Protein AF-0000000085184097 (afdb_homodimer)

Sequence (606 aa):
MTDQVREGVVLFGCPRSGTTLLRRLLDAHPSFAAPGETYALTSAARFLEGERMVDGLEVGVVNGLGFLGFSSDEVVGRLRDLVFSFRREHAASEGKPRWVEKTAVDAFHLATIHRLCADRVQYVCIVRHGLDVVCSMQDWIGKSQAYPSELHRYIRENPRPLHAFARAWVDATNAILDFAESNPEDACLLQYENLVADPNSNLAALFEFLGEDYVAASLSTALTGKDSKGFSDWKSFARSAIEDASVGRWKTVLSRETVMELSEIVNPTLRRIGYEPVVGGGTQDEAQKRRRYEIGLALQKLKMTDQVREGVVLFGCPRSGTTLLRRLLDAHPSFAAPGETYALTSAARFLEGERMVDGLEVGVVNGLGFLGFSSDEVVGRLRDLVFSFRREHAASEGKPRWVEKTAVDAFHLATIHRLCADRVQYVCIVRHGLDVVCSMQDWIGKSQAYPSELHRYIRENPRPLHAFARAWVDATNAILDFAESNPEDACLLQYENLVADPNSNLAALFEFLGEDYVAASLSTALTGKDSKGFSDWKSFARSAIEDASVGRWKTVLSRETVMELSEIVNPTLRRIGYEPVVGGGTQDEAQKRRRYEIGLALQKLK

Nearest PDB structures (foldseek):
  3rnl-assembly1_A  TM=6.235E-01  e=3.970E-06  Alicyclobacillus acidocaldarius subsp. acidocaldarius DSM 446
  8k9y-assembly2_B  TM=5.304E-01  e=8.759E-06  Arabidopsis thaliana
  8uy2-assembly1_A  TM=2.719E-01  e=1.049E-01  Thermochaetoides thermophila DSM 1495
  7th5-assembly1_B  TM=2.170E-01  e=1.365E-01  Thermus thermophilus HB8
  8uy2-assembly1_D  TM=2.339E-01  e=4.842E-01  Thermochaetoides thermophila DSM 1495

Radius of gyration: 28.32 Å; Cα contacts (8 Å, |Δi|>4): 895; chains: 2; bounding box: 82×76×56 Å

InterPro domains:
  IPR026634 Protein-tyrosine sulfotransferase-like [PTHR12788] (3-277)
  IPR027417 P-loop containing nucleoside triphosphate hydrolase [G3DSA:3.40.50.300] (3-278)
  IPR027417 P-loop containing nucleoside triphosphate hydrolase [SSF52540] (9-276)

pLDDT: mean 84.84, std 18.24, range [31.77, 98.75]

Foldseek 3Di:
DPPPQQQEEEEADAPQQCLLVVLLLQCLDQAENRAFADCLLVVLLVQAAFDADPVRDTDHDQVVVVVVPDHSCRVLAVSLCVSVVVQCVVCVVVVHRHYYHDDNCVLLSVVSSCVSRPQNYAYEYEYEQLLLSLVSVVVVCVVVVDDDPSLVVLCVVDVDSSLSSSQSNLVSLVSRVVVCVVCVLRYDYYYLLCCLVDVQVVVCVVCVSSVHHDDVVSSQVSLPDPGDDDPPCVVSNPGSGSDCVSHPVSVVPPALVRLQVSLVRNQVSCVVVPHDRDHSPDDVVVVVVVVVVVVVVVVVVVD/DPPPQQQEEEEADAPQQCLLVVLLLQCLDQAENRAFADCLLVVLLVQAAFDADPVRDTDHDQVVVVVVPDHSCRVLAVSLCVSVVVQCVVCVVVVHRHYYHDDNCVLLSVVSSCVSRPQNYAYEYEYEQLLLSLVSVVVVCVVVVDDDPSLVVLCVVDVDSSLSSSQSNLVSLVSRVVVCVVCVLRYDYYYLLVCLVDVQVVVCVVCVSSVHHDDVVSSQCSLPPCDDDDPPCVVSNPGSGSDCVSHPVSVVPPALVRLQVSLVRNQVSCVVVPHDRDHSPDDVVVVVVVVVVVVVVVVVVVD

Secondary structure (DSSP, 8-state):
-------EEEEEE-TTSSHHHHHHHHHTSTTEE--S---HHHHHHHHH--EEPTTS-EESHHHHHHTTT--HHHHHHHHHHHHHHHHHHHHHHTT-SEEEE--GGGGGGHHHHHHHHGGGEEEEEEE--HHHHHHHHHHHHHHH----HHHHHHHHH-SSHHHHHHHHHHHHHHHHHHHHHH-TTTEEEEEHHHHHH-HHHHHHHHHHHHT----HHHHHHHHHS-----GGGGTGGG-SS---TTTTTHHHHS-HHHHHHHHHHHHHHHHHHTPPPP-----HHHHHHHHHHHHHHHHHHT-/-------EEEEEE-TTSSHHHHHHHHHTSTTEE--S---HHHHHHHHH--EEPTTS-EESHHHHHHTTT--HHHHHHHHHHHHHHHHHHHHHHTT-SEEEE--GGGGGGHHHHHHHHGGGEEEEEEE--HHHHHHHHHHHHHHH----HHHHHHHHH-SSHHHHHHHHHHHHHHHHHHHHHH-TTTEEEEEHHHHHH-HHHHHHHHHHHHT----HHHHHHHHHS-----TTTHHHHT-SS---TTTTTHHHHS-HHHHHHHHHHHHHHHHHHTPPPP-----HHHHHHHHHHHHHHHHHHT-

Organism: NCBI:txid2984134

Solvent-accessible surface area (backbone atoms only — not comparable to full-atom values): 32209 Å² total; per-residue (Å²): 126,81,86,68,78,53,52,30,36,39,48,36,25,39,64,67,28,55,58,66,62,53,37,36,51,46,34,39,36,77,54,28,32,34,61,50,47,28,34,51,61,48,19,50,28,46,26,55,54,55,46,75,34,66,86,66,47,64,48,28,27,51,52,22,39,35,76,69,71,42,50,61,66,56,56,43,47,55,51,36,52,53,52,47,46,58,42,51,51,43,10,51,74,70,70,13,84,20,27,38,47,45,33,53,71,35,32,81,38,44,70,52,40,44,67,52,47,53,84,47,36,37,36,40,34,36,43,50,62,58,58,34,24,31,50,45,44,51,55,50,32,68,73,46,65,46,75,61,76,88,47,47,64,37,45,72,77,23,96,47,63,65,57,13,42,39,51,48,42,43,54,28,44,50,52,49,50,53,47,37,68,75,31,63,91,46,30,46,81,45,46,39,69,54,36,53,75,38,46,66,65,46,45,40,53,50,25,52,76,72,74,42,80,67,54,72,71,31,52,60,46,29,37,61,53,83,70,76,83,21,87,83,41,67,71,63,68,72,44,72,54,90,64,61,75,65,64,67,43,33,76,76,72,49,51,51,68,56,43,40,64,47,27,76,69,39,27,68,56,35,45,72,76,68,46,78,66,67,72,31,70,64,52,76,61,50,53,51,46,47,52,48,46,51,50,46,53,50,53,55,66,77,99,126,81,87,68,78,52,52,31,36,40,46,37,24,40,64,66,28,55,58,65,62,52,38,36,51,46,33,39,37,76,53,28,33,35,61,46,46,27,32,52,61,47,20,51,28,48,26,57,54,56,46,74,35,65,88,66,48,64,50,28,26,51,53,23,38,34,77,67,69,42,49,58,66,55,56,43,48,55,51,37,52,55,52,47,46,58,42,51,53,44,10,52,74,70,71,14,84,21,27,37,48,45,34,51,69,34,32,79,38,43,70,53,39,45,68,50,48,53,84,45,36,38,37,41,34,37,42,50,63,57,58,34,25,32,51,44,45,51,55,47,33,69,71,48,66,45,76,60,77,89,47,47,63,36,44,72,76,24,96,47,65,66,58,14,42,39,50,49,42,41,54,27,45,50,52,49,51,53,48,37,70,76,31,64,91,46,30,46,83,44,47,40,68,55,37,54,74,39,46,66,67,47,44,41,53,49,24,51,75,71,73,43,81,66,56,73,72,33,51,61,46,32,38,60,53,85,69,78,81,20,87,82,42,67,71,64,68,72,44,72,52,89,64,62,75,65,63,67,43,34,76,76,70,49,50,53,66,55,42,39,63,46,25,75,68,39,26,68,56,34,46,73,76,67,45,79,64,66,71,32,69,61,52,77,62,51,53,51,47,46,53,49,46,50,50,48,52,52,54,54,64,75,95

Structure (mmCIF, N/CA/C/O backbone):
data_AF-0000000085184097-model_v1
#
loop_
_entity.id
_entity.type
_entity.pdbx_description
1 polymer Sulfotransferase
#
loop_
_atom_site.group_PDB
_atom_site.id
_atom_site.type_symbol
_atom_site.label_atom_id
_atom_site.label_alt_id
_atom_site.label_comp_id
_atom_site.label_asym_id
_atom_site.label_entity_id
_atom_site.label_seq_id
_atom_site.pdbx_PDB_ins_code
_atom_site.Cartn_x
_atom_site.Cartn_y
_atom_site.Cartn_z
_atom_site.occupancy
_atom_site.B_iso_or_equiv
_atom_site.auth_seq_id
_atom_site.auth_comp_id
_atom_site.auth_asym_id
_atom_site.auth_atom_id
_atom_site.pdbx_PDB_model_num
ATOM 1 N N . MET A 1 1 ? -13.406 -31.016 14.312 1 31.81 1 MET A N 1
ATOM 2 C CA . MET A 1 1 ? -13.008 -2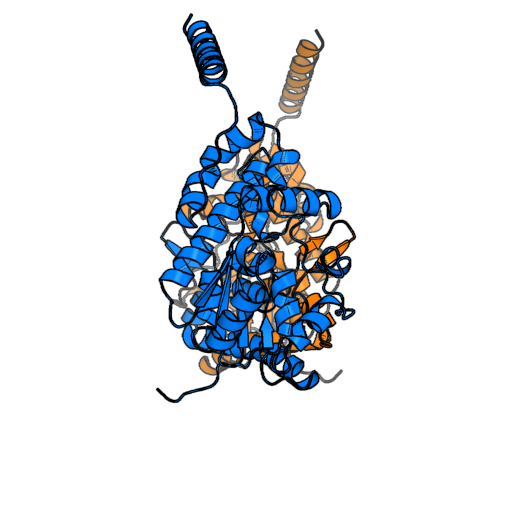9.875 13.484 1 31.81 1 MET A CA 1
ATOM 3 C C . MET A 1 1 ? -14.023 -29.641 12.367 1 31.81 1 MET A C 1
ATOM 5 O O . MET A 1 1 ? -14.273 -30.531 11.555 1 31.81 1 MET A O 1
ATOM 9 N N . THR A 1 2 ? -15.117 -29.094 12.508 1 38.66 2 THR A N 1
ATOM 10 C CA . THR A 1 2 ? -16.234 -29.031 11.57 1 38.66 2 THR A CA 1
ATOM 11 C C . THR A 1 2 ? -15.734 -28.828 10.148 1 38.66 2 THR A C 1
ATOM 13 O O . THR A 1 2 ? -14.773 -28.078 9.922 1 38.66 2 THR A O 1
ATOM 16 N N . ASP A 1 3 ? -15.734 -29.719 9.203 1 46.34 3 ASP A N 1
ATOM 17 C CA . ASP A 1 3 ? -15.305 -29.844 7.816 1 46.34 3 ASP A CA 1
ATOM 18 C C . ASP A 1 3 ? -15.562 -28.562 7.035 1 46.34 3 ASP A C 1
ATOM 20 O O . ASP A 1 3 ? -16.562 -28.438 6.332 1 46.34 3 ASP A O 1
ATOM 24 N N . GLN A 1 4 ? -15.508 -27.391 7.605 1 56.47 4 GLN A N 1
ATOM 25 C CA . GLN A 1 4 ? -15.938 -26.141 7.004 1 56.47 4 GLN A CA 1
ATOM 26 C C . GLN A 1 4 ? -15.195 -25.875 5.699 1 56.47 4 GLN A C 1
ATOM 28 O O . GLN A 1 4 ? -13.969 -25.906 5.656 1 56.47 4 GLN A O 1
ATOM 33 N N . VAL A 1 5 ? -15.859 -26.094 4.59 1 67.12 5 VAL A N 1
ATOM 34 C CA . VAL A 1 5 ? -15.391 -25.859 3.229 1 67.12 5 VAL A CA 1
ATOM 35 C C . VAL A 1 5 ? -14.75 -24.484 3.121 1 67.12 5 VAL A C 1
ATOM 37 O O . VAL A 1 5 ? -15.367 -23.484 3.471 1 67.12 5 VAL A O 1
ATOM 40 N N . ARG A 1 6 ? -13.453 -24.484 2.879 1 89.38 6 ARG A N 1
ATOM 41 C CA . ARG A 1 6 ? -12.711 -23.25 2.637 1 89.38 6 ARG A CA 1
ATOM 42 C C . ARG A 1 6 ? -13.281 -22.5 1.438 1 89.38 6 ARG A C 1
ATOM 44 O O . ARG A 1 6 ? -13.68 -23.109 0.444 1 89.38 6 ARG A O 1
ATOM 51 N N . GLU A 1 7 ? -13.406 -21.25 1.561 1 92.62 7 GLU A N 1
ATOM 52 C CA . GLU A 1 7 ? -14.188 -20.516 0.574 1 92.62 7 GLU A CA 1
ATOM 53 C C . GLU A 1 7 ? -13.352 -20.188 -0.661 1 92.62 7 GLU A C 1
ATOM 55 O O . GLU A 1 7 ? -13.898 -19.891 -1.725 1 92.62 7 GLU A O 1
ATOM 60 N N . GLY A 1 8 ? -12.039 -20.328 -0.493 1 96.5 8 GLY A N 1
ATOM 61 C CA . GLY A 1 8 ? -11.273 -19.938 -1.664 1 96.5 8 GLY A CA 1
ATOM 62 C C . GLY A 1 8 ? -9.898 -20.578 -1.713 1 96.5 8 GLY A C 1
ATOM 63 O O . GLY A 1 8 ? -9.547 -21.375 -0.841 1 96.5 8 GLY A O 1
ATOM 64 N N . VAL A 1 9 ? -9.195 -20.359 -2.83 1 97.94 9 VAL A N 1
ATOM 65 C CA . VAL A 1 9 ? -7.828 -20.812 -3.064 1 97.94 9 VAL A CA 1
ATOM 66 C C . VAL A 1 9 ? -6.941 -19.625 -3.428 1 97.94 9 VAL A C 1
ATOM 68 O O . VAL A 1 9 ? -7.34 -18.766 -4.223 1 97.94 9 VAL A O 1
ATOM 71 N N . VAL A 1 10 ? -5.832 -19.547 -2.807 1 98.5 10 VAL A N 1
ATOM 72 C CA . VAL A 1 10 ? -4.852 -18.516 -3.137 1 98.5 10 VAL A CA 1
ATOM 73 C C . VAL A 1 10 ? -3.623 -19.156 -3.777 1 98.5 10 VAL A C 1
ATOM 75 O O . VAL A 1 10 ? -3.074 -20.125 -3.248 1 98.5 10 VAL A O 1
ATOM 78 N N . LEU A 1 11 ? -3.232 -18.656 -4.883 1 98.12 11 LEU A N 1
ATOM 79 C CA . LEU A 1 11 ? -2.07 -19.156 -5.602 1 98.12 11 LEU A CA 1
ATOM 80 C C . LEU A 1 11 ? -0.839 -18.312 -5.324 1 98.12 11 LEU A C 1
ATOM 82 O O . LEU A 1 11 ? -0.885 -17.078 -5.469 1 98.12 11 LEU A O 1
ATOM 86 N N . PHE A 1 12 ? 0.214 -18.938 -4.859 1 98.12 12 PHE A N 1
ATOM 87 C CA . PHE A 1 12 ? 1.498 -18.266 -4.676 1 98.12 12 PHE A CA 1
ATOM 88 C C . PHE A 1 12 ? 2.533 -18.812 -5.656 1 98.12 12 PHE A C 1
ATOM 90 O O . PHE A 1 12 ? 2.666 -20.016 -5.82 1 98.12 12 PHE A O 1
ATOM 97 N N . GLY A 1 13 ? 3.227 -17.969 -6.242 1 97.81 13 GLY A N 1
ATOM 98 C CA . GLY A 1 13 ? 4.379 -18.203 -7.098 1 97.81 13 GLY A CA 1
ATOM 99 C C . GLY A 1 13 ? 5.125 -16.922 -7.445 1 97.81 13 GLY A C 1
ATOM 100 O O . GLY A 1 13 ? 4.52 -15.859 -7.566 1 97.81 13 GLY A O 1
ATOM 101 N N . CYS A 1 14 ? 6.438 -17.094 -7.594 1 96.56 14 CYS A N 1
ATOM 102 C CA . CYS A 1 14 ? 7.16 -15.945 -8.125 1 96.56 14 CYS A CA 1
ATOM 103 C C . CYS A 1 14 ? 6.594 -15.523 -9.469 1 96.56 14 CYS A C 1
ATOM 105 O O . CYS A 1 14 ? 6.184 -16.359 -10.273 1 96.56 14 CYS A O 1
ATOM 107 N N . PRO A 1 15 ? 6.523 -14.148 -9.727 1 92.56 15 PRO A N 1
ATOM 108 C CA . PRO A 1 15 ? 6.141 -13.742 -11.086 1 92.56 15 PRO A CA 1
ATOM 109 C C . PRO A 1 15 ? 6.914 -14.5 -12.164 1 92.56 15 PRO A C 1
ATOM 111 O O . PRO A 1 15 ? 8.133 -14.656 -12.055 1 92.56 15 PRO A O 1
ATOM 114 N N . ARG A 1 16 ? 6.125 -14.992 -13.172 1 91.5 16 ARG A N 1
ATOM 115 C CA . ARG A 1 16 ? 6.707 -15.672 -14.328 1 91.5 16 ARG A CA 1
ATOM 116 C C . ARG A 1 16 ? 7.074 -17.109 -13.992 1 91.5 16 ARG A C 1
ATOM 118 O O . ARG A 1 16 ? 7.91 -17.719 -14.664 1 91.5 16 ARG A O 1
ATOM 125 N N . SER A 1 17 ? 6.426 -17.688 -13.031 1 94.38 17 SER A N 1
ATOM 126 C CA . SER A 1 17 ? 6.738 -19.047 -12.609 1 94.38 17 SER A CA 1
ATOM 127 C C . SER A 1 17 ? 5.625 -20.016 -13.008 1 94.38 17 SER A C 1
ATOM 129 O O . SER A 1 17 ? 5.543 -21.125 -12.469 1 94.38 17 SER A O 1
ATOM 131 N N . GLY A 1 18 ? 4.676 -19.625 -13.875 1 90.12 18 GLY A N 1
ATOM 132 C CA . GLY A 1 18 ? 3.648 -20.516 -14.375 1 90.12 18 GLY A CA 1
ATOM 133 C C . GLY A 1 18 ? 2.316 -20.359 -13.664 1 90.12 18 GLY A C 1
ATOM 134 O O . GLY A 1 18 ? 1.449 -21.234 -13.758 1 90.12 18 GLY A O 1
ATOM 135 N N . THR A 1 19 ? 2.127 -19.297 -12.945 1 89 19 THR A N 1
ATOM 136 C CA . THR A 1 19 ? 0.921 -19.078 -12.156 1 89 19 THR A CA 1
ATOM 137 C C . THR A 1 19 ? -0.281 -18.828 -13.062 1 89 19 THR A C 1
ATOM 139 O O . THR A 1 19 ? -1.402 -19.219 -12.734 1 89 19 THR A O 1
ATOM 142 N N . THR A 1 20 ? -0.042 -18.281 -14.227 1 86.94 20 THR A N 1
ATOM 143 C CA . THR A 1 20 ? -1.132 -18.016 -15.156 1 86.94 20 THR A CA 1
ATOM 144 C C . THR A 1 20 ? -1.717 -19.312 -15.688 1 86.94 20 THR A C 1
ATOM 146 O O . THR A 1 20 ? -2.938 -19.469 -15.766 1 86.94 20 THR A O 1
ATOM 149 N N . LEU A 1 21 ? -0.869 -20.25 -16.094 1 86.44 21 LEU A N 1
ATOM 150 C CA . LEU A 1 21 ? -1.325 -21.562 -16.531 1 86.44 21 LEU A CA 1
ATOM 151 C C . LEU A 1 21 ? -2.148 -22.25 -15.445 1 86.44 21 LEU A C 1
ATOM 153 O O . LEU A 1 21 ? -3.229 -22.781 -15.719 1 86.44 21 LEU A O 1
ATOM 157 N N . LEU A 1 22 ? -1.628 -22.234 -14.219 1 90 22 LEU A N 1
ATOM 158 C CA . LEU A 1 22 ? -2.301 -22.875 -13.094 1 90 22 LEU A CA 1
ATOM 159 C C . LEU A 1 22 ? -3.67 -22.25 -12.852 1 90 22 LEU A C 1
ATOM 161 O O . LEU A 1 22 ? -4.648 -22.969 -12.609 1 90 22 LEU A O 1
ATOM 165 N N . ARG A 1 23 ? -3.742 -20.984 -12.898 1 92.62 23 ARG A N 1
ATOM 166 C CA . ARG A 1 23 ? -5.004 -20.266 -12.742 1 92.62 23 ARG A CA 1
ATOM 167 C C . ARG A 1 23 ? -6.02 -20.703 -13.797 1 92.62 23 ARG A C 1
ATOM 169 O O . ARG A 1 23 ? -7.188 -20.938 -13.484 1 92.62 23 ARG A O 1
ATOM 176 N N . ARG A 1 24 ? -5.613 -20.828 -14.992 1 89.88 24 ARG A N 1
ATOM 177 C CA . ARG A 1 24 ? -6.492 -21.234 -16.078 1 89.88 24 ARG A CA 1
ATOM 178 C C . ARG A 1 24 ? -7.004 -22.656 -15.867 1 89.88 24 ARG A C 1
ATOM 180 O O . ARG A 1 24 ? -8.164 -22.953 -16.156 1 89.88 24 ARG A O 1
ATOM 187 N N . LEU A 1 25 ? -6.137 -23.484 -15.461 1 88.81 25 LEU A N 1
ATOM 188 C CA . LEU A 1 25 ? -6.516 -24.859 -15.195 1 88.81 25 LEU A CA 1
ATOM 189 C C . LEU A 1 25 ? -7.559 -24.953 -14.086 1 88.81 25 LEU A C 1
ATOM 191 O O . LEU A 1 25 ? -8.508 -25.734 -14.18 1 88.81 25 LEU A O 1
ATOM 195 N N . LEU A 1 26 ? -7.441 -24.141 -13.062 1 92.19 26 LEU A N 1
ATOM 196 C CA . LEU A 1 26 ? -8.422 -24.094 -11.984 1 92.19 26 LEU A CA 1
ATOM 197 C C . LEU A 1 26 ? -9.734 -23.484 -12.461 1 92.19 26 LEU A C 1
ATOM 199 O O . LEU A 1 26 ? -10.812 -23.953 -12.094 1 92.19 26 LEU A O 1
ATOM 203 N N . ASP A 1 27 ? -9.641 -22.516 -13.32 1 91.69 27 ASP A N 1
ATOM 204 C CA . ASP A 1 27 ? -10.828 -21.828 -13.828 1 91.69 27 ASP A CA 1
ATOM 205 C C . ASP A 1 27 ? -11.695 -22.75 -14.664 1 91.69 27 ASP A C 1
ATOM 207 O O . ASP A 1 27 ? -12.906 -22.562 -14.773 1 91.69 27 ASP A O 1
ATOM 211 N N . ALA A 1 28 ? -11.039 -23.719 -15.297 1 88.25 28 ALA A N 1
ATOM 212 C CA . ALA A 1 28 ? -11.75 -24.656 -16.141 1 88.25 28 ALA A CA 1
ATOM 213 C C . ALA A 1 28 ? -12.578 -25.641 -15.312 1 88.25 28 ALA A C 1
ATOM 215 O O . ALA A 1 28 ? -13.477 -26.297 -15.828 1 88.25 28 ALA A O 1
ATOM 216 N N . HIS A 1 29 ? -12.266 -25.781 -14.062 1 90.25 29 HIS A N 1
ATOM 217 C CA . HIS A 1 29 ? -13.008 -26.656 -13.164 1 90.25 29 HIS A CA 1
ATOM 218 C C . HIS A 1 29 ? -14.336 -26.031 -12.758 1 90.25 29 HIS A C 1
ATOM 220 O O . HIS A 1 29 ? -14.406 -24.812 -12.523 1 90.25 29 HIS A O 1
ATOM 226 N N . PRO A 1 30 ? -15.398 -26.797 -12.602 1 90.62 30 PRO A N 1
ATOM 227 C CA . PRO A 1 30 ? -16.719 -26.25 -12.297 1 90.62 30 PRO A CA 1
ATOM 228 C C . PRO A 1 30 ? -16.797 -25.641 -10.898 1 90.62 30 PRO A C 1
ATOM 230 O O . PRO A 1 30 ? -17.688 -24.828 -10.609 1 90.62 30 PRO A O 1
ATOM 233 N N . SER A 1 31 ? -15.844 -25.922 -10.086 1 93 31 SER A N 1
ATOM 234 C CA . SER A 1 31 ? -15.938 -25.5 -8.695 1 93 31 SER A CA 1
ATOM 235 C C . SER A 1 31 ? -15.258 -24.156 -8.469 1 93 31 SER A C 1
ATOM 237 O O . SER A 1 31 ? -15.445 -23.531 -7.43 1 93 31 SER A O 1
ATOM 239 N N . PHE A 1 32 ? -14.461 -23.703 -9.492 1 94.75 32 PHE A N 1
ATOM 240 C CA . PHE A 1 32 ? -13.586 -22.578 -9.172 1 94.75 32 PHE A CA 1
ATOM 241 C C . PHE A 1 32 ? -13.766 -21.453 -10.188 1 94.75 32 PHE A C 1
ATOM 243 O O . PHE A 1 32 ? -13.688 -21.688 -11.398 1 94.75 32 PHE A O 1
ATOM 250 N N . ALA A 1 33 ? -14.047 -20.266 -9.688 1 96.25 33 ALA A N 1
ATOM 251 C CA . ALA A 1 33 ? -13.922 -19.047 -10.477 1 96.25 33 ALA A CA 1
ATOM 252 C C . ALA A 1 33 ? -12.531 -18.422 -10.312 1 96.25 33 ALA A C 1
ATOM 254 O O . ALA A 1 33 ? -12.195 -17.922 -9.234 1 96.25 33 ALA A O 1
ATOM 255 N N . ALA A 1 34 ? -11.727 -18.469 -11.32 1 95.5 34 ALA A N 1
ATOM 256 C CA . ALA A 1 34 ? -10.352 -17.984 -11.266 1 95.5 34 ALA A CA 1
ATOM 257 C C . ALA A 1 34 ? -10.109 -16.906 -12.312 1 95.5 34 ALA A C 1
ATOM 259 O O . ALA A 1 34 ? -9.484 -17.156 -13.344 1 95.5 34 ALA A O 1
ATOM 260 N N . PRO A 1 35 ? -10.531 -15.688 -11.969 1 94.5 35 PRO A N 1
ATOM 261 C CA . PRO A 1 35 ? -10.344 -14.602 -12.93 1 94.5 35 PRO A CA 1
ATOM 262 C C . PRO A 1 35 ? -8.883 -14.172 -13.062 1 94.5 35 PRO A C 1
ATOM 264 O O . PRO A 1 35 ? -8.016 -14.719 -12.375 1 94.5 35 PRO A O 1
ATOM 267 N N . GLY A 1 36 ? -8.664 -13.227 -13.992 1 92.5 36 GLY A N 1
ATOM 268 C CA . GLY A 1 36 ? -7.348 -12.609 -14.07 1 92.5 36 GLY A CA 1
ATOM 269 C C . GLY A 1 36 ? -6.957 -11.875 -12.797 1 92.5 36 GLY A C 1
ATOM 270 O O . GLY A 1 36 ? -7.711 -11.875 -11.82 1 92.5 36 GLY A O 1
ATOM 271 N N . GLU A 1 37 ? -5.801 -11.258 -12.875 1 93.31 37 GLU A N 1
ATOM 272 C CA . GLU A 1 37 ? -5.238 -10.633 -11.688 1 93.31 37 GLU A CA 1
ATOM 273 C C . GLU A 1 37 ? -6.141 -9.508 -11.18 1 93.31 37 GLU A C 1
ATOM 275 O O . GLU A 1 37 ? -6.477 -8.586 -11.922 1 93.31 37 GLU A O 1
ATOM 280 N N . THR A 1 38 ? -6.488 -9.586 -9.945 1 95.81 38 THR A N 1
ATOM 281 C CA . THR A 1 38 ? -7.406 -8.602 -9.383 1 95.81 38 THR A CA 1
ATOM 282 C C . THR A 1 38 ? -6.664 -7.629 -8.469 1 95.81 38 THR A C 1
ATOM 284 O O . THR A 1 38 ? -7.148 -6.531 -8.195 1 95.81 38 THR A O 1
ATOM 287 N N . TYR A 1 39 ? -5.594 -8.078 -7.871 1 96.25 39 TYR A N 1
ATOM 288 C CA . TYR A 1 39 ? -4.777 -7.32 -6.93 1 96.25 39 TYR A CA 1
ATOM 289 C C . TYR A 1 39 ? -5.5 -7.145 -5.602 1 96.25 39 TYR A C 1
ATOM 291 O O . TYR A 1 39 ? -5.066 -6.363 -4.75 1 96.25 39 TYR A O 1
ATOM 299 N N . ALA A 1 40 ? -6.551 -7.879 -5.391 1 97.88 40 ALA A N 1
ATOM 300 C CA . ALA A 1 40 ? -7.359 -7.691 -4.188 1 97.88 40 ALA A CA 1
ATOM 301 C C . ALA A 1 40 ? -6.555 -8.023 -2.93 1 97.88 40 ALA A C 1
ATOM 303 O O . ALA A 1 40 ? -6.523 -7.23 -1.984 1 97.88 40 ALA A O 1
ATOM 304 N N . LEU A 1 41 ? -5.906 -9.117 -2.943 1 98.25 41 LEU A N 1
ATOM 305 C CA . LEU A 1 41 ? -5.168 -9.523 -1.752 1 98.25 41 LEU A CA 1
ATOM 306 C C . LEU A 1 41 ? -3.881 -8.719 -1.609 1 98.25 41 LEU A C 1
ATOM 308 O O . LEU A 1 41 ? -3.469 -8.391 -0.494 1 98.25 41 LEU A O 1
ATOM 312 N N . THR A 1 42 ? -3.244 -8.43 -2.744 1 97.31 42 THR A N 1
ATOM 313 C CA . THR A 1 42 ? -2.074 -7.559 -2.717 1 97.31 42 THR A CA 1
ATOM 314 C C . THR A 1 42 ? -2.42 -6.203 -2.107 1 97.31 42 THR A C 1
ATOM 316 O O . THR A 1 42 ? -1.697 -5.699 -1.243 1 97.31 42 THR A O 1
ATOM 319 N N . SER A 1 43 ? -3.465 -5.645 -2.555 1 98.06 43 SER A N 1
ATOM 320 C CA . SER A 1 43 ? -3.898 -4.348 -2.053 1 98.06 43 SER A CA 1
ATOM 321 C C . SER A 1 43 ? -4.246 -4.414 -0.569 1 98.06 43 SER A C 1
ATOM 323 O O . SER A 1 43 ? -3.934 -3.494 0.19 1 98.06 43 SER A O 1
ATOM 325 N N . ALA A 1 44 ? -4.902 -5.461 -0.167 1 98.62 44 ALA A N 1
ATOM 326 C CA . ALA A 1 44 ? -5.203 -5.652 1.25 1 98.62 44 ALA A CA 1
ATOM 327 C C . ALA A 1 44 ? -3.924 -5.754 2.074 1 98.62 44 ALA A C 1
ATOM 329 O O . ALA A 1 44 ? -3.85 -5.223 3.184 1 98.62 44 ALA A O 1
ATOM 330 N N . ALA A 1 45 ? -3.002 -6.457 1.536 1 97.94 45 ALA A N 1
ATOM 331 C CA . ALA A 1 45 ? -1.719 -6.562 2.225 1 97.94 45 ALA A CA 1
ATOM 332 C C . ALA A 1 45 ? -1.06 -5.191 2.367 1 97.94 45 ALA A C 1
ATOM 334 O O . ALA A 1 45 ? -0.548 -4.848 3.436 1 97.94 45 ALA A O 1
ATOM 335 N N . ARG A 1 46 ? -1.096 -4.453 1.284 1 96.19 46 ARG A N 1
ATOM 336 C CA . ARG A 1 46 ? -0.54 -3.104 1.313 1 96.19 46 ARG A CA 1
ATOM 337 C C . ARG A 1 46 ? -1.247 -2.242 2.355 1 96.19 46 ARG A C 1
ATOM 339 O O . ARG A 1 46 ? -0.622 -1.393 2.992 1 96.19 46 ARG A O 1
ATOM 346 N N . PHE A 1 47 ? -2.506 -2.4 2.473 1 98.12 47 PHE A N 1
ATOM 347 C CA . PHE A 1 47 ? -3.297 -1.703 3.479 1 98.12 47 PHE A CA 1
ATOM 348 C C . PHE A 1 47 ? -2.789 -2.02 4.879 1 98.12 47 PHE A C 1
ATOM 350 O O . PHE A 1 47 ? -2.684 -1.128 5.727 1 98.12 47 PHE A O 1
ATOM 357 N N . LEU A 1 48 ? -2.42 -3.248 5.141 1 97.75 48 LEU A N 1
ATOM 358 C CA . LEU A 1 48 ? -2.092 -3.73 6.48 1 97.75 48 LEU A CA 1
ATOM 359 C C . LEU A 1 48 ? -0.622 -3.48 6.801 1 97.75 48 LEU A C 1
ATOM 361 O O . LEU A 1 48 ? -0.25 -3.363 7.969 1 97.75 48 LEU A O 1
ATOM 365 N N . GLU A 1 49 ? 0.191 -3.488 5.785 1 92.81 49 GLU A N 1
ATOM 366 C CA . GLU A 1 49 ? 1.633 -3.434 6.008 1 92.81 49 GLU A CA 1
ATOM 367 C C . GLU A 1 49 ? 2.07 -2.039 6.445 1 92.81 49 GLU A C 1
ATOM 369 O O . GLU A 1 49 ? 1.554 -1.036 5.949 1 92.81 49 GLU A O 1
ATOM 374 N N . GLY A 1 50 ? 2.898 -2.006 7.438 1 86.31 50 GLY A N 1
ATOM 375 C CA . GLY A 1 50 ? 3.436 -0.776 7.996 1 86.31 50 GLY A CA 1
ATOM 376 C C . GLY A 1 50 ? 4.93 -0.624 7.781 1 86.31 50 GLY A C 1
ATOM 377 O O . GLY A 1 50 ? 5.523 -1.352 6.98 1 86.31 50 GLY A O 1
ATOM 378 N N . GLU A 1 51 ? 5.41 0.417 8.32 1 78.88 51 GLU A N 1
ATOM 379 C CA . GLU A 1 51 ? 6.844 0.697 8.266 1 78.88 51 GLU A CA 1
ATOM 380 C C . GLU A 1 51 ? 7.523 0.342 9.586 1 78.88 51 GLU A C 1
ATOM 382 O O . GLU A 1 51 ? 6.965 0.564 10.664 1 78.88 51 GLU A O 1
ATOM 387 N N . ARG A 1 52 ? 8.617 -0.317 9.398 1 71.94 52 ARG A N 1
ATOM 388 C CA . ARG A 1 52 ? 9.406 -0.644 10.578 1 71.94 52 ARG A CA 1
ATOM 389 C C . ARG A 1 52 ? 10.375 0.481 10.922 1 71.94 52 ARG A C 1
ATOM 391 O O . ARG A 1 52 ? 11.125 0.944 10.055 1 71.94 52 ARG A O 1
ATOM 398 N N . MET A 1 53 ? 10.273 0.893 12.125 1 66.75 53 MET A N 1
ATOM 399 C CA . MET A 1 53 ? 11.172 1.925 12.633 1 66.75 53 MET A CA 1
ATOM 400 C C . MET A 1 53 ? 12.383 1.301 13.32 1 66.75 53 MET A C 1
ATOM 402 O O . MET A 1 53 ? 12.414 0.092 13.555 1 66.75 53 MET A O 1
ATOM 406 N N . VAL A 1 54 ? 13.453 2.035 13.406 1 59.06 54 VAL A N 1
ATOM 407 C CA . VAL A 1 54 ? 14.75 1.564 13.898 1 59.06 54 VAL A CA 1
ATOM 408 C C . VAL A 1 54 ? 14.57 0.934 15.273 1 59.06 54 VAL A C 1
ATOM 410 O O . VAL A 1 54 ? 15.25 -0.04 15.609 1 59.06 54 VAL A O 1
ATOM 413 N N . ASP A 1 55 ? 13.734 1.467 16.016 1 59.09 55 ASP A N 1
ATOM 414 C CA . ASP A 1 55 ? 13.602 0.928 17.359 1 59.09 55 ASP A CA 1
ATOM 415 C C . ASP A 1 55 ? 12.703 -0.305 17.375 1 59.09 55 ASP A C 1
ATOM 417 O O . ASP A 1 55 ? 12.336 -0.8 18.438 1 59.09 55 ASP A O 1
ATOM 421 N N . GLY A 1 56 ? 12.438 -0.722 16.156 1 63.09 56 GLY A N 1
ATOM 422 C CA . GLY A 1 56 ? 11.633 -1.932 16.062 1 63.09 56 GLY A CA 1
ATOM 423 C C . GLY A 1 56 ? 10.141 -1.662 16.078 1 63.09 56 GLY A C 1
ATOM 424 O O . GLY A 1 56 ? 9.336 -2.582 15.914 1 63.09 56 GLY A O 1
ATOM 425 N N . LEU A 1 57 ? 9.844 -0.446 16.266 1 69.56 57 LEU A N 1
ATOM 426 C CA . LEU A 1 57 ? 8.43 -0.078 16.297 1 69.56 57 LEU A CA 1
ATOM 427 C C . LEU A 1 57 ? 7.848 -0.061 14.891 1 69.56 57 LEU A C 1
ATOM 429 O O . LEU A 1 57 ? 8.492 0.412 13.945 1 69.56 57 LEU A O 1
ATOM 433 N N . GLU A 1 58 ? 6.766 -0.835 14.75 1 76.62 58 GLU A N 1
ATOM 434 C CA . GLU A 1 58 ? 6.027 -0.795 13.484 1 76.62 58 GLU A CA 1
ATOM 435 C C . GLU A 1 58 ? 4.965 0.297 13.508 1 76.62 58 GLU A C 1
ATOM 437 O O . GLU A 1 58 ? 4.262 0.473 14.508 1 76.62 58 GLU A O 1
ATOM 442 N N . VAL A 1 59 ? 5 1.113 12.445 1 85.81 59 VAL A N 1
ATOM 443 C CA . VAL A 1 59 ? 3.998 2.168 12.312 1 85.81 59 VAL A CA 1
ATOM 444 C C . VAL A 1 59 ? 3.111 1.892 11.102 1 85.81 59 VAL A C 1
ATOM 446 O O . VAL A 1 59 ? 3.609 1.65 10 1 85.81 59 VAL A O 1
ATOM 449 N N . GLY A 1 60 ? 1.854 1.795 11.336 1 92.38 60 GLY A N 1
ATOM 450 C CA . GLY A 1 60 ? 0.867 1.515 10.305 1 92.38 60 GLY A CA 1
ATOM 451 C C . GLY A 1 60 ? -0.553 1.466 10.836 1 92.38 60 GLY A C 1
ATOM 452 O O . GLY A 1 60 ? -0.814 1.892 11.961 1 92.38 60 GLY A O 1
ATOM 453 N N . VAL A 1 61 ? -1.396 1.031 10.031 1 97.06 61 VAL A N 1
ATOM 454 C CA . VAL A 1 61 ? -2.82 1.145 10.32 1 97.06 61 VAL A CA 1
ATOM 455 C C . VAL A 1 61 ? -3.184 0.222 11.484 1 97.06 61 VAL A C 1
ATOM 457 O O . VAL A 1 61 ? -4.039 0.557 12.305 1 97.06 61 VAL A O 1
ATOM 460 N N . VAL A 1 62 ? -2.57 -0.91 11.594 1 96.19 62 VAL A N 1
ATOM 461 C CA . VAL A 1 62 ? -2.887 -1.854 12.656 1 96.19 62 VAL A CA 1
ATOM 462 C C . VAL A 1 62 ? -2.518 -1.247 14.008 1 96.19 62 VAL A C 1
ATOM 464 O O . VAL A 1 62 ? -3.32 -1.272 14.945 1 96.19 62 VAL A O 1
ATOM 467 N N . ASN A 1 63 ? -1.366 -0.657 14.086 1 93.19 63 ASN A N 1
ATOM 468 C CA . ASN A 1 63 ? -0.946 0.012 15.312 1 93.19 63 ASN A CA 1
ATOM 469 C C . ASN A 1 63 ? -1.776 1.264 15.578 1 93.19 63 ASN A C 1
ATOM 471 O O . ASN A 1 63 ? -2.191 1.508 16.719 1 93.19 63 ASN A O 1
ATOM 475 N N . GLY A 1 64 ? -1.952 2.027 14.516 1 94.44 64 GLY A N 1
ATOM 476 C CA . GLY A 1 64 ? -2.703 3.264 14.664 1 94.44 64 GLY A CA 1
ATOM 477 C C . GLY A 1 64 ? -4.121 3.047 15.164 1 94.44 64 GLY A C 1
ATOM 478 O O . GLY A 1 64 ? -4.566 3.725 16.094 1 94.44 64 GLY A O 1
ATOM 479 N N . LEU A 1 65 ? -4.801 2.119 14.617 1 96.94 65 LEU A N 1
ATOM 480 C CA . LEU A 1 65 ? -6.16 1.813 15.047 1 96.94 65 LEU A CA 1
ATOM 481 C C . LEU A 1 65 ? -6.152 1.1 16.391 1 96.94 65 LEU A C 1
ATOM 483 O O . LEU A 1 65 ? -7.121 1.185 17.156 1 96.94 65 LEU A O 1
ATOM 487 N N . GLY A 1 66 ? -5.07 0.388 16.625 1 95.19 66 GLY A N 1
ATOM 488 C CA . GLY A 1 66 ? -4.902 -0.202 17.938 1 95.19 66 GLY A CA 1
ATOM 489 C C . GLY A 1 66 ? -4.953 0.819 19.062 1 95.19 66 GLY A C 1
ATOM 490 O O . GLY A 1 66 ? -5.543 0.567 20.109 1 95.19 66 GLY A O 1
ATOM 491 N N . PHE A 1 67 ? -4.371 1.924 18.859 1 92.12 67 PHE A N 1
ATOM 492 C CA . PHE A 1 67 ? -4.371 3.004 19.844 1 92.12 67 PHE A CA 1
ATOM 493 C C . PHE A 1 67 ? -5.785 3.529 20.062 1 92.12 67 PHE A C 1
ATOM 495 O O . PHE A 1 67 ? -6.059 4.18 21.078 1 92.12 67 PHE A O 1
ATOM 502 N N . LEU A 1 68 ? -6.719 3.26 19.094 1 95.56 68 LEU A N 1
ATOM 503 C CA . LEU A 1 68 ? -8.109 3.688 19.219 1 95.56 68 LEU A CA 1
ATOM 504 C C . LEU A 1 68 ? -8.953 2.602 19.859 1 95.56 68 LEU A C 1
ATOM 506 O O . LEU A 1 68 ? -10.164 2.775 20.047 1 95.56 68 LEU A O 1
ATOM 510 N N . GLY A 1 69 ? -8.344 1.461 20.109 1 95.62 69 GLY A N 1
ATOM 511 C CA . GLY A 1 69 ? -9.055 0.407 20.812 1 95.62 69 GLY A CA 1
ATOM 512 C C . GLY A 1 69 ? -9.469 -0.74 19.906 1 95.62 69 GLY A C 1
ATOM 513 O O . GLY A 1 69 ? -10.133 -1.681 20.359 1 95.62 69 GLY A O 1
ATOM 514 N N . PHE A 1 70 ? -9.062 -0.708 18.703 1 97.69 70 PHE A N 1
ATOM 515 C CA . PHE A 1 70 ? -9.398 -1.804 17.797 1 97.69 70 PHE A CA 1
ATOM 516 C C . PHE A 1 70 ? -8.305 -2.865 17.812 1 97.69 70 PHE A C 1
ATOM 518 O O . PHE A 1 70 ? -7.129 -2.555 17.609 1 97.69 70 PHE A O 1
ATOM 525 N N . SER A 1 71 ? -8.688 -4.086 18.016 1 97.75 71 SER A N 1
ATOM 526 C CA . SER A 1 71 ? -7.711 -5.168 18 1 97.75 71 SER A CA 1
ATOM 527 C C . SER A 1 71 ? -7.234 -5.445 16.578 1 97.75 71 SER A C 1
ATOM 529 O O . SER A 1 71 ? -7.938 -5.148 15.602 1 97.75 71 SER A O 1
ATOM 531 N N . SER A 1 72 ? -6.047 -5.969 16.484 1 96.69 72 SER A N 1
ATOM 532 C CA . SER A 1 72 ? -5.52 -6.383 15.18 1 96.69 72 SER A CA 1
ATOM 533 C C . SER A 1 72 ? -6.477 -7.336 14.477 1 96.69 72 SER A C 1
ATOM 535 O O . SER A 1 72 ? -6.703 -7.215 13.266 1 96.69 72 SER A O 1
ATOM 537 N N . ASP A 1 73 ? -7.062 -8.234 15.203 1 97.12 73 ASP A N 1
ATOM 538 C CA . ASP A 1 73 ? -7.992 -9.211 14.641 1 97.12 73 ASP A CA 1
ATOM 539 C C . ASP A 1 73 ? -9.227 -8.523 14.062 1 97.12 73 ASP A C 1
ATOM 541 O O . ASP A 1 73 ? -9.75 -8.945 13.031 1 97.12 73 ASP A O 1
ATOM 545 N N . GLU A 1 74 ? -9.648 -7.543 14.711 1 97.81 74 GLU A N 1
ATOM 546 C CA . GLU A 1 74 ? -10.812 -6.805 14.234 1 97.81 74 GLU A CA 1
ATOM 547 C C . GLU A 1 74 ? -10.5 -6.078 12.93 1 97.81 74 GLU A C 1
ATOM 549 O O . GLU A 1 74 ? -11.297 -6.121 11.984 1 97.81 74 GLU A O 1
ATOM 554 N N . VAL A 1 75 ? -9.367 -5.414 12.914 1 98.38 75 VAL A N 1
ATOM 555 C CA . VAL A 1 75 ? -8.969 -4.668 11.727 1 98.38 75 VAL A CA 1
ATOM 556 C C . VAL A 1 75 ? -8.797 -5.621 10.547 1 98.38 75 VAL A C 1
ATOM 558 O O . VAL A 1 75 ? -9.352 -5.395 9.469 1 98.38 75 VAL A O 1
ATOM 561 N N . VAL A 1 76 ? -8.07 -6.738 10.75 1 98.31 76 VAL A N 1
ATOM 562 C CA . VAL A 1 76 ? -7.801 -7.734 9.719 1 98.31 76 VAL A CA 1
ATOM 563 C C . VAL A 1 76 ? -9.109 -8.391 9.281 1 98.31 76 VAL A C 1
ATOM 565 O O . VAL A 1 76 ? -9.32 -8.617 8.086 1 98.31 76 VAL A O 1
ATOM 568 N N . GLY A 1 77 ? -9.961 -8.656 10.227 1 98.06 77 GLY A N 1
ATOM 569 C CA . GLY A 1 77 ? -11.234 -9.281 9.922 1 98.06 77 GLY A CA 1
ATOM 570 C C . GLY A 1 77 ? -12.125 -8.43 9.047 1 98.06 77 GLY A C 1
ATOM 571 O O . GLY A 1 77 ? -12.703 -8.922 8.07 1 98.06 77 GLY A O 1
ATOM 572 N N . ARG A 1 78 ? -12.258 -7.148 9.344 1 98.5 78 ARG A N 1
ATOM 573 C CA . ARG A 1 78 ? -13.086 -6.25 8.547 1 98.5 78 ARG A CA 1
ATOM 574 C C . ARG A 1 78 ? -12.531 -6.09 7.137 1 98.5 78 ARG A C 1
ATOM 576 O O . ARG A 1 78 ? -13.289 -6.043 6.164 1 98.5 78 ARG A O 1
ATOM 583 N N . LEU A 1 79 ? -11.219 -6 7.098 1 98.75 79 LEU A N 1
ATOM 584 C CA . LEU A 1 79 ? -10.578 -5.891 5.789 1 98.75 79 LEU A CA 1
ATOM 585 C C . LEU A 1 79 ? -10.789 -7.168 4.977 1 98.75 79 LEU A C 1
ATOM 587 O O . LEU A 1 79 ? -11.07 -7.105 3.779 1 98.75 79 LEU A O 1
ATOM 591 N N . ARG A 1 80 ? -10.594 -8.336 5.613 1 98.12 80 ARG A N 1
ATOM 592 C CA . ARG A 1 80 ? -10.836 -9.625 4.969 1 98.12 80 ARG A CA 1
ATOM 593 C C . ARG A 1 80 ? -12.242 -9.695 4.395 1 98.12 80 ARG A C 1
ATOM 595 O O . ARG A 1 80 ? -12.43 -10.102 3.244 1 98.12 80 ARG A O 1
ATOM 602 N N . ASP A 1 81 ? -13.195 -9.305 5.207 1 98.06 81 ASP A N 1
ATOM 603 C CA . ASP A 1 81 ? -14.586 -9.352 4.762 1 98.06 81 ASP A CA 1
ATOM 604 C C . ASP A 1 81 ? -14.797 -8.492 3.518 1 98.06 81 ASP A C 1
ATOM 606 O O . ASP A 1 81 ? -15.531 -8.875 2.607 1 98.06 81 ASP A O 1
ATOM 610 N N . LEU A 1 82 ? -14.18 -7.383 3.506 1 98.44 82 LEU A N 1
ATOM 611 C CA . LEU A 1 82 ? -14.281 -6.508 2.342 1 98.44 82 LEU A CA 1
ATOM 612 C C . LEU A 1 82 ? -13.734 -7.199 1.096 1 98.44 82 LEU A C 1
ATOM 614 O O . LEU A 1 82 ? -14.438 -7.301 0.085 1 98.44 82 LEU A O 1
ATOM 618 N N . VAL A 1 83 ? -12.539 -7.711 1.137 1 98.38 83 VAL A N 1
ATOM 619 C CA . VAL A 1 83 ? -11.875 -8.242 -0.049 1 98.38 83 VAL A CA 1
ATOM 620 C C . VAL A 1 83 ? -12.555 -9.547 -0.478 1 98.38 83 VAL A C 1
ATOM 622 O O . VAL A 1 83 ? -12.727 -9.797 -1.673 1 98.38 83 VAL A O 1
ATOM 625 N N . PHE A 1 84 ? -12.938 -10.383 0.518 1 98 84 PHE A N 1
ATOM 626 C CA . PHE A 1 84 ? -13.602 -11.648 0.216 1 98 84 PHE A CA 1
ATOM 627 C C . PHE A 1 84 ? -14.969 -11.406 -0.417 1 98 84 PHE A C 1
ATOM 629 O O . PHE A 1 84 ? -15.422 -12.203 -1.238 1 98 84 PHE A O 1
ATOM 636 N N . SER A 1 85 ? -15.609 -10.312 -0.028 1 98.31 85 SER A N 1
ATOM 637 C CA . SER A 1 85 ? -16.938 -10.039 -0.579 1 98.31 85 SER A CA 1
ATOM 638 C C . SER A 1 85 ? -16.875 -9.867 -2.094 1 98.31 85 SER A C 1
ATOM 640 O O . SER A 1 85 ? -17.766 -10.344 -2.809 1 98.31 85 SER A O 1
ATOM 642 N N . PHE A 1 86 ? -15.859 -9.188 -2.623 1 98.31 86 PHE A N 1
ATOM 643 C CA . PHE A 1 86 ? -15.703 -9.055 -4.066 1 98.31 86 PHE A CA 1
ATOM 644 C C . PHE A 1 86 ? -15.539 -10.422 -4.719 1 98.31 86 PHE A C 1
ATOM 646 O O . PHE A 1 86 ? -16.109 -10.688 -5.777 1 98.31 86 PHE A O 1
ATOM 653 N N . ARG A 1 87 ? -14.766 -11.289 -4.051 1 97.56 87 ARG A N 1
ATOM 654 C CA . ARG A 1 87 ? -14.453 -12.602 -4.609 1 97.56 87 ARG A CA 1
ATOM 655 C C . ARG A 1 87 ? -15.672 -13.516 -4.574 1 97.56 87 ARG A C 1
ATOM 657 O O . ARG A 1 87 ? -15.961 -14.211 -5.547 1 97.56 87 ARG A O 1
ATOM 664 N N . ARG A 1 88 ? -16.406 -13.461 -3.479 1 97.62 88 ARG A N 1
ATOM 665 C CA . ARG A 1 88 ? -17.625 -14.242 -3.332 1 97.62 88 ARG A CA 1
ATOM 666 C C . ARG A 1 88 ? -18.672 -13.844 -4.375 1 97.62 88 ARG A C 1
ATOM 668 O O . ARG A 1 88 ? -19.297 -14.703 -4.992 1 97.62 88 ARG A O 1
ATOM 675 N N . GLU A 1 89 ? -18.797 -12.602 -4.52 1 98.19 89 GLU A N 1
ATOM 676 C CA . GLU A 1 89 ? -19.781 -12.094 -5.469 1 98.19 89 GLU A CA 1
ATOM 677 C C . GLU A 1 89 ? -19.422 -12.484 -6.898 1 98.19 89 GLU A C 1
ATOM 679 O O . GLU A 1 89 ? -20.297 -12.844 -7.688 1 98.19 89 GLU A O 1
ATOM 684 N N . HIS A 1 90 ? -18.172 -12.414 -7.227 1 97.75 90 HIS A N 1
ATOM 685 C CA . HIS A 1 90 ? -17.734 -12.812 -8.562 1 97.75 90 HIS A CA 1
ATOM 686 C C . HIS A 1 90 ? -17.953 -14.305 -8.789 1 97.75 90 HIS A C 1
ATOM 688 O O . HIS A 1 90 ? -18.469 -14.719 -9.828 1 97.75 90 HIS A O 1
ATOM 694 N N . ALA A 1 91 ? -17.484 -15.094 -7.816 1 97.62 91 ALA A N 1
ATOM 695 C CA . ALA A 1 91 ? -17.672 -16.531 -7.941 1 97.62 91 ALA A CA 1
ATOM 696 C C . ALA A 1 91 ? -19.141 -16.875 -8.141 1 97.62 91 ALA A C 1
ATOM 698 O O . ALA A 1 91 ? -19.484 -17.703 -9 1 97.62 91 ALA A O 1
ATOM 699 N N . ALA A 1 92 ? -20.016 -16.234 -7.406 1 97.56 92 ALA A N 1
ATOM 700 C CA . ALA A 1 92 ? -21.469 -16.438 -7.516 1 97.56 92 ALA A CA 1
ATOM 701 C C . ALA A 1 92 ? -21.969 -16.062 -8.906 1 97.56 92 ALA A C 1
ATOM 703 O O . ALA A 1 92 ? -22.797 -16.766 -9.484 1 97.56 92 ALA A O 1
ATOM 704 N N . SER A 1 93 ? -21.484 -14.984 -9.414 1 97.19 93 SER A N 1
ATOM 705 C CA . SER A 1 93 ? -21.906 -14.523 -10.727 1 97.19 93 SER A CA 1
ATOM 706 C C . SER A 1 93 ? -21.484 -15.5 -11.82 1 97.19 93 SER A C 1
ATOM 708 O O . SER A 1 93 ? -22.125 -15.57 -12.875 1 97.19 93 SER A O 1
ATOM 710 N N . GLU A 1 94 ? -20.438 -16.266 -11.578 1 95.88 94 GLU A N 1
ATOM 711 C CA . GLU A 1 94 ? -19.953 -17.266 -12.531 1 95.88 94 GLU A CA 1
ATOM 712 C C . GLU A 1 94 ? -20.578 -18.625 -12.289 1 95.88 94 GLU A C 1
ATOM 714 O O . GLU A 1 94 ? -20.25 -19.609 -12.961 1 95.88 94 GLU A O 1
ATOM 719 N N . GLY A 1 95 ? -21.438 -18.703 -11.266 1 96.62 95 GLY A N 1
ATOM 720 C CA . GLY A 1 95 ? -22.094 -19.953 -10.93 1 96.62 95 GLY A CA 1
ATOM 721 C C . GLY A 1 95 ? -21.141 -20.969 -10.305 1 96.62 95 GLY A C 1
ATOM 722 O O . GLY A 1 95 ? -21.344 -22.172 -10.445 1 96.62 95 GLY A O 1
ATOM 723 N N . LYS A 1 96 ? -20.094 -20.5 -9.711 1 95.75 96 LYS A N 1
ATOM 724 C CA . LYS A 1 96 ? -19.094 -21.375 -9.102 1 95.75 96 LYS A CA 1
ATOM 725 C C . LYS A 1 96 ? -19.047 -21.188 -7.586 1 95.75 96 LYS A C 1
ATOM 727 O O . LYS A 1 96 ? -19.188 -20.078 -7.09 1 95.75 96 LYS A O 1
ATOM 732 N N . PRO A 1 97 ? -18.844 -22.234 -6.852 1 95.81 97 PRO A N 1
ATOM 733 C CA . PRO A 1 97 ? -18.969 -22.141 -5.395 1 95.81 97 PRO A CA 1
ATOM 734 C C . PRO A 1 97 ? -17.719 -21.547 -4.734 1 95.81 97 PRO A C 1
ATOM 736 O O . PRO A 1 97 ? -17.797 -21.016 -3.629 1 95.81 97 PRO A O 1
ATOM 739 N N . ARG A 1 98 ? -16.516 -21.672 -5.379 1 97 98 ARG A N 1
ATOM 740 C CA . ARG A 1 98 ? -15.281 -21.219 -4.758 1 97 98 ARG A CA 1
ATOM 741 C C . ARG A 1 98 ? -14.531 -20.25 -5.664 1 97 98 ARG A C 1
ATOM 743 O O . ARG A 1 98 ? -14.672 -20.297 -6.887 1 97 98 ARG A O 1
ATOM 750 N N . TRP A 1 99 ? -13.82 -19.328 -5.031 1 97.94 99 TRP A N 1
ATOM 751 C CA . TRP A 1 99 ? -13.016 -18.391 -5.805 1 97.94 99 TRP A CA 1
ATOM 752 C C . TRP A 1 99 ? -11.539 -18.734 -5.707 1 97.94 99 TRP A C 1
ATOM 754 O O . TRP A 1 99 ? -11.109 -19.391 -4.754 1 97.94 99 TRP A O 1
ATOM 764 N N . VAL A 1 100 ? -10.75 -18.344 -6.754 1 97.75 100 VAL A N 1
ATOM 765 C CA . VAL A 1 100 ? -9.297 -18.438 -6.797 1 97.75 100 VAL A CA 1
ATOM 766 C C . VAL A 1 100 ? -8.688 -17.047 -6.984 1 97.75 100 VAL A C 1
ATOM 768 O O . VAL A 1 100 ? -9.133 -16.281 -7.848 1 97.75 100 VAL A O 1
ATOM 771 N N . GLU A 1 101 ? -7.789 -16.734 -6.125 1 97.5 101 GLU A N 1
ATOM 772 C CA . GLU A 1 101 ? -7.043 -15.484 -6.301 1 97.5 101 GLU A CA 1
ATOM 773 C C . GLU A 1 101 ? -5.613 -15.758 -6.754 1 97.5 101 GLU A C 1
ATOM 775 O O . GLU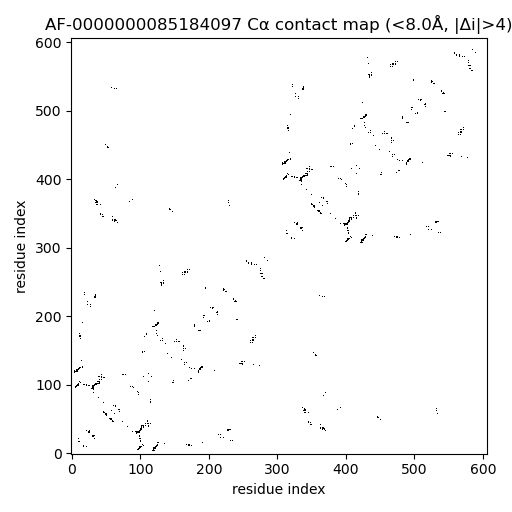 A 1 101 ? -4.875 -16.5 -6.098 1 97.5 101 GLU A O 1
ATOM 780 N N . LYS A 1 102 ? -5.328 -15.172 -7.848 1 95.81 102 LYS A N 1
ATOM 781 C CA . LYS A 1 102 ? -3.965 -15.211 -8.367 1 95.81 102 LYS A CA 1
ATOM 782 C C . LYS A 1 102 ? -3.508 -13.828 -8.82 1 95.81 102 LYS A C 1
ATOM 784 O O . LYS A 1 102 ? -4.02 -13.289 -9.805 1 95.81 102 LYS A O 1
ATOM 789 N N . THR A 1 103 ? -2.674 -13.281 -8.117 1 95 103 THR A N 1
ATOM 790 C CA . THR A 1 103 ? -1.919 -12.094 -8.508 1 95 103 THR A CA 1
ATOM 791 C C . THR A 1 103 ? -0.419 -12.336 -8.367 1 95 103 THR A C 1
ATOM 793 O O . THR A 1 103 ? 0.053 -12.75 -7.309 1 95 103 THR A O 1
ATOM 796 N N . ALA A 1 104 ? 0.308 -12.078 -9.391 1 89.25 104 ALA A N 1
ATOM 797 C CA . ALA A 1 104 ? 1.699 -12.508 -9.469 1 89.25 104 ALA A CA 1
ATOM 798 C C . ALA A 1 104 ? 2.514 -11.969 -8.297 1 89.25 104 ALA A C 1
ATOM 800 O O . ALA A 1 104 ? 3.316 -12.695 -7.707 1 89.25 104 ALA A O 1
ATOM 801 N N . VAL A 1 105 ? 2.279 -10.75 -7.891 1 93.19 105 VAL A N 1
ATOM 802 C CA . VAL A 1 105 ? 3.143 -10.102 -6.906 1 93.19 105 VAL A CA 1
ATOM 803 C C . VAL A 1 105 ? 2.676 -10.461 -5.496 1 93.19 105 VAL A C 1
ATOM 805 O O . VAL A 1 105 ? 3.279 -10.039 -4.508 1 93.19 105 VAL A O 1
ATOM 808 N N . ASP A 1 106 ? 1.618 -11.297 -5.348 1 97.12 106 ASP A N 1
ATOM 809 C CA . ASP A 1 106 ? 1.155 -11.742 -4.039 1 97.12 106 ASP A CA 1
ATOM 810 C C . ASP A 1 106 ? 2.275 -12.445 -3.27 1 97.12 106 ASP A C 1
ATOM 812 O O . ASP A 1 106 ? 2.33 -12.375 -2.041 1 97.12 106 ASP A O 1
ATOM 816 N N . ALA A 1 107 ? 3.15 -13.055 -3.998 1 97.06 107 ALA A N 1
ATOM 817 C CA . ALA A 1 107 ? 4.234 -13.812 -3.381 1 97.06 107 ALA A CA 1
ATOM 818 C C . ALA A 1 107 ? 5.09 -12.914 -2.488 1 97.06 107 ALA A C 1
ATOM 820 O O . ALA A 1 107 ? 5.625 -13.367 -1.474 1 97.06 107 ALA A O 1
ATOM 821 N N . PHE A 1 108 ? 5.18 -11.664 -2.807 1 96 108 PHE A N 1
ATOM 822 C CA . PHE A 1 108 ? 6.008 -10.734 -2.051 1 96 108 PHE A CA 1
ATOM 823 C C . PHE A 1 108 ? 5.273 -10.242 -0.808 1 96 108 PHE A C 1
ATOM 825 O O . PHE A 1 108 ? 5.859 -9.562 0.037 1 96 108 PHE A O 1
ATOM 832 N N . HIS A 1 109 ? 4.039 -10.594 -0.703 1 97.44 109 HIS A N 1
ATOM 833 C CA . HIS A 1 109 ? 3.213 -10.227 0.444 1 97.44 109 HIS A CA 1
ATOM 834 C C . HIS A 1 109 ? 2.691 -11.469 1.162 1 97.44 109 HIS A C 1
ATOM 836 O O . HIS A 1 109 ? 1.667 -11.406 1.846 1 97.44 109 HIS A O 1
ATOM 842 N N . LEU A 1 110 ? 3.359 -12.555 0.988 1 98.06 110 LEU A N 1
ATOM 843 C CA . LEU A 1 110 ? 2.885 -13.875 1.387 1 98.06 110 LEU A CA 1
ATOM 844 C C . LEU A 1 110 ? 2.52 -13.898 2.867 1 98.06 110 LEU A C 1
ATOM 846 O O . LEU A 1 110 ? 1.424 -14.328 3.234 1 98.06 110 LEU A O 1
ATOM 850 N N . ALA A 1 111 ? 3.332 -13.414 3.777 1 96.75 111 ALA A N 1
ATOM 851 C CA . ALA A 1 111 ? 3.096 -13.469 5.219 1 96.75 111 ALA A CA 1
ATOM 852 C C . ALA A 1 111 ? 1.85 -12.68 5.598 1 96.75 111 ALA A C 1
ATOM 854 O O . ALA A 1 111 ? 1.031 -13.141 6.398 1 96.75 111 ALA A O 1
ATOM 855 N N . THR A 1 112 ? 1.721 -11.516 5.023 1 97.56 112 THR A N 1
ATOM 856 C CA . THR A 1 112 ? 0.583 -10.656 5.336 1 97.56 112 THR A CA 1
ATOM 857 C C . THR A 1 112 ? -0.708 -11.242 4.773 1 97.56 112 THR A C 1
ATOM 859 O O . THR A 1 112 ? -1.755 -11.188 5.422 1 97.56 112 THR A O 1
ATOM 862 N N . ILE A 1 113 ? -0.606 -11.805 3.553 1 98.44 113 ILE A N 1
ATOM 863 C CA . ILE A 1 113 ? -1.773 -12.43 2.941 1 98.44 113 ILE A CA 1
ATOM 864 C C . ILE A 1 113 ? -2.189 -13.648 3.758 1 98.44 113 ILE A C 1
ATOM 866 O O . ILE A 1 113 ? -3.383 -13.898 3.955 1 98.44 113 ILE A O 1
ATOM 870 N N . HIS A 1 114 ? -1.231 -14.375 4.234 1 97.94 114 HIS A N 1
ATOM 871 C CA . HIS A 1 114 ? -1.544 -15.516 5.09 1 97.94 114 HIS A CA 1
ATOM 872 C C . HIS A 1 114 ? -2.236 -15.07 6.371 1 97.94 114 HIS A C 1
ATOM 874 O O . HIS A 1 114 ? -3.178 -15.719 6.832 1 97.94 114 HIS A O 1
ATOM 880 N N . ARG A 1 115 ? -1.785 -14.016 6.969 1 96.69 115 ARG A N 1
ATOM 881 C CA . ARG A 1 115 ? -2.422 -13.461 8.156 1 96.69 115 ARG A CA 1
ATOM 882 C C . ARG A 1 115 ? -3.861 -13.055 7.867 1 96.69 115 ARG A C 1
ATOM 884 O O . ARG A 1 115 ? -4.75 -13.266 8.688 1 96.69 115 ARG A O 1
ATOM 891 N N . LEU A 1 116 ? -4.078 -12.523 6.688 1 97.88 116 LEU A N 1
ATOM 892 C CA . LEU A 1 116 ? -5.391 -12.039 6.27 1 97.88 116 LEU A CA 1
ATOM 893 C C . LEU A 1 116 ? -6.348 -13.203 6.027 1 97.88 116 LEU A C 1
ATOM 895 O O . LEU A 1 116 ? -7.5 -13.164 6.473 1 97.88 116 LEU A O 1
ATOM 899 N N . CYS A 1 117 ? -5.867 -14.203 5.324 1 97.06 117 CYS A N 1
ATOM 900 C CA . CYS A 1 117 ? -6.73 -15.281 4.855 1 97.06 117 CYS A CA 1
ATOM 901 C C . CYS A 1 117 ? -6.809 -16.406 5.883 1 97.06 117 CYS A C 1
ATOM 903 O O . CYS A 1 117 ? -7.852 -17.047 6.035 1 97.06 117 CYS A O 1
ATOM 905 N N . ALA A 1 118 ? -5.77 -16.578 6.582 1 90.62 118 ALA A N 1
ATOM 906 C CA . ALA A 1 118 ? -5.645 -17.609 7.609 1 90.62 118 ALA A CA 1
ATOM 907 C C . ALA A 1 118 ? -6.203 -18.938 7.117 1 90.62 118 ALA A C 1
ATOM 909 O O . ALA A 1 118 ? -5.82 -19.422 6.051 1 90.62 118 ALA A O 1
ATOM 910 N N . ASP A 1 119 ? -7.145 -19.562 7.828 1 91.88 119 ASP A N 1
ATOM 911 C CA . ASP A 1 119 ? -7.613 -20.906 7.531 1 91.88 119 ASP A CA 1
ATOM 912 C C . ASP A 1 119 ? -8.906 -20.875 6.715 1 91.88 119 ASP A C 1
ATOM 914 O O . ASP A 1 119 ? -9.594 -21.891 6.59 1 91.88 119 ASP A O 1
ATOM 918 N N . ARG A 1 120 ? -9.156 -19.766 6.117 1 94.88 120 ARG A N 1
ATOM 919 C CA . ARG A 1 120 ? -10.383 -19.609 5.348 1 94.88 120 ARG A CA 1
ATOM 920 C C . ARG A 1 120 ? -10.18 -20.062 3.9 1 94.88 120 ARG A C 1
ATOM 922 O O . ARG A 1 120 ? -11.148 -20.234 3.162 1 94.88 120 ARG A O 1
ATOM 929 N N . VAL A 1 121 ? -8.914 -20.266 3.566 1 97.81 121 VAL A N 1
ATOM 930 C CA . VAL A 1 121 ? -8.602 -20.625 2.191 1 97.81 121 VAL A CA 1
ATOM 931 C C . VAL A 1 121 ? -7.562 -21.75 2.18 1 97.81 121 VAL A C 1
ATOM 933 O O . VAL A 1 121 ? -6.969 -22.062 3.213 1 97.81 121 VAL A O 1
ATOM 936 N N . GLN A 1 122 ? -7.434 -22.406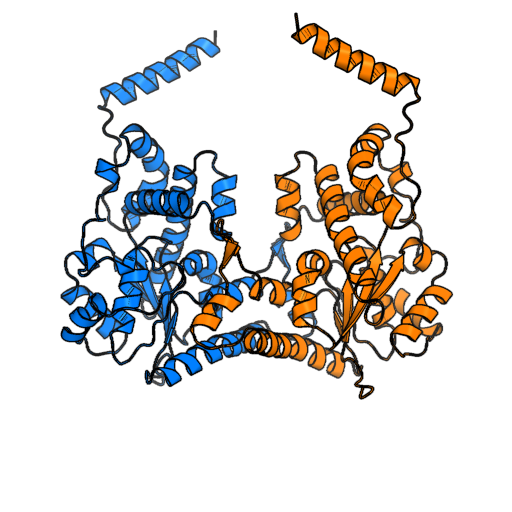 1.064 1 97.81 122 GLN A N 1
ATOM 937 C CA . GLN A 1 122 ? -6.301 -23.281 0.773 1 97.81 122 GLN A CA 1
ATOM 938 C C . GLN A 1 122 ? -5.281 -22.594 -0.118 1 97.81 122 GLN A C 1
ATOM 940 O O . GLN A 1 122 ? -5.633 -21.703 -0.896 1 97.81 122 GLN A O 1
ATOM 945 N N . TYR A 1 123 ? -4.027 -23 0.063 1 98.25 123 TYR A N 1
ATOM 946 C CA . TYR A 1 123 ? -2.949 -22.359 -0.682 1 98.25 123 TYR A CA 1
ATOM 947 C C . TYR A 1 123 ? -2.328 -23.328 -1.682 1 98.25 123 TYR A C 1
ATOM 949 O O . TYR A 1 123 ? -2.074 -24.5 -1.354 1 98.25 123 TYR A O 1
ATOM 957 N N . VAL A 1 124 ? -2.186 -22.922 -2.885 1 98.38 124 VAL A N 1
ATOM 958 C CA . VAL A 1 124 ? -1.457 -23.656 -3.912 1 98.38 124 VAL A CA 1
ATOM 959 C C . VAL A 1 124 ? -0.199 -22.891 -4.309 1 98.38 124 VAL A C 1
ATOM 961 O O . VAL A 1 124 ? -0.28 -21.75 -4.762 1 98.38 124 VAL A O 1
ATOM 964 N N . CYS A 1 125 ? 0.911 -23.484 -4.113 1 98.5 125 CYS A N 1
ATOM 965 C CA . CYS A 1 125 ? 2.211 -22.891 -4.379 1 98.5 125 CYS A CA 1
ATOM 966 C C . CYS A 1 125 ? 2.879 -23.531 -5.586 1 98.5 125 CYS A C 1
ATOM 968 O O . CYS A 1 125 ? 2.805 -24.75 -5.766 1 98.5 125 CYS A O 1
ATOM 970 N N . ILE A 1 126 ? 3.496 -22.703 -6.41 1 97.88 126 ILE A N 1
ATOM 971 C CA . ILE A 1 126 ? 4.215 -23.25 -7.559 1 97.88 126 ILE A CA 1
ATOM 972 C C . ILE A 1 126 ? 5.625 -22.656 -7.605 1 97.88 126 ILE A C 1
ATOM 974 O O . ILE A 1 126 ? 5.816 -21.469 -7.359 1 97.88 126 ILE A O 1
ATOM 978 N N . VAL A 1 127 ? 6.617 -23.5 -7.789 1 98.25 127 VAL A N 1
ATOM 979 C CA . VAL A 1 127 ? 8.008 -23.078 -7.969 1 98.25 127 VAL A CA 1
ATOM 980 C C . VAL A 1 127 ? 8.492 -23.484 -9.352 1 98.25 127 VAL A C 1
ATOM 982 O O . VAL A 1 127 ? 7.953 -24.406 -9.961 1 98.25 127 VAL A O 1
ATOM 985 N N . ARG A 1 128 ? 9.43 -22.797 -9.867 1 97.56 128 ARG A N 1
ATOM 986 C CA . ARG A 1 128 ? 10.016 -22.984 -11.195 1 97.56 128 ARG A CA 1
ATOM 987 C C . ARG A 1 128 ? 11.508 -22.688 -11.18 1 97.56 128 ARG A C 1
ATOM 989 O O . ARG A 1 128 ? 12 -21.938 -10.328 1 97.56 128 ARG A O 1
ATOM 996 N N . HIS A 1 129 ? 12.25 -23.312 -12.086 1 97.94 129 HIS A N 1
ATOM 997 C CA . HIS A 1 129 ? 13.695 -23.109 -12.148 1 97.94 129 HIS A CA 1
ATOM 998 C C . HIS A 1 129 ? 14.039 -21.625 -12.25 1 97.94 129 HIS A C 1
ATOM 1000 O O . HIS A 1 129 ? 13.555 -20.938 -13.148 1 97.94 129 HIS A O 1
ATOM 1006 N N . GLY A 1 130 ? 14.961 -21.219 -11.406 1 98.19 130 GLY A N 1
ATOM 1007 C CA . GLY A 1 130 ? 15.234 -19.797 -11.211 1 98.19 130 GLY A CA 1
ATOM 1008 C C . GLY A 1 130 ? 15.734 -19.125 -12.469 1 98.19 130 GLY A C 1
ATOM 1009 O O . GLY A 1 130 ? 15.328 -18 -12.773 1 98.19 130 GLY A O 1
ATOM 1010 N N . LEU A 1 131 ? 16.594 -19.734 -13.172 1 97.5 131 LEU A N 1
ATOM 1011 C CA . LEU A 1 131 ? 17.172 -19.109 -14.359 1 97.5 131 LEU A CA 1
ATOM 1012 C C . LEU A 1 131 ? 16.125 -18.984 -15.469 1 97.5 131 LEU A C 1
ATOM 1014 O O . LEU A 1 131 ? 16.156 -18.047 -16.266 1 97.5 131 LEU A O 1
ATOM 1018 N N . ASP A 1 132 ? 15.219 -19.938 -15.539 1 96.5 132 ASP A N 1
ATOM 1019 C CA . ASP A 1 132 ? 14.102 -19.781 -16.469 1 96.5 132 ASP A CA 1
ATOM 1020 C C . ASP A 1 132 ? 13.227 -18.594 -16.094 1 96.5 132 ASP A C 1
ATOM 1022 O O . ASP A 1 132 ? 12.773 -17.844 -16.969 1 96.5 132 ASP A O 1
ATOM 1026 N N . VAL A 1 133 ? 13 -18.422 -14.82 1 96.94 133 VAL A N 1
ATOM 1027 C CA . VAL A 1 133 ? 12.195 -17.312 -14.336 1 96.94 133 VAL A CA 1
ATOM 1028 C C . VAL A 1 133 ? 12.883 -15.992 -14.672 1 96.94 133 VAL A C 1
ATOM 1030 O O . VAL A 1 133 ? 12.25 -15.047 -15.156 1 96.94 133 VAL A O 1
ATOM 1033 N N . VAL A 1 134 ? 14.164 -15.938 -14.453 1 96.12 134 VAL A N 1
ATOM 1034 C CA . VAL A 1 134 ? 14.953 -14.742 -14.734 1 96.12 134 VAL A CA 1
ATOM 1035 C C . VAL A 1 134 ? 14.836 -14.375 -16.219 1 96.12 134 VAL A C 1
ATOM 1037 O O . VAL A 1 134 ? 14.609 -13.219 -16.562 1 96.12 134 VAL A O 1
ATOM 1040 N N . CYS A 1 135 ? 14.984 -15.383 -17.109 1 93.81 135 CYS A N 1
ATOM 1041 C CA . CYS A 1 135 ? 14.844 -15.164 -18.547 1 93.81 135 CYS A CA 1
ATOM 1042 C C . CYS A 1 135 ? 13.453 -14.656 -18.891 1 93.81 135 CYS A C 1
ATOM 1044 O O . CYS A 1 135 ? 13.305 -13.734 -19.688 1 93.81 135 CYS A O 1
ATOM 1046 N N . SER A 1 136 ? 12.516 -15.289 -18.297 1 91.56 136 SER A N 1
ATOM 1047 C CA . SER A 1 136 ? 11.133 -14.906 -18.547 1 91.56 136 SER A CA 1
ATOM 1048 C C . SER A 1 136 ? 10.852 -13.477 -18.078 1 91.56 136 SER A C 1
ATOM 1050 O O . SER A 1 136 ? 10.141 -12.727 -18.734 1 91.56 136 SER A O 1
ATOM 1052 N N . MET A 1 137 ? 11.391 -13.109 -16.922 1 91.19 137 MET A N 1
ATOM 1053 C CA . MET A 1 137 ? 11.234 -11.758 -16.391 1 91.19 137 MET A CA 1
ATOM 1054 C C . MET A 1 137 ? 11.883 -10.734 -17.312 1 91.19 137 MET A C 1
ATOM 1056 O O . MET A 1 137 ? 11.328 -9.656 -17.547 1 91.19 137 MET A O 1
ATOM 1060 N N . GLN A 1 138 ? 13.016 -11.055 -17.797 1 88.75 138 GLN A N 1
ATOM 1061 C CA . GLN A 1 138 ? 13.703 -10.18 -18.734 1 88.75 138 GLN A CA 1
ATOM 1062 C C . GLN A 1 138 ? 12.844 -9.906 -19.969 1 88.75 138 GLN A C 1
ATOM 1064 O O . GLN A 1 138 ? 12.742 -8.766 -20.422 1 88.75 138 GLN A O 1
ATOM 1069 N N . ASP A 1 139 ? 12.258 -10.953 -20.484 1 86.06 139 ASP A N 1
ATOM 1070 C CA . ASP A 1 139 ? 11.391 -10.812 -21.641 1 86.06 139 ASP A CA 1
ATOM 1071 C C . ASP A 1 139 ? 10.188 -9.938 -21.328 1 86.06 139 ASP A C 1
ATOM 1073 O O . ASP A 1 139 ? 9.805 -9.086 -22.125 1 86.06 139 ASP A O 1
ATOM 1077 N N . TRP A 1 140 ? 9.641 -10.18 -20.219 1 81.44 140 TRP A N 1
ATOM 1078 C CA . TRP A 1 140 ? 8.445 -9.461 -19.797 1 81.44 140 TRP A CA 1
ATOM 1079 C C . TRP A 1 140 ? 8.734 -7.977 -19.625 1 81.44 140 TRP A C 1
ATOM 1081 O O . TRP A 1 140 ? 7.984 -7.133 -20.125 1 81.44 140 TRP A O 1
ATOM 1091 N N . ILE A 1 141 ? 9.766 -7.609 -18.953 1 78.25 141 ILE A N 1
ATOM 1092 C CA . ILE A 1 141 ? 10.125 -6.223 -18.672 1 78.25 141 ILE A CA 1
ATOM 1093 C C . ILE A 1 141 ? 10.531 -5.523 -19.969 1 78.25 141 ILE A C 1
ATOM 1095 O O . ILE A 1 141 ? 10.234 -4.344 -20.156 1 78.25 141 ILE A O 1
ATOM 1099 N N . GLY A 1 142 ? 11.234 -6.27 -20.812 1 76.38 142 GLY A N 1
ATOM 1100 C CA . GLY A 1 142 ? 11.562 -5.719 -22.125 1 76.38 142 GLY A CA 1
ATOM 1101 C C . GLY A 1 142 ? 10.336 -5.289 -22.906 1 76.38 142 GLY A C 1
ATOM 1102 O O . GLY A 1 142 ? 10.359 -4.258 -23.578 1 76.38 142 GLY A O 1
ATOM 1103 N N . LYS A 1 143 ? 9.312 -6.004 -22.75 1 73.38 143 LYS A N 1
ATOM 1104 C CA . LYS A 1 143 ? 8.086 -5.723 -23.5 1 73.38 143 LYS A CA 1
ATOM 1105 C C . LYS A 1 143 ? 7.25 -4.656 -22.797 1 73.38 143 LYS A C 1
ATOM 1107 O O . LYS A 1 143 ? 6.715 -3.754 -23.438 1 73.38 143 LYS A O 1
ATOM 1112 N N . SER A 1 144 ? 7.129 -4.781 -21.484 1 70.56 144 SER A N 1
ATOM 1113 C CA . SER A 1 144 ? 6.25 -3.895 -20.719 1 70.56 144 SER A CA 1
ATOM 1114 C C . SER A 1 144 ? 6.949 -2.576 -20.391 1 70.56 144 SER A C 1
ATOM 1116 O O . SER A 1 144 ? 6.289 -1.566 -20.141 1 70.56 144 SER A O 1
ATOM 1118 N N . GLN A 1 145 ? 8.273 -2.557 -20.328 1 67.94 145 GLN A N 1
ATOM 1119 C CA . GLN A 1 145 ? 9.133 -1.429 -19.984 1 67.94 145 GLN A CA 1
ATOM 1120 C C . GLN A 1 145 ? 8.766 -0.86 -18.609 1 67.94 145 GLN A C 1
ATOM 1122 O O . GLN A 1 145 ? 8.781 0.357 -18.422 1 67.94 145 GLN A O 1
ATOM 1127 N N . ALA A 1 146 ? 8.195 -1.701 -17.797 1 71.62 146 ALA A N 1
ATOM 1128 C CA . ALA A 1 146 ? 7.816 -1.296 -16.438 1 71.62 146 ALA A CA 1
ATOM 1129 C C . ALA A 1 146 ? 8.102 -2.406 -15.43 1 71.62 146 ALA A C 1
ATOM 1131 O O . ALA A 1 146 ? 8.109 -3.588 -15.789 1 71.62 146 ALA A O 1
ATOM 1132 N N . TYR A 1 147 ? 8.484 -1.93 -14.195 1 74.75 147 TYR A N 1
ATOM 1133 C CA . TYR A 1 147 ? 8.688 -2.854 -13.086 1 74.75 147 TYR A CA 1
ATOM 1134 C C . TYR A 1 147 ? 7.586 -2.707 -12.047 1 74.75 147 TYR A C 1
ATOM 1136 O O . TYR A 1 147 ? 7.227 -1.591 -11.664 1 74.75 147 TYR A O 1
ATOM 1144 N N . PRO A 1 148 ? 7 -3.891 -11.695 1 78.62 148 PRO A N 1
ATOM 1145 C CA . PRO A 1 148 ? 6.129 -3.766 -10.523 1 78.62 148 PRO A CA 1
ATOM 1146 C C . PRO A 1 148 ? 6.848 -3.184 -9.312 1 78.62 148 PRO A C 1
ATOM 1148 O O . PRO A 1 148 ? 8.062 -3.342 -9.172 1 78.62 148 PRO A O 1
ATOM 1151 N N . SER A 1 149 ? 6.105 -2.488 -8.445 1 81.5 149 SER A N 1
ATOM 1152 C CA . SER A 1 149 ? 6.684 -1.817 -7.285 1 81.5 149 SER A CA 1
ATOM 1153 C C . SER A 1 149 ? 7.449 -2.799 -6.406 1 81.5 149 SER A C 1
ATOM 1155 O O . SER A 1 149 ? 8.461 -2.436 -5.797 1 81.5 149 SER A O 1
ATOM 1157 N N . GLU A 1 150 ? 7.047 -4.016 -6.383 1 87.12 150 GLU A N 1
ATOM 1158 C CA . GLU A 1 150 ? 7.645 -5.035 -5.527 1 87.12 150 GLU A CA 1
ATOM 1159 C C . GLU A 1 150 ? 9.047 -5.402 -6.004 1 87.12 150 GLU A C 1
ATOM 1161 O O . GLU A 1 150 ? 9.836 -5.965 -5.242 1 87.12 150 GLU A O 1
ATOM 1166 N N . LEU A 1 151 ? 9.367 -5.02 -7.246 1 87.12 151 LEU A N 1
ATOM 1167 C CA . LEU A 1 151 ? 10.688 -5.336 -7.789 1 87.12 151 LEU A CA 1
ATOM 1168 C C . LEU A 1 151 ? 11.633 -4.148 -7.645 1 87.12 151 LEU A C 1
ATOM 1170 O O . LEU A 1 151 ? 12.844 -4.289 -7.84 1 87.12 151 LEU A O 1
ATOM 1174 N N . HIS A 1 152 ? 11.094 -3.006 -7.254 1 81.94 152 HIS A N 1
ATOM 1175 C CA . HIS A 1 152 ? 11.883 -1.778 -7.242 1 81.94 152 HIS A CA 1
ATOM 1176 C C . HIS A 1 152 ? 13.086 -1.91 -6.316 1 81.94 152 HIS A C 1
ATOM 1178 O O . HIS A 1 152 ? 14.188 -1.475 -6.66 1 81.94 152 HIS A O 1
ATOM 1184 N N . ARG A 1 153 ? 12.852 -2.506 -5.156 1 83.06 153 ARG A N 1
ATOM 1185 C CA . ARG A 1 153 ? 13.953 -2.641 -4.203 1 83.06 153 ARG A CA 1
ATOM 1186 C C . ARG A 1 153 ? 15.094 -3.459 -4.797 1 83.06 153 ARG A C 1
ATOM 1188 O O . ARG A 1 153 ? 16.266 -3.119 -4.621 1 83.06 153 ARG A O 1
ATOM 1195 N N . TYR A 1 154 ? 14.773 -4.473 -5.488 1 89.62 154 TYR A N 1
ATOM 1196 C CA . TYR A 1 154 ? 15.789 -5.344 -6.074 1 89.62 154 TYR A CA 1
ATOM 1197 C C . TYR A 1 154 ? 16.562 -4.629 -7.176 1 89.62 154 TYR A C 1
ATOM 1199 O O . TYR A 1 154 ? 17.781 -4.773 -7.289 1 89.62 154 TYR A O 1
ATOM 1207 N N . ILE A 1 155 ? 15.828 -3.865 -7.945 1 83.38 155 ILE A N 1
ATOM 1208 C CA . ILE A 1 155 ? 16.422 -3.115 -9.047 1 83.38 155 ILE A CA 1
ATOM 1209 C C . ILE A 1 155 ? 17.359 -2.049 -8.484 1 83.38 155 ILE A C 1
ATOM 1211 O O . ILE A 1 155 ? 18.453 -1.825 -9.023 1 83.38 155 ILE A O 1
ATOM 1215 N N . ARG A 1 156 ? 16.984 -1.455 -7.453 1 78.12 156 ARG A N 1
ATOM 1216 C CA . ARG A 1 156 ? 17.797 -0.416 -6.828 1 78.12 156 ARG A CA 1
ATOM 1217 C C . ARG A 1 156 ? 19.078 -1.001 -6.23 1 78.12 156 ARG A C 1
ATOM 1219 O O . ARG A 1 156 ? 20.125 -0.374 -6.281 1 78.12 156 ARG A O 1
ATOM 1226 N N . GLU A 1 157 ? 18.922 -2.135 -5.656 1 84.69 157 GLU A N 1
ATOM 1227 C CA . GLU A 1 157 ? 20.016 -2.742 -4.91 1 84.69 157 GLU A CA 1
ATOM 1228 C C . GLU A 1 157 ? 20.984 -3.48 -5.844 1 84.69 157 GLU A C 1
ATOM 1230 O O . GLU A 1 157 ? 22.062 -3.906 -5.422 1 84.69 157 GLU A O 1
ATOM 1235 N N . ASN A 1 158 ? 20.562 -3.637 -7.102 1 87.25 158 ASN A N 1
ATOM 1236 C CA . ASN A 1 158 ? 21.375 -4.379 -8.062 1 87.25 158 ASN A CA 1
ATOM 1237 C C . ASN A 1 158 ? 21.562 -3.598 -9.359 1 87.25 158 ASN A C 1
ATOM 1239 O O . ASN A 1 158 ? 20.594 -3.271 -10.039 1 87.25 158 ASN A O 1
ATOM 1243 N N . PRO A 1 159 ? 22.844 -3.346 -9.672 1 81.19 159 PRO A N 1
ATOM 1244 C CA . PRO A 1 159 ? 23.094 -2.572 -10.891 1 81.19 159 PRO A CA 1
ATOM 1245 C C . PRO A 1 159 ? 22.672 -3.309 -12.156 1 81.19 159 PRO A C 1
ATOM 1247 O O . PRO A 1 159 ? 22.359 -2.674 -13.172 1 81.19 159 PRO A O 1
ATOM 1250 N N . ARG A 1 160 ? 22.703 -4.598 -12.148 1 88.62 160 ARG A N 1
ATOM 1251 C CA . ARG A 1 160 ? 22.328 -5.387 -13.32 1 88.62 160 ARG A CA 1
ATOM 1252 C C . ARG A 1 160 ? 20.953 -6.008 -13.141 1 88.62 160 ARG A C 1
ATOM 1254 O O . ARG A 1 160 ? 20.719 -6.742 -12.18 1 88.62 160 ARG A O 1
ATOM 1261 N N . PRO A 1 161 ? 20.094 -5.867 -14.102 1 90.12 161 PRO A N 1
ATOM 1262 C CA . PRO A 1 161 ? 18.703 -6.297 -13.953 1 90.12 161 PRO A CA 1
ATOM 1263 C C . PRO A 1 161 ? 18.562 -7.797 -13.711 1 90.12 161 PRO A C 1
ATOM 1265 O O . PRO A 1 161 ? 17.719 -8.227 -12.914 1 90.12 161 PRO A O 1
ATOM 1268 N N . LEU A 1 162 ? 19.391 -8.594 -14.375 1 94.12 162 LEU A N 1
ATOM 1269 C CA . LEU A 1 162 ? 19.281 -10.039 -14.219 1 94.12 162 LEU A CA 1
ATOM 1270 C C . LEU A 1 162 ? 19.562 -10.453 -12.781 1 94.12 162 LEU A C 1
ATOM 1272 O O . LEU A 1 162 ? 18.969 -11.406 -12.273 1 94.12 162 LEU A O 1
ATOM 1276 N N . HIS A 1 163 ? 20.5 -9.75 -12.172 1 95.06 163 HIS A N 1
ATOM 1277 C CA . HIS A 1 163 ? 20.797 -10.008 -10.773 1 95.06 163 HIS A CA 1
ATOM 1278 C C . HIS A 1 163 ? 19.609 -9.648 -9.875 1 95.06 163 HIS A C 1
ATOM 1280 O O . HIS A 1 163 ? 19.328 -10.359 -8.914 1 95.06 163 HIS A O 1
ATOM 1286 N N . ALA A 1 164 ? 18.969 -8.57 -10.203 1 93.69 164 ALA A N 1
ATOM 1287 C CA . ALA A 1 164 ? 17.781 -8.148 -9.461 1 93.69 164 ALA A CA 1
ATOM 1288 C C . ALA A 1 164 ? 16.688 -9.203 -9.547 1 93.69 164 ALA A C 1
ATOM 1290 O O . ALA A 1 164 ? 16.062 -9.555 -8.539 1 93.69 164 ALA A O 1
ATOM 1291 N N . PHE A 1 165 ? 16.5 -9.727 -10.773 1 96.31 165 PHE A N 1
ATOM 1292 C CA . PHE A 1 165 ? 15.469 -10.727 -10.984 1 96.31 165 PHE A CA 1
ATOM 1293 C C . PHE A 1 165 ? 15.805 -12.016 -10.242 1 96.31 165 PHE A C 1
ATOM 1295 O O . PHE A 1 165 ? 14.922 -12.656 -9.664 1 96.31 165 PHE A O 1
ATOM 1302 N N . ALA A 1 166 ? 17.062 -12.352 -10.266 1 97.69 166 ALA A N 1
ATOM 1303 C CA . ALA A 1 166 ? 17.516 -13.547 -9.555 1 97.69 166 ALA A CA 1
ATOM 1304 C C . ALA A 1 166 ? 17.266 -13.422 -8.055 1 97.69 166 ALA A C 1
ATOM 1306 O O . ALA A 1 166 ? 16.781 -14.359 -7.418 1 97.69 166 ALA A O 1
ATOM 1307 N N . ARG A 1 167 ? 17.594 -12.312 -7.531 1 97.56 167 ARG A N 1
ATOM 1308 C CA . ARG A 1 167 ? 17.422 -12.102 -6.102 1 97.56 167 ARG A CA 1
ATOM 1309 C C . ARG A 1 167 ? 15.945 -12.086 -5.73 1 97.56 167 ARG A C 1
ATOM 1311 O O . ARG A 1 167 ? 15.555 -12.625 -4.691 1 97.56 167 ARG A O 1
ATOM 1318 N N . ALA A 1 168 ? 15.148 -11.453 -6.535 1 96.75 168 ALA A N 1
ATOM 1319 C CA . ALA A 1 168 ? 13.703 -11.469 -6.32 1 96.75 168 ALA A CA 1
ATOM 1320 C C . ALA A 1 168 ? 13.164 -12.898 -6.316 1 96.75 168 ALA A C 1
ATOM 1322 O O . ALA A 1 168 ? 12.352 -13.258 -5.465 1 96.75 168 ALA A O 1
ATOM 1323 N N . TRP A 1 169 ? 13.617 -13.672 -7.281 1 98.25 169 TRP A N 1
ATOM 1324 C CA . TRP A 1 169 ? 13.211 -15.07 -7.355 1 98.25 169 TRP A CA 1
ATOM 1325 C C . TRP A 1 169 ? 13.602 -15.82 -6.082 1 98.25 169 TRP A C 1
ATOM 1327 O O . TRP A 1 169 ? 12.797 -16.578 -5.535 1 98.25 169 TRP A O 1
ATOM 1337 N N . VAL A 1 170 ? 14.797 -15.633 -5.633 1 98.56 170 VAL A N 1
ATOM 1338 C CA . VAL A 1 170 ? 15.305 -16.312 -4.441 1 98.56 170 VAL A CA 1
ATOM 1339 C C . VAL A 1 170 ? 14.422 -15.969 -3.24 1 98.56 170 VAL A C 1
ATOM 1341 O O . VAL A 1 170 ? 13.961 -16.859 -2.525 1 98.56 170 VAL A O 1
ATOM 1344 N N . ASP A 1 171 ? 14.156 -14.695 -3.07 1 98 171 ASP A N 1
ATOM 1345 C CA . ASP A 1 171 ? 13.383 -14.25 -1.912 1 98 171 ASP A CA 1
ATOM 1346 C C . ASP A 1 171 ? 11.961 -14.797 -1.964 1 98 171 ASP A C 1
ATOM 1348 O O . ASP A 1 171 ? 11.469 -15.359 -0.982 1 98 171 ASP A O 1
ATOM 1352 N N . ALA A 1 172 ? 11.312 -14.648 -3.082 1 98.12 172 ALA A N 1
ATOM 1353 C CA . ALA A 1 172 ? 9.938 -15.117 -3.232 1 98.12 172 ALA A CA 1
ATOM 1354 C C . ALA A 1 172 ? 9.852 -16.625 -3.076 1 98.12 172 ALA A C 1
ATOM 1356 O O . ALA A 1 172 ? 8.984 -17.141 -2.361 1 98.12 172 ALA A O 1
ATOM 1357 N N . THR A 1 173 ? 10.742 -17.312 -3.738 1 98.62 173 THR A N 1
ATOM 1358 C CA . THR A 1 173 ? 10.711 -18.766 -3.738 1 98.62 173 THR A CA 1
ATOM 1359 C C . THR A 1 173 ? 11.008 -19.312 -2.346 1 98.62 173 THR A C 1
ATOM 1361 O O . THR A 1 173 ? 10.336 -20.234 -1.872 1 98.62 173 THR A O 1
ATOM 1364 N N . ASN A 1 174 ? 12 -18.781 -1.703 1 98.69 174 ASN A N 1
ATOM 1365 C CA . ASN A 1 174 ? 12.305 -19.25 -0.352 1 98.69 174 ASN A CA 1
ATOM 1366 C C . ASN A 1 174 ? 11.133 -19 0.6 1 98.69 174 ASN A C 1
ATOM 1368 O O . ASN A 1 174 ? 10.836 -19.828 1.449 1 98.69 174 ASN A O 1
ATOM 1372 N N . ALA A 1 175 ? 10.5 -17.875 0.46 1 98.44 175 ALA A N 1
ATOM 1373 C CA . ALA A 1 175 ? 9.328 -17.594 1.279 1 98.44 175 ALA A CA 1
ATOM 1374 C C . ALA A 1 175 ? 8.227 -18.625 1.03 1 98.44 175 ALA A C 1
ATOM 1376 O O . ALA A 1 175 ? 7.574 -19.078 1.97 1 98.44 175 ALA A O 1
ATOM 1377 N N . ILE A 1 176 ? 8.047 -18.953 -0.179 1 98.62 176 ILE A N 1
ATOM 1378 C CA . ILE A 1 176 ? 7.023 -19.906 -0.572 1 98.62 176 ILE A CA 1
ATOM 1379 C C . ILE A 1 176 ? 7.367 -21.281 -0.014 1 98.62 176 ILE A C 1
ATOM 1381 O O . ILE A 1 176 ? 6.5 -21.969 0.534 1 98.62 176 ILE A O 1
ATOM 1385 N N . LEU A 1 177 ? 8.617 -21.672 -0.147 1 98.62 177 LEU A N 1
ATOM 1386 C CA . LEU A 1 177 ? 9.062 -22.953 0.369 1 98.62 177 LEU A CA 1
ATOM 1387 C C . LEU A 1 177 ? 8.891 -23.031 1.884 1 98.62 177 LEU A C 1
ATOM 1389 O O . LEU A 1 177 ? 8.367 -24.016 2.41 1 98.62 177 LEU A O 1
ATOM 1393 N N . ASP A 1 178 ? 9.305 -21.984 2.57 1 98.62 178 ASP A N 1
ATOM 1394 C CA . ASP A 1 178 ? 9.141 -21.922 4.02 1 98.62 178 ASP A CA 1
ATOM 1395 C C . ASP A 1 178 ? 7.672 -22.031 4.414 1 98.62 178 ASP A C 1
ATOM 1397 O O . ASP A 1 178 ? 7.328 -22.734 5.359 1 98.62 178 ASP A O 1
ATOM 1401 N N . PHE A 1 179 ? 6.895 -21.375 3.691 1 98.31 179 PHE A N 1
ATOM 1402 C CA . PHE A 1 179 ? 5.465 -21.359 3.973 1 98.31 179 PHE A CA 1
ATOM 1403 C C . PHE A 1 179 ? 4.852 -22.734 3.793 1 98.31 179 PHE A C 1
ATOM 1405 O O . PHE A 1 179 ? 4.141 -23.234 4.672 1 98.31 179 PHE A O 1
ATOM 1412 N N . ALA A 1 180 ? 5.094 -23.344 2.652 1 98 180 ALA A N 1
ATOM 1413 C CA . ALA A 1 180 ? 4.543 -24.656 2.367 1 98 180 ALA A CA 1
ATOM 1414 C C . ALA A 1 180 ? 5.004 -25.688 3.404 1 98 180 ALA A C 1
ATOM 1416 O O . ALA A 1 180 ? 4.223 -26.531 3.834 1 98 180 ALA A O 1
ATOM 1417 N N . GLU A 1 181 ? 6.227 -25.562 3.797 1 97.5 181 GLU A N 1
ATOM 1418 C CA . GLU A 1 181 ? 6.785 -26.469 4.789 1 97.5 181 GLU A CA 1
ATOM 1419 C C . GLU A 1 181 ? 6.117 -26.281 6.148 1 97.5 181 GLU A C 1
ATOM 1421 O O . GLU A 1 181 ? 5.871 -27.266 6.867 1 97.5 181 GLU A O 1
ATOM 1426 N N . SER A 1 182 ? 5.816 -25.094 6.457 1 97.25 182 SER A N 1
ATOM 1427 C CA . SER A 1 182 ? 5.254 -24.766 7.766 1 97.25 182 SER A CA 1
ATOM 1428 C C . SER A 1 182 ? 3.754 -25.031 7.801 1 97.25 182 SER A C 1
ATOM 1430 O O . SER A 1 182 ? 3.154 -25.078 8.875 1 97.25 182 SER A O 1
ATOM 1432 N N . ASN A 1 183 ? 3.154 -25.156 6.617 1 96.94 183 ASN A N 1
ATOM 1433 C CA . ASN A 1 183 ? 1.709 -25.344 6.535 1 96.94 183 ASN A CA 1
ATOM 1434 C C . ASN A 1 183 ? 1.344 -26.5 5.613 1 96.94 183 ASN A C 1
ATOM 1436 O O . ASN A 1 183 ? 0.557 -26.344 4.68 1 96.94 183 ASN A O 1
ATOM 1440 N N . PRO A 1 184 ? 1.753 -27.719 5.949 1 95.19 184 PRO A N 1
ATOM 1441 C CA . PRO A 1 184 ? 1.574 -28.859 5.039 1 95.19 184 PRO A CA 1
ATOM 1442 C C . PRO A 1 184 ? 0.108 -29.25 4.859 1 95.19 184 PRO A C 1
ATOM 1444 O O . PRO A 1 184 ? -0.262 -29.812 3.832 1 95.19 184 PRO A O 1
ATOM 1447 N N . GLU A 1 185 ? -0.77 -28.906 5.801 1 94.75 185 GLU A N 1
ATOM 1448 C CA . GLU A 1 185 ? -2.182 -29.266 5.695 1 94.75 185 GLU A CA 1
ATOM 1449 C C . GLU A 1 185 ? -2.947 -28.25 4.852 1 94.75 185 GLU A C 1
ATOM 1451 O O . GLU A 1 185 ? -3.986 -28.578 4.273 1 94.75 185 GLU A O 1
ATOM 1456 N N . ASP A 1 186 ? -2.375 -27.047 4.742 1 96.12 186 ASP A N 1
ATOM 1457 C CA . ASP A 1 186 ? -3.115 -25.969 4.105 1 96.12 186 ASP A CA 1
ATOM 1458 C C . ASP A 1 186 ? -2.508 -25.609 2.752 1 96.12 186 ASP A C 1
ATOM 1460 O O . ASP A 1 186 ? -3.137 -24.922 1.946 1 96.12 186 ASP A O 1
ATOM 1464 N N . ALA A 1 187 ? -1.279 -26.109 2.492 1 97.88 187 ALA A N 1
ATOM 1465 C CA . ALA A 1 187 ? -0.572 -25.688 1.287 1 97.88 187 ALA A CA 1
ATOM 1466 C C . ALA A 1 187 ? -0.123 -26.891 0.46 1 97.88 187 ALA A C 1
ATOM 1468 O O . ALA A 1 187 ? 0.365 -27.875 1.009 1 97.88 187 ALA A O 1
ATOM 1469 N N . CYS A 1 188 ? -0.345 -26.797 -0.826 1 98.12 188 CYS A N 1
ATOM 1470 C CA . CYS A 1 188 ? 0.154 -27.766 -1.804 1 98.12 188 CYS A CA 1
ATOM 1471 C C . CYS A 1 188 ? 1.245 -27.141 -2.668 1 98.12 188 CYS A C 1
ATOM 1473 O O . CYS A 1 188 ? 1.053 -26.078 -3.248 1 98.12 188 CYS A O 1
ATOM 1475 N N . LEU A 1 189 ? 2.365 -27.781 -2.725 1 98.12 189 LEU A N 1
ATOM 1476 C CA . LEU A 1 189 ? 3.5 -27.281 -3.49 1 98.12 189 LEU A CA 1
ATOM 1477 C C . LEU A 1 189 ? 3.652 -28.047 -4.801 1 98.12 189 LEU A C 1
ATOM 1479 O O . LEU A 1 189 ? 3.738 -29.266 -4.805 1 98.12 189 LEU A O 1
ATOM 1483 N N . LEU A 1 190 ? 3.652 -27.328 -5.914 1 97.56 190 LEU A N 1
ATOM 1484 C CA . LEU A 1 190 ? 3.855 -27.875 -7.25 1 97.56 190 LEU A CA 1
ATOM 1485 C C . LEU A 1 190 ? 5.152 -27.344 -7.859 1 97.56 190 LEU A C 1
ATOM 1487 O O . LEU A 1 190 ? 5.605 -26.25 -7.527 1 97.56 190 LEU A O 1
ATOM 1491 N N . GLN A 1 191 ? 5.742 -28.172 -8.664 1 97 191 GLN A N 1
ATOM 1492 C CA . GLN A 1 191 ? 6.855 -27.766 -9.508 1 97 191 GLN A CA 1
ATOM 1493 C C . GLN A 1 191 ? 6.414 -27.609 -10.961 1 97 191 GLN A C 1
ATOM 1495 O O . GLN A 1 191 ? 5.824 -28.531 -11.531 1 97 191 GLN A O 1
ATOM 1500 N N . TYR A 1 192 ? 6.695 -26.469 -11.484 1 95.94 192 TYR A N 1
ATOM 1501 C CA . TYR A 1 192 ? 6.215 -26.125 -12.82 1 95.94 192 TYR A CA 1
ATOM 1502 C C . TYR A 1 192 ? 6.605 -27.203 -13.828 1 95.94 192 TYR A C 1
ATOM 1504 O O . TYR A 1 192 ? 5.773 -27.641 -14.625 1 95.94 192 TYR A O 1
ATOM 1512 N N . GLU A 1 193 ? 7.852 -27.641 -13.805 1 94.94 193 GLU A N 1
ATOM 1513 C CA . GLU A 1 193 ? 8.383 -28.609 -14.758 1 94.94 193 GLU A CA 1
ATOM 1514 C C . GLU A 1 193 ? 7.641 -29.938 -14.648 1 94.94 193 GLU A C 1
ATOM 1516 O O . GLU A 1 193 ? 7.348 -30.578 -15.656 1 94.94 193 GLU A O 1
ATOM 1521 N N . ASN A 1 194 ? 7.297 -30.344 -13.469 1 94.25 194 ASN A N 1
ATOM 1522 C CA . ASN A 1 194 ? 6.531 -31.578 -13.281 1 94.25 194 ASN A CA 1
ATOM 1523 C C . ASN A 1 194 ? 5.102 -31.422 -13.797 1 94.25 194 ASN A C 1
ATOM 1525 O O . ASN A 1 194 ? 4.555 -32.344 -14.398 1 94.25 194 ASN A O 1
ATOM 1529 N N . LEU A 1 195 ? 4.484 -30.281 -13.547 1 92.88 195 LEU A N 1
ATOM 1530 C CA . LEU A 1 195 ? 3.117 -30.016 -13.984 1 92.88 195 LEU A CA 1
ATOM 1531 C C . LEU A 1 195 ? 3.002 -30.094 -15.5 1 92.88 195 LEU A C 1
ATOM 1533 O O . LEU A 1 195 ? 2.076 -30.719 -16.031 1 92.88 195 LEU A O 1
ATOM 1537 N N . VAL A 1 196 ? 3.957 -29.484 -16.219 1 90.5 196 VAL A N 1
ATOM 1538 C CA . VAL A 1 196 ? 3.869 -29.438 -17.688 1 90.5 196 VAL A CA 1
ATOM 1539 C C . VAL A 1 196 ? 4.254 -30.797 -18.266 1 90.5 196 VAL A C 1
ATOM 1541 O O . VAL A 1 196 ? 3.734 -31.203 -19.312 1 90.5 196 VAL A O 1
ATOM 1544 N N . ALA A 1 197 ? 5.172 -31.547 -17.625 1 91.06 197 ALA A N 1
ATOM 1545 C CA . ALA A 1 197 ? 5.617 -32.875 -18.094 1 91.06 197 ALA A CA 1
ATOM 1546 C C . ALA A 1 197 ? 4.512 -33.906 -17.938 1 91.06 197 ALA A C 1
ATOM 1548 O O . ALA A 1 197 ? 4.367 -34.781 -18.766 1 91.06 197 ALA A O 1
ATOM 1549 N N . ASP A 1 198 ? 3.781 -33.812 -16.875 1 90.31 198 ASP A N 1
ATOM 1550 C CA . ASP A 1 198 ? 2.688 -34.719 -16.578 1 90.31 198 ASP A CA 1
ATOM 1551 C C . ASP A 1 198 ? 1.517 -34 -15.922 1 90.31 198 ASP A C 1
ATOM 1553 O O . ASP A 1 198 ? 1.262 -34.156 -14.727 1 90.31 198 ASP A O 1
ATOM 1557 N N . PRO A 1 199 ? 0.743 -33.312 -16.734 1 89.12 199 PRO A N 1
ATOM 1558 C CA . PRO A 1 199 ? -0.347 -32.5 -16.203 1 89.12 199 PRO A CA 1
ATOM 1559 C C . PRO A 1 199 ? -1.415 -33.312 -15.5 1 89.12 199 PRO A C 1
ATOM 1561 O O . PRO A 1 199 ? -1.907 -32.906 -14.438 1 89.12 199 PRO A O 1
ATOM 1564 N N . ASN A 1 200 ? -1.725 -34.5 -16.031 1 88.25 200 ASN A N 1
ATOM 1565 C CA . ASN A 1 200 ? -2.818 -35.312 -15.484 1 88.25 200 ASN A CA 1
ATOM 1566 C C . ASN A 1 200 ? -2.535 -35.75 -14.047 1 88.25 200 ASN A C 1
ATOM 1568 O O . ASN A 1 200 ? -3.363 -35.531 -13.156 1 88.25 200 ASN A O 1
ATOM 1572 N N . SER A 1 201 ? -1.374 -36.312 -13.805 1 92.25 201 SER A N 1
ATOM 1573 C CA . SER A 1 201 ? -1.032 -36.812 -12.469 1 92.25 201 SER A CA 1
ATOM 1574 C C . SER A 1 201 ? -0.949 -35.656 -11.477 1 92.25 201 SER A C 1
ATOM 1576 O O . SER A 1 201 ? -1.419 -35.75 -10.344 1 92.25 201 SER A O 1
ATOM 1578 N N . ASN A 1 202 ? -0.393 -34.562 -11.836 1 93.56 202 ASN A N 1
ATOM 1579 C CA . ASN A 1 202 ? -0.227 -33.406 -10.953 1 93.56 202 ASN A CA 1
ATOM 1580 C C . ASN A 1 202 ? -1.563 -32.75 -10.648 1 93.56 202 ASN A C 1
ATOM 1582 O O . ASN A 1 202 ? -1.819 -32.344 -9.508 1 93.56 202 ASN A O 1
ATOM 1586 N N . LEU A 1 203 ? -2.4 -32.656 -11.609 1 92.19 203 LEU A N 1
ATOM 1587 C CA . LEU A 1 203 ? -3.705 -32.031 -11.398 1 92.19 203 LEU A CA 1
ATOM 1588 C C . LEU A 1 203 ? -4.602 -32.938 -10.555 1 92.19 203 LEU A C 1
ATOM 1590 O O . LEU A 1 203 ? -5.383 -32.438 -9.734 1 92.19 203 LEU A O 1
ATOM 1594 N N . ALA A 1 204 ? -4.496 -34.219 -10.844 1 93 204 ALA A N 1
ATOM 1595 C CA . ALA A 1 204 ? -5.25 -35.156 -10.008 1 93 204 ALA A CA 1
ATOM 1596 C C . ALA A 1 204 ? -4.887 -34.969 -8.531 1 93 204 ALA A C 1
ATOM 1598 O O . ALA A 1 204 ? -5.766 -34.906 -7.672 1 93 204 ALA A O 1
ATOM 1599 N N . ALA A 1 205 ? -3.629 -34.906 -8.258 1 95.62 205 ALA A N 1
ATOM 1600 C CA . ALA A 1 205 ? -3.156 -34.719 -6.891 1 95.62 205 ALA A CA 1
ATOM 1601 C C . ALA A 1 205 ? -3.611 -33.375 -6.332 1 95.62 205 ALA A C 1
ATOM 1603 O O . ALA A 1 205 ? -4.008 -33.281 -5.168 1 95.62 205 ALA A O 1
ATOM 1604 N N . LEU A 1 206 ? -3.547 -32.344 -7.105 1 96.06 206 LEU A N 1
ATOM 1605 C CA . LEU A 1 206 ? -3.957 -31 -6.688 1 96.06 206 LEU A CA 1
ATOM 1606 C C . LEU A 1 206 ? -5.441 -30.984 -6.336 1 96.06 206 LEU A C 1
ATOM 1608 O O . LEU A 1 206 ? -5.824 -30.453 -5.289 1 96.06 206 LEU A O 1
ATOM 1612 N N . PHE A 1 207 ? -6.258 -31.531 -7.195 1 94.81 207 PHE A N 1
ATOM 1613 C CA . PHE A 1 207 ? -7.699 -31.469 -6.965 1 94.81 207 PHE A CA 1
ATOM 1614 C C . PHE A 1 207 ? -8.094 -32.344 -5.785 1 94.81 207 PHE A C 1
ATOM 1616 O O . PHE A 1 207 ? -9.031 -32.031 -5.051 1 94.81 207 PHE A O 1
ATOM 1623 N N . GLU A 1 208 ? -7.348 -33.469 -5.598 1 95.25 208 GLU A N 1
ATOM 1624 C CA . GLU A 1 208 ? -7.535 -34.25 -4.367 1 95.25 208 GLU A CA 1
ATOM 1625 C C . GLU A 1 208 ? -7.254 -33.375 -3.137 1 95.25 208 GLU A C 1
ATOM 1627 O O . GLU A 1 208 ? -8.031 -33.375 -2.178 1 95.25 208 GLU A O 1
ATOM 1632 N N . PHE A 1 209 ? -6.215 -32.688 -3.105 1 96.69 209 PHE A N 1
ATOM 1633 C CA . PHE A 1 209 ? -5.863 -31.766 -2.027 1 96.69 209 PHE A CA 1
ATOM 1634 C C . PHE A 1 209 ? -6.965 -30.734 -1.807 1 96.69 209 PHE A C 1
ATOM 1636 O O . PHE A 1 209 ? -7.281 -30.391 -0.666 1 96.69 209 PHE A O 1
ATOM 1643 N N . LEU A 1 210 ? -7.539 -30.25 -2.926 1 96.12 210 LEU A N 1
ATOM 1644 C CA . LEU A 1 210 ? -8.547 -29.203 -2.867 1 96.12 210 LEU A CA 1
ATOM 1645 C C . LEU A 1 210 ? -9.914 -29.766 -2.498 1 96.12 210 LEU A C 1
ATOM 1647 O O . LEU A 1 210 ? -10.875 -29.016 -2.312 1 96.12 210 LEU A O 1
ATOM 1651 N N . GLY A 1 211 ? -10.039 -31.062 -2.457 1 94.94 211 GLY A N 1
ATOM 1652 C CA . GLY A 1 211 ? -11.297 -31.719 -2.119 1 94.94 211 GLY A CA 1
ATOM 1653 C C . GLY A 1 211 ? -12.273 -31.766 -3.277 1 94.94 211 GLY A C 1
ATOM 1654 O O . GLY A 1 211 ? -13.484 -31.672 -3.074 1 94.94 211 GLY A O 1
ATOM 1655 N N . GLU A 1 212 ? -11.688 -31.797 -4.473 1 93.5 212 GLU A N 1
ATOM 1656 C CA . GLU A 1 212 ? -12.492 -31.812 -5.691 1 93.5 212 GLU A CA 1
ATOM 1657 C C . GLU A 1 212 ? -12.125 -33 -6.586 1 93.5 212 GLU A C 1
ATOM 1659 O O . GLU A 1 212 ? -11.008 -33.5 -6.508 1 93.5 212 GLU A O 1
ATOM 1664 N N . ASP A 1 213 ? -13.07 -33.312 -7.48 1 91.44 213 ASP A N 1
ATOM 1665 C CA . ASP A 1 213 ? -12.797 -34.344 -8.461 1 91.44 213 ASP A CA 1
ATOM 1666 C C . ASP A 1 213 ? -12.016 -33.781 -9.648 1 91.44 213 ASP A C 1
ATOM 1668 O O . ASP A 1 213 ? -12.25 -32.656 -10.086 1 91.44 213 ASP A O 1
ATOM 1672 N N . TYR A 1 214 ? -11.062 -34.625 -9.984 1 87.88 214 TYR A N 1
ATOM 1673 C CA . TYR A 1 214 ? -10.344 -34.25 -11.203 1 87.88 214 TYR A CA 1
ATOM 1674 C C . TYR A 1 214 ? -11.141 -34.656 -12.438 1 87.88 214 TYR A C 1
ATOM 1676 O O . TYR A 1 214 ? -11.602 -35.781 -12.547 1 87.88 214 TYR A O 1
ATOM 1684 N N . VAL A 1 215 ? -11.367 -33.625 -13.25 1 78.25 215 VAL A N 1
ATOM 1685 C CA . VAL A 1 215 ? -12.07 -33.844 -14.508 1 78.25 215 VAL A CA 1
ATOM 1686 C C . VAL A 1 215 ? -11.117 -33.625 -15.68 1 78.25 215 VAL A C 1
ATOM 1688 O O . VAL A 1 215 ? -10.953 -32.5 -16.141 1 78.25 215 VAL A O 1
ATOM 1691 N N . ALA A 1 216 ? -10.625 -34.656 -16.297 1 73.62 216 ALA A N 1
ATOM 1692 C CA . ALA A 1 216 ? -9.609 -34.562 -17.344 1 73.62 216 ALA A CA 1
ATOM 1693 C C . ALA A 1 216 ? -10.125 -33.75 -18.531 1 73.62 216 ALA A C 1
ATOM 1695 O O . ALA A 1 216 ? -9.367 -33.031 -19.156 1 73.62 216 ALA A O 1
ATOM 1696 N N . ALA A 1 217 ? -11.344 -33.938 -18.797 1 66.25 217 ALA A N 1
ATOM 1697 C CA . ALA A 1 217 ? -11.945 -33.219 -19.922 1 66.25 217 ALA A CA 1
ATOM 1698 C C . ALA A 1 217 ? -11.859 -31.719 -19.734 1 66.25 217 ALA A C 1
ATOM 1700 O O . ALA A 1 217 ? -11.844 -30.969 -20.703 1 66.25 217 ALA A O 1
ATOM 1701 N N . SER A 1 218 ? -11.844 -31.312 -18.516 1 63.72 218 SER A N 1
ATOM 1702 C CA . SER A 1 218 ? -11.758 -29.891 -18.203 1 63.72 218 SER A CA 1
ATOM 1703 C C . SER A 1 218 ? -10.414 -29.312 -18.609 1 63.72 218 SER A C 1
ATOM 1705 O O . SER A 1 218 ? -10.305 -28.125 -18.922 1 63.72 218 SER A O 1
ATOM 1707 N N . LEU A 1 219 ? -9.445 -30.156 -18.625 1 67.12 219 LEU A N 1
ATOM 1708 C CA . LEU A 1 219 ? -8.102 -29.719 -18.984 1 67.12 219 LEU A CA 1
ATOM 1709 C C . LEU A 1 219 ? -8.07 -29.219 -20.422 1 67.12 219 LEU A C 1
ATOM 1711 O O . LEU A 1 219 ? -7.477 -28.172 -20.703 1 67.12 219 LEU A O 1
ATOM 1715 N N . SER A 1 220 ? -8.68 -30.016 -21.203 1 63.81 220 SER A N 1
ATOM 1716 C CA . SER A 1 220 ? -8.711 -29.625 -22.609 1 63.81 220 SER A CA 1
ATOM 1717 C C . SER A 1 220 ? -9.445 -28.312 -22.812 1 63.81 220 SER A C 1
ATOM 1719 O O . SER A 1 220 ? -9.031 -27.469 -23.625 1 63.81 220 SER A O 1
ATOM 1721 N N . THR A 1 221 ? -10.43 -28.125 -22.109 1 61.56 221 THR A N 1
ATOM 1722 C CA . THR A 1 221 ? -11.227 -26.906 -22.188 1 61.56 221 THR A CA 1
ATOM 1723 C C . THR A 1 221 ? -10.422 -25.703 -21.688 1 61.56 221 THR A C 1
ATOM 1725 O O . THR A 1 221 ? -10.5 -24.609 -22.25 1 61.56 221 THR A O 1
ATOM 1728 N N . ALA A 1 222 ? -9.734 -25.891 -20.625 1 62.94 222 ALA A N 1
ATOM 1729 C CA . ALA A 1 222 ? -8.938 -24.844 -20 1 62.94 222 ALA A CA 1
ATOM 1730 C C . ALA A 1 222 ? -7.945 -24.25 -21 1 62.94 222 ALA A C 1
ATOM 1732 O O . ALA A 1 222 ? -7.68 -23.047 -20.969 1 62.94 222 ALA A O 1
ATOM 1733 N N . LEU A 1 223 ? -7.488 -25.062 -21.812 1 63.03 223 LEU A N 1
ATOM 1734 C CA . LEU A 1 223 ? -6.398 -24.672 -22.703 1 63.03 223 LEU A CA 1
ATOM 1735 C C . LEU A 1 223 ? -6.941 -24.062 -23.984 1 63.03 223 LEU A C 1
ATOM 1737 O O . LEU A 1 223 ? -6.207 -23.391 -24.719 1 63.03 223 LEU A O 1
ATOM 1741 N N . THR A 1 224 ? -8.211 -24.344 -24.25 1 59.31 224 THR A N 1
ATOM 1742 C CA . THR A 1 224 ? -8.789 -23.812 -25.484 1 59.31 224 THR A CA 1
ATOM 1743 C C . THR A 1 224 ? -9.625 -22.578 -25.219 1 59.31 224 THR A C 1
ATOM 1745 O O . THR A 1 224 ? -9.883 -21.781 -26.125 1 59.31 224 THR A O 1
ATOM 1748 N N . GLY A 1 225 ? -10.141 -22.516 -24.156 1 53.84 225 GLY A N 1
ATOM 1749 C CA . GLY A 1 225 ? -11.117 -21.453 -23.922 1 53.84 225 GLY A CA 1
ATOM 1750 C C . GLY A 1 225 ? -10.508 -20.078 -23.922 1 53.84 225 GLY A C 1
ATOM 1751 O O . GLY A 1 225 ? -9.305 -19.922 -23.703 1 53.84 225 GLY A O 1
ATOM 1752 N N . LYS A 1 226 ? -11.062 -19.219 -24.688 1 47.19 226 LYS A N 1
ATOM 1753 C CA . LYS A 1 226 ? -10.773 -17.797 -24.828 1 47.19 226 LYS A CA 1
ATOM 1754 C C . LYS A 1 226 ? -10.859 -17.078 -23.484 1 47.19 226 LYS A C 1
ATOM 1756 O O . LYS A 1 226 ? -11.953 -16.875 -22.953 1 47.19 226 LYS A O 1
ATOM 1761 N N . ASP A 1 227 ? -10.016 -17.406 -22.609 1 48.53 227 ASP A N 1
ATOM 1762 C CA . ASP A 1 227 ? -10.102 -16.797 -21.281 1 48.53 227 ASP A CA 1
ATOM 1763 C C . ASP A 1 227 ? -10.188 -15.273 -21.375 1 48.53 227 ASP A C 1
ATOM 1765 O O . ASP A 1 227 ? -9.727 -14.688 -22.359 1 48.53 227 ASP A O 1
ATOM 1769 N N . SER A 1 228 ? -10.953 -14.633 -20.562 1 45.66 228 SER A N 1
ATOM 1770 C CA . SER A 1 228 ? -11.141 -13.242 -20.141 1 45.66 228 SER A CA 1
ATOM 1771 C C . SER A 1 228 ? -9.805 -12.586 -19.797 1 45.66 228 SER A C 1
ATOM 1773 O O . SER A 1 228 ? -8.961 -13.203 -19.141 1 45.66 228 SER A O 1
ATOM 1775 N N . LYS A 1 229 ? -9.352 -11.625 -20.5 1 43.03 229 LYS A N 1
ATOM 1776 C CA . LYS A 1 229 ? -8.148 -10.805 -20.578 1 43.03 229 LYS A CA 1
ATOM 1777 C C . LYS A 1 229 ? -7.762 -10.258 -19.203 1 43.03 229 LYS A C 1
ATOM 1779 O O . LYS A 1 229 ? -8.539 -9.531 -18.578 1 43.03 229 LYS A O 1
ATOM 1784 N N . GLY A 1 230 ? -7.258 -10.977 -18.375 1 43.75 230 GLY A N 1
ATOM 1785 C CA . GLY A 1 230 ? -6.57 -10.172 -17.391 1 43.75 230 GLY A CA 1
ATOM 1786 C C . GLY A 1 230 ? -5.277 -9.562 -17.891 1 43.75 230 GLY A C 1
ATOM 1787 O O . GLY A 1 230 ? -4.762 -9.977 -18.938 1 43.75 230 GLY A O 1
ATOM 1788 N N . PHE A 1 231 ? -4.824 -8.453 -17.469 1 41.53 231 PHE A N 1
ATOM 1789 C CA . PHE A 1 231 ? -3.711 -7.641 -17.938 1 41.53 231 PHE A CA 1
ATOM 1790 C C . PHE A 1 231 ? -2.539 -8.523 -18.344 1 41.53 231 PHE A C 1
ATOM 1792 O O . PHE A 1 231 ? -1.892 -8.273 -19.375 1 41.53 231 PHE A O 1
ATOM 1799 N N . SER A 1 232 ? -2.066 -9.352 -17.531 1 43.66 232 SER A N 1
ATOM 1800 C CA . SER A 1 232 ? -0.803 -10.055 -17.734 1 43.66 232 SER A CA 1
ATOM 1801 C C . SER A 1 232 ? -1.002 -11.312 -18.578 1 43.66 232 SER A C 1
ATOM 1803 O O . SER A 1 232 ? -0.061 -12.078 -18.797 1 43.66 232 SER A O 1
ATOM 1805 N N . ASP A 1 233 ? -2.129 -11.477 -19 1 45.72 233 ASP A N 1
ATOM 1806 C CA . ASP A 1 233 ? -2.404 -12.766 -19.625 1 45.72 233 ASP A CA 1
ATOM 1807 C C . ASP A 1 233 ? -1.996 -12.758 -21.094 1 45.72 233 ASP A C 1
ATOM 1809 O O . ASP A 1 233 ? -2.305 -13.695 -21.844 1 45.72 233 ASP A O 1
ATOM 1813 N N . TRP A 1 234 ? -1.383 -11.828 -21.547 1 41.69 234 TRP A N 1
ATOM 1814 C CA . TRP A 1 234 ? -1.097 -11.766 -22.969 1 41.69 234 TRP A CA 1
ATOM 1815 C C . TRP A 1 234 ? -0.245 -12.953 -23.422 1 41.69 234 TRP A C 1
ATOM 1817 O O . TRP A 1 234 ? -0.295 -13.367 -24.578 1 41.69 234 TRP A O 1
ATOM 1827 N N . LYS A 1 235 ? 0.624 -13.305 -22.641 1 43.03 235 LYS A N 1
ATOM 1828 C CA . LYS A 1 235 ? 1.469 -14.367 -23.188 1 43.03 235 LYS A CA 1
ATOM 1829 C C . LYS A 1 235 ? 0.75 -15.719 -23.156 1 43.03 235 LYS A C 1
ATOM 1831 O O . LYS A 1 235 ? 1.047 -16.609 -23.953 1 43.03 235 LYS A O 1
ATOM 1836 N N . SER A 1 236 ? -0.037 -15.867 -22.172 1 40.94 236 SER A N 1
ATOM 1837 C CA . SER A 1 236 ? -0.613 -17.203 -22.062 1 40.94 236 SER A CA 1
ATOM 1838 C C . SER A 1 236 ? -1.692 -17.438 -23.109 1 40.94 236 SER A C 1
ATOM 1840 O O . SER A 1 236 ? -2.127 -18.562 -23.328 1 40.94 236 SER A O 1
ATOM 1842 N N . PHE A 1 237 ? -2.197 -16.359 -23.656 1 41.53 237 PHE A N 1
ATOM 1843 C CA . PHE A 1 237 ? -3.328 -16.547 -24.562 1 41.53 237 PHE A CA 1
ATOM 1844 C C . PHE A 1 237 ? -2.898 -17.266 -25.828 1 41.53 237 PHE A C 1
ATOM 1846 O O . PHE A 1 237 ? -3.709 -17.938 -26.469 1 41.53 237 PHE A O 1
ATOM 1853 N N . ALA A 1 238 ? -1.669 -17.219 -26.047 1 40.25 238 ALA A N 1
ATOM 1854 C CA . ALA A 1 238 ? -1.411 -17.719 -27.391 1 40.25 238 ALA A CA 1
ATOM 1855 C C . ALA A 1 238 ? -1.259 -19.234 -27.391 1 40.25 238 ALA A C 1
ATOM 1857 O O . ALA A 1 238 ? -1.022 -19.844 -28.438 1 40.25 238 ALA A O 1
ATOM 1858 N N . ARG A 1 239 ? -1.212 -19.812 -26.219 1 46.19 239 ARG A N 1
ATOM 1859 C CA . ARG A 1 239 ? -0.747 -21.172 -26.484 1 46.19 239 ARG A CA 1
ATOM 1860 C C . ARG A 1 239 ? -1.849 -22.188 -26.219 1 46.19 239 ARG A C 1
ATOM 1862 O O . ARG A 1 239 ? -2.537 -22.125 -25.203 1 46.19 239 ARG A O 1
ATOM 1869 N N . SER A 1 240 ? -2.332 -22.938 -27.281 1 44.75 240 SER A N 1
ATOM 1870 C CA . SER A 1 240 ? -3.338 -23.984 -27.375 1 44.75 240 SER A CA 1
ATOM 1871 C C . SER A 1 240 ? -2.951 -25.203 -26.531 1 44.75 240 SER A C 1
ATOM 1873 O O . SER A 1 240 ? -3.779 -26.078 -26.281 1 44.75 240 SER A O 1
ATOM 1875 N N . ALA A 1 241 ? -1.729 -25.359 -26.125 1 52.59 241 ALA A N 1
ATOM 1876 C CA . ALA A 1 241 ? -1.304 -26.547 -25.391 1 52.59 241 ALA A CA 1
ATOM 1877 C C . ALA A 1 241 ? -0.335 -26.172 -24.266 1 52.59 241 ALA A C 1
ATOM 1879 O O . ALA A 1 241 ? 0.309 -25.125 -24.312 1 52.59 241 ALA A O 1
ATOM 1880 N N . ILE A 1 242 ? -0.592 -26.875 -23.109 1 59.38 242 ILE A N 1
ATOM 1881 C CA . ILE A 1 242 ? 0.464 -26.812 -22.109 1 59.38 242 ILE A CA 1
ATOM 1882 C C . ILE A 1 242 ? 1.799 -27.203 -22.734 1 59.38 242 ILE A C 1
ATOM 1884 O O . ILE A 1 242 ? 1.97 -28.344 -23.188 1 59.38 242 ILE A O 1
ATOM 1888 N N . GLU A 1 243 ? 2.572 -26.219 -23.203 1 63.22 243 GLU A N 1
ATOM 1889 C CA . GLU A 1 243 ? 3.861 -26.516 -23.812 1 63.22 243 GLU A CA 1
ATOM 1890 C C . GLU A 1 243 ? 5.008 -26.312 -22.828 1 63.22 243 GLU A C 1
ATOM 1892 O O . GLU A 1 243 ? 4.902 -25.5 -21.906 1 63.22 243 GLU A O 1
ATOM 1897 N N . ASP A 1 244 ? 5.945 -27.312 -22.922 1 72.56 244 ASP A N 1
ATOM 1898 C CA . ASP A 1 244 ? 7.148 -27.266 -22.094 1 72.56 244 ASP A CA 1
ATOM 1899 C C . ASP A 1 244 ? 8.234 -26.422 -22.75 1 72.56 244 ASP A C 1
ATOM 1901 O O . ASP A 1 244 ? 9.406 -26.5 -22.375 1 72.56 244 ASP A O 1
ATOM 1905 N N . ALA A 1 245 ? 7.836 -25.594 -23.656 1 70.94 245 ALA A N 1
ATOM 1906 C CA . ALA A 1 245 ? 8.82 -24.844 -24.438 1 70.94 245 ALA A CA 1
ATOM 1907 C C . ALA A 1 245 ? 9.609 -23.875 -23.562 1 70.94 245 ALA A C 1
ATOM 1909 O O . ALA A 1 245 ? 10.734 -23.516 -23.891 1 70.94 245 ALA A O 1
ATOM 1910 N N . SER A 1 246 ? 9.055 -23.609 -22.469 1 82 246 SER A N 1
ATOM 1911 C CA . SER A 1 246 ? 9.703 -22.609 -21.609 1 82 246 SER A CA 1
ATOM 1912 C C . SER A 1 246 ? 10.617 -23.266 -20.578 1 82 246 SER A C 1
ATOM 1914 O O . SER A 1 246 ? 11.336 -22.578 -19.859 1 82 246 SER A O 1
ATOM 1916 N N . VAL A 1 247 ? 10.656 -24.578 -20.609 1 90.19 247 VAL A N 1
ATOM 1917 C CA . VAL A 1 247 ? 11.508 -25.297 -19.672 1 90.19 247 VAL A CA 1
ATOM 1918 C C . VAL A 1 247 ? 12.93 -25.375 -20.203 1 90.19 247 VAL A C 1
ATOM 1920 O O . VAL A 1 247 ? 13.156 -25.828 -21.328 1 90.19 247 VAL A O 1
ATOM 1923 N N . GLY A 1 248 ? 13.852 -24.922 -19.438 1 92.5 248 GLY A N 1
ATOM 1924 C CA . GLY A 1 248 ? 15.258 -25.016 -19.797 1 92.5 248 GLY A CA 1
ATOM 1925 C C . GLY A 1 248 ? 15.688 -23.953 -20.797 1 92.5 248 GLY A C 1
ATOM 1926 O O . GLY A 1 248 ? 16.766 -24.047 -21.375 1 92.5 248 GLY A O 1
ATOM 1927 N N . ARG A 1 249 ? 14.891 -22.984 -21 1 91.56 249 ARG A N 1
ATOM 1928 C CA . ARG A 1 249 ? 15.18 -21.922 -21.953 1 91.56 249 ARG A CA 1
ATOM 1929 C C . ARG A 1 249 ? 16.453 -21.188 -21.578 1 91.56 249 ARG A C 1
ATOM 1931 O O . ARG A 1 249 ? 17.188 -20.719 -22.469 1 91.56 249 ARG A O 1
ATOM 1938 N N . TRP A 1 250 ? 16.766 -21.109 -20.312 1 94.75 250 TRP A N 1
ATOM 1939 C CA . TRP A 1 250 ? 17.938 -20.375 -19.844 1 94.75 250 TRP A CA 1
ATOM 1940 C C . TRP A 1 250 ? 19.219 -20.922 -20.453 1 94.75 250 TRP A C 1
ATOM 1942 O O . TRP A 1 250 ? 20.188 -20.188 -20.641 1 94.75 250 TRP A O 1
ATOM 1952 N N . LYS A 1 251 ? 19.234 -22.188 -20.828 1 93.12 251 LYS A N 1
ATOM 1953 C CA . LYS A 1 251 ? 20.422 -22.859 -21.375 1 93.12 251 LYS A CA 1
ATOM 1954 C C . LYS A 1 251 ? 20.781 -22.312 -22.75 1 93.12 251 LYS A C 1
ATOM 1956 O O . LYS A 1 251 ? 21.938 -22.359 -23.156 1 93.12 251 LYS A O 1
ATOM 1961 N N . THR A 1 252 ? 19.797 -21.766 -23.438 1 91.31 252 THR A N 1
ATOM 1962 C CA . THR A 1 252 ? 20.047 -21.266 -24.781 1 91.31 252 THR A CA 1
ATOM 1963 C C . THR A 1 252 ? 20.078 -19.734 -24.797 1 91.31 252 THR A C 1
ATOM 1965 O O . THR A 1 252 ? 20.672 -19.125 -25.688 1 91.31 252 THR A O 1
ATOM 1968 N N . VAL A 1 253 ? 19.562 -19.141 -23.875 1 91.19 253 VAL A N 1
ATOM 1969 C CA . VAL A 1 253 ? 19.375 -17.688 -23.891 1 91.19 253 VAL A CA 1
ATOM 1970 C C . VAL A 1 253 ? 20.516 -17.016 -23.141 1 91.19 253 VAL A C 1
ATOM 1972 O O . VAL A 1 253 ? 21 -15.969 -23.562 1 91.19 253 VAL A O 1
ATOM 1975 N N . LEU A 1 254 ? 21 -17.562 -22.031 1 93.62 254 LEU A N 1
ATOM 1976 C CA . LEU A 1 254 ? 21.984 -16.906 -21.188 1 93.62 254 LEU A CA 1
ATOM 1977 C C . LEU A 1 254 ? 23.406 -17.328 -21.578 1 93.62 254 LEU A C 1
ATOM 1979 O O . LEU A 1 254 ? 23.641 -18.5 -21.891 1 93.62 254 LEU A O 1
ATOM 1983 N N . SER A 1 255 ? 24.281 -16.391 -21.578 1 93 255 SER A N 1
ATOM 1984 C CA . SER A 1 255 ? 25.688 -16.719 -21.781 1 93 255 SER A CA 1
ATOM 1985 C C . SER A 1 255 ? 26.25 -17.5 -20.594 1 93 255 SER A C 1
ATOM 1987 O O . SER A 1 255 ? 25.703 -17.438 -19.5 1 93 255 SER A O 1
ATOM 1989 N N . ARG A 1 256 ? 27.297 -18.172 -20.891 1 91.31 256 ARG A N 1
ATOM 1990 C CA . ARG A 1 256 ? 27.969 -18.938 -19.844 1 91.31 256 ARG A CA 1
ATOM 1991 C C . ARG A 1 256 ? 28.422 -18.031 -18.703 1 91.31 256 ARG A C 1
ATOM 1993 O O . ARG A 1 256 ? 28.344 -18.406 -17.531 1 91.31 256 ARG A O 1
ATOM 2000 N N . GLU A 1 257 ? 28.875 -16.875 -19.078 1 91.69 257 GLU A N 1
ATOM 2001 C CA . GLU A 1 257 ? 29.344 -15.906 -18.094 1 91.69 257 GLU A CA 1
ATOM 2002 C C . GLU A 1 257 ? 28.188 -15.453 -17.188 1 91.69 257 GLU A C 1
ATOM 2004 O O . GLU A 1 257 ? 28.344 -15.375 -15.969 1 91.69 257 GLU A O 1
ATOM 2009 N N . THR A 1 258 ? 27.109 -15.164 -17.781 1 94.25 258 THR A N 1
ATOM 2010 C CA . THR A 1 258 ? 25.938 -14.734 -17.031 1 94.25 258 THR A CA 1
ATOM 2011 C C . THR A 1 258 ? 25.453 -15.828 -16.094 1 94.25 258 THR A C 1
ATOM 2013 O O . THR A 1 258 ? 25.125 -15.562 -14.93 1 94.25 258 THR A O 1
ATOM 2016 N N . VAL A 1 259 ? 25.484 -17.047 -16.578 1 95.38 259 VAL A N 1
ATOM 2017 C CA . VAL A 1 259 ? 25.062 -18.188 -15.758 1 95.38 259 VAL A CA 1
ATOM 2018 C C . VAL A 1 259 ? 25.984 -18.312 -14.547 1 95.38 259 VAL A C 1
ATOM 2020 O O . VAL A 1 259 ? 25.531 -18.547 -13.43 1 95.38 259 VAL A O 1
ATOM 2023 N N . MET A 1 260 ? 27.234 -18.156 -14.758 1 93.31 260 MET A N 1
ATOM 2024 C CA . MET A 1 260 ? 28.203 -18.25 -13.664 1 93.31 260 MET A CA 1
ATOM 2025 C C . MET A 1 260 ? 27.953 -17.172 -12.617 1 93.31 260 MET A C 1
ATOM 2027 O O . MET A 1 260 ? 27.984 -17.438 -11.422 1 93.31 260 MET A O 1
ATOM 2031 N N . GLU A 1 261 ? 27.719 -16.047 -13.086 1 93.81 261 GLU A N 1
ATOM 2032 C CA . GLU A 1 261 ? 27.469 -14.93 -12.18 1 93.81 261 GLU A CA 1
ATOM 2033 C C . GLU A 1 261 ? 26.203 -15.164 -11.352 1 93.81 261 GLU A C 1
ATOM 2035 O O . GLU A 1 261 ? 26.172 -14.891 -10.156 1 93.81 261 GLU A O 1
ATOM 2040 N N . LEU A 1 262 ? 25.188 -15.664 -11.969 1 97 262 LEU A N 1
ATOM 2041 C CA . LEU A 1 262 ? 23.891 -15.836 -11.312 1 97 262 LEU A CA 1
ATOM 2042 C C . LEU A 1 262 ? 23.891 -17.078 -10.438 1 97 262 LEU A C 1
ATOM 2044 O O . LEU A 1 262 ? 23.078 -17.203 -9.523 1 97 262 LEU A O 1
ATOM 2048 N N . SER A 1 263 ? 24.797 -18 -10.773 1 95.81 263 SER A N 1
ATOM 2049 C CA . SER A 1 263 ? 24.828 -19.297 -10.078 1 95.81 263 SER A CA 1
ATOM 2050 C C . SER A 1 263 ? 25 -19.109 -8.578 1 95.81 263 SER A C 1
ATOM 2052 O O . SER A 1 263 ? 24.375 -19.812 -7.785 1 95.81 263 SER A O 1
ATOM 2054 N N . GLU A 1 264 ? 25.766 -18.125 -8.133 1 94.69 264 GLU A N 1
ATOM 2055 C CA . GLU A 1 264 ? 26 -17.875 -6.715 1 94.69 264 GLU A CA 1
ATOM 2056 C C . GLU A 1 264 ? 24.734 -17.422 -6.016 1 94.69 264 GLU A C 1
ATOM 2058 O O . GLU A 1 264 ? 24.531 -17.688 -4.828 1 94.69 264 GLU A O 1
ATOM 2063 N N . ILE A 1 265 ? 23.922 -16.781 -6.75 1 97.19 265 ILE A N 1
ATOM 2064 C CA . ILE A 1 265 ? 22.688 -16.219 -6.203 1 97.19 265 ILE A CA 1
ATOM 2065 C C . ILE A 1 265 ? 21.609 -17.297 -6.152 1 97.19 265 ILE A C 1
ATOM 2067 O O . ILE A 1 265 ? 20.953 -17.484 -5.125 1 97.19 265 ILE A O 1
ATOM 2071 N N . VAL A 1 266 ? 21.484 -18.141 -7.184 1 98.31 266 VAL A N 1
ATOM 2072 C CA . VAL A 1 266 ? 20.281 -18.938 -7.348 1 98.31 266 VAL A CA 1
ATOM 2073 C C . VAL A 1 266 ? 20.516 -20.344 -6.824 1 98.31 266 VAL A C 1
ATOM 2075 O O . VAL A 1 266 ? 19.578 -21.047 -6.457 1 98.31 266 VAL A O 1
ATOM 2078 N N . ASN A 1 267 ? 21.719 -20.859 -6.766 1 98 267 ASN A N 1
ATOM 2079 C CA . ASN A 1 267 ? 22.031 -22.266 -6.527 1 98 267 ASN A CA 1
ATOM 2080 C C . ASN A 1 267 ? 21.531 -22.719 -5.16 1 98 267 ASN A C 1
ATOM 2082 O O . ASN A 1 267 ? 20.969 -23.812 -5.027 1 98 267 ASN A O 1
ATOM 2086 N N . PRO A 1 268 ? 21.75 -21.953 -4.129 1 98.25 268 PRO A N 1
ATOM 2087 C CA . PRO A 1 268 ? 21.234 -22.422 -2.838 1 98.25 268 PRO A CA 1
ATOM 2088 C C . PRO A 1 268 ? 19.75 -22.734 -2.865 1 98.25 268 PRO A C 1
ATOM 2090 O O . PRO A 1 268 ? 19.312 -23.75 -2.324 1 98.25 268 PRO A O 1
ATOM 2093 N N . THR A 1 269 ? 18.969 -21.906 -3.486 1 98.62 269 THR A N 1
ATOM 2094 C CA . THR A 1 269 ? 17.531 -22.094 -3.564 1 98.62 269 THR A CA 1
ATOM 2095 C C . THR A 1 269 ? 17.188 -23.219 -4.547 1 98.62 269 THR A C 1
ATOM 2097 O O . THR A 1 269 ? 16.281 -24.016 -4.305 1 98.62 269 THR A O 1
ATOM 2100 N N . LEU A 1 270 ? 17.938 -23.312 -5.672 1 98.12 270 LEU A N 1
ATOM 2101 C CA . LEU A 1 270 ? 17.75 -24.422 -6.602 1 98.12 270 LEU A CA 1
ATOM 2102 C C . LEU A 1 270 ? 17.906 -25.75 -5.887 1 98.12 270 LEU A C 1
ATOM 2104 O O . LEU A 1 270 ? 17.078 -26.656 -6.059 1 98.12 270 LEU A O 1
ATOM 2108 N N . ARG A 1 271 ? 18.891 -25.859 -5.078 1 97.31 271 ARG A N 1
ATOM 2109 C CA . ARG A 1 271 ? 19.141 -27.078 -4.332 1 97.31 271 ARG A CA 1
ATOM 2110 C C . ARG A 1 271 ? 18 -27.391 -3.373 1 97.31 271 ARG A C 1
ATOM 2112 O O . ARG A 1 271 ? 17.594 -28.547 -3.232 1 97.31 271 ARG A O 1
ATOM 2119 N N . ARG A 1 272 ? 17.484 -26.375 -2.744 1 97.62 272 ARG A N 1
ATOM 2120 C CA . ARG A 1 272 ? 16.375 -26.547 -1.807 1 97.62 272 ARG A CA 1
ATOM 2121 C C . ARG A 1 272 ? 15.156 -27.141 -2.502 1 97.62 272 ARG A C 1
ATOM 2123 O O . ARG A 1 272 ? 14.406 -27.922 -1.9 1 97.62 272 ARG A O 1
ATOM 2130 N N . ILE A 1 273 ? 14.938 -26.766 -3.721 1 97.69 273 ILE A N 1
ATOM 2131 C CA . ILE A 1 273 ? 13.773 -27.234 -4.469 1 97.69 273 ILE A CA 1
ATOM 2132 C C . ILE A 1 273 ? 14.016 -28.656 -4.973 1 97.69 273 ILE A C 1
ATOM 2134 O O . ILE A 1 273 ? 13.062 -29.406 -5.211 1 97.69 273 ILE A O 1
ATOM 2138 N N . GLY A 1 274 ? 15.312 -28.984 -5.184 1 96.38 274 GLY A N 1
ATOM 2139 C CA . GLY A 1 274 ? 15.656 -30.312 -5.691 1 96.38 274 GLY A CA 1
ATOM 2140 C C . GLY A 1 274 ? 16.25 -30.266 -7.086 1 96.38 274 GLY A C 1
ATOM 2141 O O . GLY A 1 274 ? 16.375 -31.312 -7.742 1 96.38 274 GLY A O 1
ATOM 2142 N N . TYR A 1 275 ? 16.547 -29.078 -7.551 1 96.19 275 TYR A N 1
ATOM 2143 C CA . TYR A 1 275 ? 17.219 -28.953 -8.836 1 96.19 275 TYR A CA 1
ATOM 2144 C C . TYR A 1 275 ? 18.719 -29.203 -8.695 1 96.19 275 TYR A C 1
ATOM 2146 O O . TYR A 1 275 ? 19.281 -29.016 -7.617 1 96.19 275 TYR A O 1
ATOM 2154 N N . GLU A 1 276 ? 19.359 -29.578 -9.82 1 94.56 276 GLU A N 1
ATOM 2155 C CA . GLU A 1 276 ? 20.812 -29.578 -9.883 1 94.56 276 GLU A CA 1
ATOM 2156 C C . GLU A 1 276 ? 21.359 -28.156 -9.938 1 94.56 276 GLU A C 1
ATOM 2158 O O . GLU A 1 276 ? 20.812 -27.297 -10.625 1 94.56 276 GLU A O 1
ATOM 2163 N N . PRO A 1 277 ? 22.406 -27.922 -9.117 1 95.44 277 PRO A N 1
ATOM 2164 C CA . PRO A 1 277 ? 23.031 -26.594 -9.234 1 95.44 277 PRO A CA 1
ATOM 2165 C C . PRO A 1 277 ? 23.516 -26.297 -10.648 1 95.44 277 PRO A C 1
ATOM 2167 O O . PRO A 1 277 ? 23.938 -27.203 -11.367 1 95.44 277 PRO A O 1
ATOM 2170 N N . VAL A 1 278 ? 23.453 -25.031 -11 1 94.81 278 VAL A N 1
ATOM 2171 C CA . VAL A 1 278 ? 23.938 -24.641 -12.32 1 94.81 278 VAL A CA 1
ATOM 2172 C C . VAL A 1 278 ? 25.391 -24.234 -12.234 1 94.81 278 VAL A C 1
ATOM 2174 O O . VAL A 1 278 ? 25.828 -23.656 -11.234 1 94.81 278 VAL A O 1
ATOM 2177 N N . VAL A 1 279 ? 26.266 -24.719 -13.164 1 86.69 279 VAL A N 1
ATOM 2178 C CA . VAL A 1 279 ? 27.688 -24.391 -13.211 1 86.69 279 VAL A CA 1
ATOM 2179 C C . VAL A 1 279 ? 28.016 -23.656 -14.508 1 86.69 279 VAL A C 1
ATOM 2181 O O . VAL A 1 279 ? 27.422 -23.938 -15.555 1 86.69 279 VAL A O 1
ATOM 2184 N N . GLY A 1 280 ? 28.406 -22.484 -14.469 1 70.38 280 GLY A N 1
ATOM 2185 C CA . GLY A 1 280 ? 28.844 -21.828 -15.703 1 70.38 280 GLY A CA 1
ATOM 2186 C C . GLY A 1 280 ? 29.953 -22.578 -16.422 1 70.38 280 GLY A C 1
ATOM 2187 O O . GLY A 1 280 ? 30.688 -23.359 -15.797 1 70.38 280 GLY A O 1
ATOM 2188 N N . GLY A 1 281 ? 29.828 -23.203 -17.516 1 56 281 GLY A N 1
ATOM 2189 C CA . GLY A 1 281 ? 30.797 -23.969 -18.297 1 56 281 GLY A CA 1
ATOM 2190 C C . GLY A 1 281 ? 32.219 -23.453 -18.172 1 56 281 GLY A C 1
ATOM 2191 O O . GLY A 1 281 ? 33.062 -23.75 -19.016 1 56 281 GLY A O 1
ATOM 2192 N N . GLY A 1 282 ? 32.656 -22.406 -17.453 1 47.06 282 GLY A N 1
ATOM 2193 C CA . GLY A 1 282 ? 34.094 -22.266 -17.719 1 47.06 282 GLY A CA 1
ATOM 2194 C C . GLY A 1 282 ? 34.875 -23.484 -17.344 1 47.06 282 GLY A C 1
ATOM 2195 O O . GLY A 1 282 ? 34.5 -24.266 -16.469 1 47.06 282 GLY A O 1
ATOM 2196 N N . THR A 1 283 ? 35.531 -24.125 -18.297 1 43.84 283 THR A N 1
ATOM 2197 C CA . THR A 1 283 ? 36.531 -25.141 -17.984 1 43.84 283 THR A CA 1
ATOM 2198 C C . THR A 1 283 ? 37.281 -24.797 -16.719 1 43.84 283 THR A C 1
ATOM 2200 O O . THR A 1 283 ? 37.406 -23.609 -16.375 1 43.84 283 THR A O 1
ATOM 2203 N N . GLN A 1 284 ? 37.562 -25.656 -15.742 1 46.16 284 GLN A N 1
ATOM 2204 C CA . GLN A 1 284 ? 38.5 -25.438 -14.641 1 46.16 284 GLN A CA 1
ATOM 2205 C C . GLN A 1 284 ? 39.594 -24.453 -15.047 1 46.16 284 GLN A C 1
ATOM 2207 O O . GLN A 1 284 ? 40.062 -23.656 -14.227 1 46.16 284 GLN A O 1
ATOM 2212 N N . ASP A 1 285 ? 39.938 -24.5 -16.312 1 47.28 285 ASP A N 1
ATOM 2213 C CA . ASP A 1 285 ? 41.031 -23.719 -16.906 1 47.28 285 ASP A CA 1
ATOM 2214 C C . ASP A 1 285 ? 40.625 -22.25 -17.062 1 47.28 285 ASP A C 1
ATOM 2216 O O . ASP A 1 285 ? 41.406 -21.344 -16.75 1 47.28 285 ASP A O 1
ATOM 2220 N N . GLU A 1 286 ? 39.469 -21.938 -17.375 1 46.78 286 GLU A N 1
ATOM 2221 C CA . GLU A 1 286 ? 39.094 -20.547 -17.594 1 46.78 286 GLU A CA 1
ATOM 2222 C C . GLU A 1 286 ? 38.75 -19.844 -16.281 1 46.78 286 GLU A C 1
ATOM 2224 O O . GLU A 1 286 ? 39.062 -18.672 -16.109 1 46.78 286 GLU A O 1
ATOM 2229 N N . ALA A 1 287 ? 38.25 -20.453 -15.359 1 47.09 287 ALA A N 1
ATOM 2230 C CA . ALA A 1 287 ? 38.094 -19.969 -13.992 1 47.09 287 ALA A CA 1
ATOM 2231 C C . ALA A 1 287 ? 39.469 -19.797 -13.336 1 47.09 287 ALA A C 1
ATOM 2233 O O . ALA A 1 287 ? 39.719 -18.812 -12.633 1 47.09 287 ALA A O 1
ATOM 2234 N N . GLN A 1 288 ? 40.375 -20.781 -13.602 1 47.03 288 GLN A N 1
ATOM 2235 C CA . GLN A 1 288 ? 41.781 -20.641 -13.172 1 47.03 288 GLN A CA 1
ATOM 2236 C C . GLN A 1 288 ? 42.469 -19.5 -13.883 1 47.03 288 GLN A C 1
ATOM 2238 O O . GLN A 1 288 ? 43.281 -18.781 -13.289 1 47.03 288 GLN A O 1
ATOM 2243 N N . LYS A 1 289 ? 42.031 -19.219 -15.117 1 50.28 289 LYS A N 1
ATOM 2244 C CA . LYS A 1 289 ? 42.594 -18.109 -15.867 1 50.28 289 LYS A CA 1
ATOM 2245 C C . LYS A 1 289 ? 42.062 -16.766 -15.352 1 50.28 289 LYS A C 1
ATOM 2247 O O . LYS A 1 289 ? 42.844 -15.805 -15.211 1 50.28 289 LYS A O 1
ATOM 2252 N N . ARG A 1 290 ? 40.875 -16.672 -14.992 1 47.44 290 ARG A N 1
ATOM 2253 C CA . ARG A 1 290 ? 40.281 -15.453 -14.461 1 47.44 290 ARG A CA 1
ATOM 2254 C C . ARG A 1 290 ? 40.719 -15.203 -13.023 1 47.44 290 ARG A C 1
ATOM 2256 O O . ARG A 1 290 ? 41.031 -14.07 -12.648 1 47.44 290 ARG A O 1
ATOM 2263 N N . ARG A 1 291 ? 40.719 -16.203 -12.242 1 51.03 291 ARG A N 1
ATOM 2264 C CA . ARG A 1 291 ? 41.344 -16.078 -10.93 1 51.03 291 ARG A CA 1
ATOM 2265 C C . ARG A 1 291 ? 42.812 -15.664 -11.047 1 51.03 291 ARG A C 1
ATOM 2267 O O . ARG A 1 291 ? 43.281 -14.812 -10.281 1 51.03 291 ARG A O 1
ATOM 2274 N N . ARG A 1 292 ? 43.438 -16.297 -12.023 1 49.78 292 ARG A N 1
ATOM 2275 C CA . ARG A 1 292 ? 44.812 -15.898 -12.297 1 49.78 292 ARG A CA 1
ATOM 2276 C C . ARG A 1 292 ? 44.875 -14.461 -12.797 1 49.78 292 ARG A C 1
ATOM 2278 O O . ARG A 1 292 ? 45.812 -13.711 -12.43 1 49.78 292 ARG A O 1
ATOM 2285 N N . TYR A 1 293 ? 43.969 -14 -13.609 1 50.56 293 TYR A N 1
ATOM 2286 C CA . TYR A 1 293 ? 43.906 -12.641 -14.133 1 50.56 293 TYR A CA 1
ATOM 2287 C C . TYR A 1 293 ? 43.531 -11.656 -13.031 1 50.56 293 TYR A C 1
ATOM 2289 O O . TYR A 1 293 ? 44.156 -10.594 -12.906 1 50.56 293 TYR A O 1
ATOM 2297 N N . GLU A 1 294 ? 42.656 -11.961 -12.203 1 51.31 294 GLU A N 1
ATOM 2298 C CA . GLU A 1 294 ? 42.25 -11.125 -11.078 1 51.31 294 GLU A CA 1
ATOM 2299 C C . GLU A 1 294 ? 43.344 -11.047 -10.016 1 51.31 294 GLU A C 1
ATOM 2301 O O . GLU A 1 294 ? 43.594 -9.984 -9.453 1 51.31 294 GLU A O 1
ATOM 2306 N N . ILE A 1 295 ? 43.969 -12.195 -9.773 1 53 295 ILE A N 1
ATOM 2307 C CA . ILE A 1 295 ? 45.156 -12.211 -8.938 1 53 295 ILE A CA 1
ATOM 2308 C C . ILE A 1 295 ? 46.25 -11.367 -9.586 1 53 295 ILE A C 1
ATOM 2310 O O . ILE A 1 295 ? 46.938 -10.586 -8.906 1 53 295 ILE A O 1
ATOM 2314 N N . GLY A 1 296 ? 46.281 -11.508 -10.898 1 50.69 296 GLY A N 1
ATOM 2315 C CA . GLY A 1 296 ? 47.219 -10.68 -11.648 1 50.69 296 GLY A CA 1
ATOM 2316 C C . GLY A 1 296 ? 46.906 -9.195 -11.555 1 50.69 296 GLY A C 1
ATOM 2317 O O . GLY A 1 296 ? 47.781 -8.383 -11.336 1 50.69 296 GLY A O 1
ATOM 2318 N N . LEU A 1 297 ? 45.75 -8.906 -11.68 1 53.19 297 LEU A N 1
ATOM 2319 C CA . LEU A 1 297 ? 45.312 -7.516 -11.586 1 53.19 297 LEU A CA 1
ATOM 2320 C C . LEU A 1 297 ? 45.5 -6.996 -10.164 1 53.19 297 LEU A C 1
ATOM 2322 O O . LEU A 1 297 ? 45.938 -5.859 -9.961 1 53.19 297 LEU A O 1
ATOM 2326 N N . ALA A 1 298 ? 45.219 -7.777 -9.188 1 51.28 298 ALA A N 1
ATOM 2327 C CA . ALA A 1 298 ? 45.438 -7.434 -7.785 1 51.28 298 ALA A CA 1
ATOM 2328 C C . ALA A 1 298 ? 46.906 -7.27 -7.465 1 51.28 298 ALA A C 1
ATOM 2330 O O . ALA A 1 298 ? 47.312 -6.352 -6.742 1 51.28 298 ALA A O 1
ATOM 2331 N N . LEU A 1 299 ? 47.656 -8.109 -8.023 1 54.47 299 LEU A N 1
ATOM 2332 C CA . LEU A 1 299 ? 49.094 -8.047 -7.82 1 54.47 299 LEU A CA 1
ATOM 2333 C C . LEU A 1 299 ? 49.656 -6.797 -8.477 1 54.47 299 LEU A C 1
ATOM 2335 O O . LEU A 1 299 ? 50.625 -6.211 -7.965 1 54.47 299 LEU A O 1
ATOM 2339 N N . GLN A 1 300 ? 49.062 -6.367 -9.516 1 47.78 300 GLN A N 1
ATOM 2340 C CA . GLN A 1 300 ? 49.531 -5.141 -10.156 1 47.78 300 GLN A CA 1
ATOM 2341 C C . GLN A 1 300 ? 49.156 -3.914 -9.32 1 47.78 300 GLN A C 1
ATOM 2343 O O . GLN A 1 300 ? 49.906 -2.934 -9.289 1 47.78 300 GLN A O 1
ATOM 2348 N N . LYS A 1 301 ? 48.156 -3.998 -8.602 1 46.16 301 LYS A N 1
ATOM 2349 C CA . LYS A 1 301 ? 47.75 -2.871 -7.762 1 46.16 301 LYS A CA 1
ATOM 2350 C C . LYS A 1 301 ? 48.594 -2.809 -6.496 1 46.16 301 LYS A C 1
ATOM 2352 O O . LYS A 1 301 ? 48.656 -1.774 -5.824 1 46.16 301 LYS A O 1
ATOM 2357 N N . LEU A 1 302 ? 49.094 -3.885 -5.961 1 45.62 302 LEU A N 1
ATOM 2358 C CA . LEU A 1 302 ? 49.969 -3.891 -4.809 1 45.62 302 LEU A CA 1
ATOM 2359 C C . LEU A 1 302 ? 51.375 -3.406 -5.199 1 45.62 302 LEU A C 1
ATOM 2361 O O . LEU A 1 302 ? 52.219 -3.205 -4.336 1 45.62 302 LEU A O 1
ATOM 2365 N N . LYS A 1 303 ? 51.625 -3.232 -6.488 1 38.38 303 LYS A N 1
ATOM 2366 C CA . LYS A 1 303 ? 52.906 -2.59 -6.805 1 38.38 303 LYS A CA 1
ATOM 2367 C C . LYS A 1 303 ? 52.75 -1.072 -6.875 1 38.38 303 LYS A C 1
ATOM 2369 O O . LYS A 1 303 ? 51.75 -0.567 -7.402 1 38.38 303 LYS A O 1
ATOM 2374 N N . MET B 1 1 ? -29.016 22.062 -1.983 1 31.77 1 MET B N 1
ATOM 2375 C CA . MET B 1 1 ? -27.875 21.25 -1.575 1 31.77 1 MET B CA 1
ATOM 2376 C C . MET B 1 1 ? -28.016 20.781 -0.134 1 31.77 1 MET B C 1
ATOM 2378 O O . MET B 1 1 ? -28.156 21.594 0.78 1 31.77 1 MET B O 1
ATOM 2382 N N . THR B 1 2 ? -28.75 19.875 0.234 1 38.69 2 THR B N 1
ATOM 2383 C CA . THR B 1 2 ? -29.141 19.484 1.59 1 38.69 2 THR B CA 1
ATOM 2384 C C . THR B 1 2 ? -27.953 19.641 2.547 1 38.69 2 THR B C 1
ATOM 2386 O O . THR B 1 2 ? -26.812 19.328 2.191 1 38.69 2 THR B O 1
ATOM 2389 N N . ASP B 1 3 ? -27.828 20.562 3.459 1 46.38 3 ASP B N 1
ATOM 2390 C CA . ASP B 1 3 ? -26.859 20.984 4.469 1 46.38 3 ASP B CA 1
ATOM 2391 C C . ASP B 1 3 ? -26.188 19.781 5.129 1 46.38 3 ASP B C 1
ATOM 2393 O O . ASP B 1 3 ? -26.562 19.375 6.23 1 46.38 3 ASP B O 1
ATOM 2397 N N . GLN B 1 4 ? -26.016 18.656 4.508 1 56.62 4 GLN B N 1
ATOM 2398 C CA . GLN B 1 4 ? -25.594 17.406 5.109 1 56.62 4 GLN B CA 1
ATOM 2399 C C . GLN B 1 4 ? -24.234 17.562 5.801 1 56.62 4 GLN B C 1
ATOM 2401 O O . GLN B 1 4 ? -23.281 18.047 5.199 1 56.62 4 GLN B O 1
ATOM 2406 N N . VAL B 1 5 ? -24.266 17.641 7.105 1 67.5 5 VAL B N 1
ATOM 2407 C CA . VAL B 1 5 ? -23.109 17.75 7.992 1 67.5 5 VAL B CA 1
ATOM 2408 C C . VAL B 1 5 ? -22.047 16.719 7.598 1 67.5 5 VAL B C 1
ATOM 2410 O O . VAL B 1 5 ? -22.344 15.516 7.523 1 67.5 5 VAL B O 1
ATOM 2413 N N . ARG B 1 6 ? -20.922 17.234 7.125 1 89.69 6 ARG B N 1
ATOM 2414 C CA . ARG B 1 6 ? -19.781 16.391 6.809 1 89.69 6 ARG B CA 1
ATOM 2415 C C . ARG B 1 6 ? -19.312 15.609 8.031 1 89.69 6 ARG B C 1
ATOM 2417 O O . ARG B 1 6 ? -19.312 16.141 9.148 1 89.69 6 ARG B O 1
ATOM 2424 N N . GLU B 1 7 ? -19.016 14.391 7.855 1 92.69 7 GLU B N 1
ATOM 2425 C CA . GLU B 1 7 ? -18.828 13.523 9.016 1 92.69 7 GLU B CA 1
ATOM 2426 C C . GLU B 1 7 ? -17.422 13.664 9.586 1 92.69 7 GLU B C 1
ATOM 2428 O O . GLU B 1 7 ? -17.172 13.297 10.734 1 92.69 7 GLU B O 1
ATOM 2433 N N . GLY B 1 8 ? -16.562 14.266 8.773 1 96.56 8 GLY B N 1
ATOM 2434 C CA . GLY B 1 8 ? -15.211 14.32 9.32 1 96.56 8 GLY B CA 1
ATOM 2435 C C . GLY B 1 8 ? -14.367 15.43 8.711 1 96.56 8 GLY B C 1
ATOM 2436 O O . GLY B 1 8 ? -14.852 16.203 7.883 1 96.56 8 GLY B O 1
ATOM 2437 N N . VAL B 1 9 ? -13.164 15.602 9.273 1 97.94 9 VAL B N 1
ATOM 2438 C CA . VAL B 1 9 ? -12.156 16.547 8.805 1 97.94 9 VAL B CA 1
ATOM 2439 C C . VAL B 1 9 ? -10.844 15.82 8.523 1 97.94 9 VAL B C 1
ATOM 2441 O O . VAL B 1 9 ? -10.422 14.961 9.305 1 97.94 9 VAL B O 1
ATOM 2444 N N . VAL B 1 10 ? -10.281 16.094 7.395 1 98.5 10 VAL B N 1
ATOM 2445 C CA . VAL B 1 10 ? -8.977 15.539 7.051 1 98.5 10 VAL B CA 1
ATOM 2446 C C . VAL B 1 10 ? -7.934 16.656 7.023 1 98.5 10 VAL B C 1
ATOM 2448 O O . VAL B 1 10 ? -8.141 17.688 6.395 1 98.5 10 VAL B O 1
ATOM 2451 N N . LEU B 1 11 ? -6.867 16.453 7.707 1 98.12 11 LEU B N 1
ATOM 2452 C CA . LEU B 1 11 ? -5.789 17.438 7.766 1 98.12 11 LEU B CA 1
ATOM 2453 C C . LEU B 1 11 ? -4.672 17.062 6.797 1 98.12 11 LEU B C 1
ATOM 2455 O O . LEU B 1 11 ? -4.176 15.938 6.805 1 98.12 11 LEU B O 1
ATOM 2459 N N . PHE B 1 12 ? -4.328 17.984 5.918 1 98.12 12 PHE B N 1
ATOM 2460 C CA . PHE B 1 12 ? -3.191 17.828 5.02 1 98.12 12 PHE B CA 1
ATOM 2461 C C . PHE B 1 12 ? -2.084 18.812 5.367 1 98.12 12 PHE B C 1
ATOM 2463 O O . PHE B 1 12 ? -2.344 20 5.57 1 98.12 12 PHE B O 1
ATOM 2470 N N . GLY B 1 13 ? -0.941 18.375 5.41 1 97.81 13 GLY B N 1
ATOM 2471 C CA . GLY B 1 13 ? 0.307 19.094 5.559 1 97.81 13 GLY B CA 1
ATOM 2472 C C . GLY B 1 13 ? 1.534 18.234 5.32 1 97.81 13 GLY B C 1
ATOM 2473 O O . GLY B 1 13 ? 1.527 17.047 5.617 1 97.81 13 GLY B O 1
ATOM 2474 N N . CYS B 1 14 ? 2.559 18.891 4.785 1 96.5 14 CYS B N 1
ATOM 2475 C CA . CYS B 1 14 ? 3.816 18.156 4.727 1 96.5 14 CYS B CA 1
ATOM 2476 C C . CYS B 1 14 ? 4.242 17.703 6.117 1 96.5 14 CYS B C 1
ATOM 2478 O O . CYS B 1 14 ? 4.039 18.422 7.102 1 96.5 14 CYS B O 1
ATOM 2480 N N . PRO B 1 15 ? 4.828 16.438 6.223 1 92.5 15 PRO B N 1
ATOM 2481 C CA . PRO B 1 15 ? 5.395 16.078 7.523 1 92.5 15 PRO B CA 1
ATOM 2482 C C . PRO B 1 15 ? 6.277 17.172 8.117 1 92.5 15 PRO B C 1
ATOM 2484 O O . PRO B 1 15 ? 7.102 17.75 7.406 1 92.5 15 PRO B O 1
ATOM 2487 N N . ARG B 1 16 ? 6.012 17.438 9.438 1 91.44 16 ARG B N 1
ATOM 2488 C CA . ARG B 1 16 ? 6.812 18.406 10.18 1 91.44 16 ARG B CA 1
ATOM 2489 C C . ARG B 1 16 ? 6.391 19.844 9.859 1 91.44 16 ARG B C 1
ATOM 2491 O O . ARG B 1 16 ? 7.16 20.781 10.062 1 91.44 16 ARG B O 1
ATOM 2498 N N . SER B 1 17 ? 5.16 20.016 9.453 1 94.38 17 SER B N 1
ATOM 2499 C CA . SER B 1 17 ? 4.676 21.344 9.086 1 94.38 17 SER B CA 1
ATOM 2500 C C . SER B 1 17 ? 3.672 21.875 10.102 1 94.38 17 SER B C 1
ATOM 2502 O O . SER B 1 17 ? 2.924 22.812 9.82 1 94.38 17 SER B O 1
ATOM 2504 N N . GLY B 1 18 ? 3.543 21.25 11.289 1 90 18 GLY B N 1
ATOM 2505 C CA . GLY B 1 18 ? 2.684 21.75 12.352 1 90 18 GLY B CA 1
ATOM 2506 C C . GLY B 1 18 ? 1.349 21.031 12.43 1 90 18 GLY B C 1
ATOM 2507 O O . GLY B 1 18 ? 0.409 21.531 13.055 1 90 18 GLY B O 1
ATOM 2508 N N . THR B 1 19 ? 1.209 19.906 11.797 1 88.75 19 THR B N 1
ATOM 2509 C CA . THR B 1 19 ? -0.049 19.172 11.742 1 88.75 19 THR B CA 1
ATOM 2510 C C . THR B 1 19 ? -0.405 18.594 13.109 1 88.75 19 THR B C 1
ATOM 2512 O O . THR B 1 19 ? -1.582 18.516 13.461 1 88.75 19 THR B O 1
ATOM 2515 N N . THR B 1 20 ? 0.592 18.312 13.906 1 86.94 20 THR B N 1
ATOM 2516 C CA . THR B 1 20 ? 0.341 17.766 15.234 1 86.94 20 THR B CA 1
ATOM 2517 C C . THR B 1 20 ? -0.312 18.797 16.141 1 86.94 20 THR B C 1
ATOM 2519 O O . THR B 1 20 ? -1.263 18.5 16.859 1 86.94 20 THR B O 1
ATOM 2522 N N . LEU B 1 21 ? 0.199 20.031 16.125 1 86.38 21 LEU B N 1
ATOM 2523 C CA . LEU B 1 21 ? -0.406 21.109 16.891 1 86.38 21 LEU B CA 1
ATOM 2524 C C . LEU B 1 21 ? -1.859 21.328 16.469 1 86.38 21 LEU B C 1
ATOM 2526 O O . LEU B 1 21 ? -2.742 21.438 17.328 1 86.38 21 LEU B O 1
ATOM 2530 N N . LEU B 1 22 ? -2.092 21.375 15.164 1 89.88 22 LEU B N 1
ATOM 2531 C CA . LEU B 1 22 ? -3.434 21.594 14.633 1 89.88 22 LEU B CA 1
ATOM 2532 C C . LEU B 1 22 ? -4.379 20.484 15.078 1 89.88 22 LEU B C 1
ATOM 2534 O O . LEU B 1 22 ? -5.523 20.75 15.461 1 89.88 22 LEU B O 1
ATOM 2538 N N . ARG B 1 23 ? -3.941 19.281 15.008 1 92.62 23 ARG B N 1
ATOM 2539 C CA . ARG B 1 23 ? -4.73 18.141 15.453 1 92.62 23 ARG B CA 1
ATOM 2540 C C . ARG B 1 23 ? -5.117 18.281 16.922 1 92.62 23 ARG B C 1
ATOM 2542 O O . ARG B 1 23 ? -6.266 18.031 17.297 1 92.62 23 ARG B O 1
ATOM 2549 N N . ARG B 1 24 ? -4.234 18.672 17.734 1 89.81 24 ARG B N 1
ATOM 2550 C CA . ARG B 1 24 ? -4.488 18.844 19.156 1 89.81 24 ARG B CA 1
ATOM 2551 C C . ARG B 1 24 ? -5.52 19.938 19.406 1 89.81 24 ARG B C 1
ATOM 2553 O O . ARG B 1 24 ? -6.371 19.812 20.297 1 89.81 24 ARG B O 1
ATOM 2560 N N . LEU B 1 25 ? -5.375 20.969 18.688 1 88.75 25 LEU B N 1
ATOM 2561 C CA . LEU B 1 25 ? -6.312 22.078 18.828 1 88.75 25 LEU B CA 1
ATOM 2562 C C . LEU B 1 25 ? -7.723 21.656 18.438 1 88.75 25 LEU B C 1
ATOM 2564 O O . LEU B 1 25 ? -8.695 22.031 19.094 1 88.75 25 LEU B O 1
ATOM 2568 N N . LEU B 1 26 ? -7.863 20.844 17.422 1 92.12 26 LEU B N 1
ATOM 2569 C CA . LEU B 1 26 ? -9.164 20.312 17.016 1 92.12 26 LEU B CA 1
ATOM 2570 C C . LEU B 1 26 ? -9.695 19.328 18.047 1 92.12 26 LEU B C 1
ATOM 2572 O O . LEU B 1 26 ? -10.891 19.328 18.344 1 92.12 26 LEU B O 1
ATOM 2576 N N . ASP B 1 27 ? -8.828 18.562 18.625 1 91.69 27 ASP B N 1
ATOM 2577 C CA . ASP B 1 27 ? -9.211 17.547 19.594 1 91.69 27 ASP B CA 1
ATOM 2578 C C . ASP B 1 27 ? -9.789 18.172 20.844 1 91.69 27 ASP B C 1
ATOM 2580 O O . ASP B 1 27 ? -10.594 17.562 21.547 1 91.69 27 ASP B O 1
ATOM 2584 N N . ALA B 1 28 ? -9.312 19.359 21.141 1 88.19 28 ALA B N 1
ATOM 2585 C CA . ALA B 1 28 ? -9.766 20.062 22.328 1 88.19 28 ALA B CA 1
ATOM 2586 C C . ALA B 1 28 ? -11.195 20.562 22.172 1 88.19 28 ALA B C 1
ATOM 2588 O O . ALA B 1 28 ? -11.867 20.906 23.141 1 88.19 28 ALA B O 1
ATOM 2589 N N . HIS B 1 29 ? -11.664 20.688 20.969 1 90.25 29 HIS B N 1
ATOM 2590 C CA . HIS B 1 29 ? -13.031 21.109 20.688 1 90.25 29 HIS B CA 1
ATOM 2591 C C . HIS B 1 29 ? -14.031 20 20.969 1 90.25 29 HIS B C 1
ATOM 2593 O O . HIS B 1 29 ? -13.758 18.828 20.688 1 90.25 29 HIS B O 1
ATOM 2599 N N . PRO B 1 30 ? -15.203 20.312 21.469 1 90.56 30 PRO B N 1
ATOM 2600 C CA . PRO B 1 30 ? -16.188 19.281 21.844 1 90.56 30 PRO B CA 1
ATOM 2601 C C . PRO B 1 30 ? -16.75 18.531 20.625 1 90.56 30 PRO B C 1
ATOM 2603 O O . PRO B 1 30 ? -17.281 17.438 20.766 1 90.56 30 PRO B O 1
ATOM 2606 N N . SER B 1 31 ? -16.531 19.062 19.484 1 93 31 SER B N 1
ATOM 2607 C CA . SER B 1 31 ? -17.172 18.484 18.312 1 93 31 SER B CA 1
ATOM 2608 C C . SER B 1 31 ? -16.281 17.484 17.625 1 93 31 SER B C 1
ATOM 2610 O O . SER B 1 31 ? -16.734 16.703 16.766 1 93 31 SER B O 1
ATOM 2612 N N . PHE B 1 32 ? -14.969 17.453 18.016 1 94.75 32 PHE B N 1
ATOM 2613 C CA . PHE B 1 32 ? -14.047 16.703 17.156 1 94.75 32 PHE B CA 1
ATOM 2614 C C . PHE B 1 32 ? -13.242 15.703 17.984 1 94.75 32 PHE B C 1
ATOM 2616 O O . PHE B 1 32 ? -12.641 16.078 19 1 94.75 32 PHE B O 1
ATOM 2623 N N . ALA B 1 33 ? -13.266 14.453 17.578 1 96.25 33 ALA B N 1
ATOM 2624 C CA . ALA B 1 33 ? -12.305 13.453 18.047 1 96.25 33 ALA B CA 1
ATOM 2625 C C . ALA B 1 33 ? -11.102 13.383 17.109 1 96.25 33 ALA B C 1
ATOM 2627 O O . ALA B 1 33 ? -11.219 12.93 15.977 1 96.25 33 ALA B O 1
ATOM 2628 N N . ALA B 1 34 ? -9.977 13.828 17.547 1 95.56 34 ALA B N 1
ATOM 2629 C CA . ALA B 1 34 ? -8.773 13.883 16.734 1 95.56 34 ALA B CA 1
ATOM 2630 C C . ALA B 1 34 ? -7.637 13.086 17.375 1 95.56 34 ALA B C 1
ATOM 2632 O O . ALA B 1 34 ? -6.703 13.664 17.938 1 95.56 34 ALA B O 1
ATOM 2633 N N . PRO B 1 35 ? -7.688 11.773 17.172 1 94.5 35 PRO B N 1
ATOM 2634 C CA . PRO B 1 35 ? -6.637 10.945 17.766 1 94.5 35 PRO B CA 1
ATOM 2635 C C . PRO B 1 35 ? -5.289 11.109 17.078 1 94.5 35 PRO B C 1
ATOM 2637 O O . PRO B 1 35 ? -5.184 11.852 16.094 1 94.5 35 PRO B O 1
ATOM 2640 N N . GLY B 1 36 ? -4.277 10.43 17.641 1 92.38 36 GLY B N 1
ATOM 2641 C CA . GLY B 1 36 ? -3 10.359 16.953 1 92.38 36 GLY B CA 1
ATOM 2642 C C . GLY B 1 36 ? -3.092 9.68 15.602 1 92.38 36 GLY B C 1
ATOM 2643 O O . GLY B 1 36 ? -4.18 9.273 15.172 1 92.38 36 GLY B O 1
ATOM 2644 N N . GLU B 1 37 ? -1.943 9.555 14.992 1 93.31 37 GLU B N 1
ATOM 2645 C CA . GLU B 1 37 ? -1.897 9.047 13.633 1 93.31 37 GLU B CA 1
ATOM 2646 C C . GLU B 1 37 ? -2.443 7.625 13.555 1 93.31 37 GLU B C 1
ATOM 2648 O O . GLU B 1 37 ? -1.976 6.734 14.266 1 93.31 37 GLU B O 1
ATOM 2653 N N . THR B 1 38 ? -3.373 7.43 12.703 1 95.75 38 THR B N 1
ATOM 2654 C CA . THR B 1 38 ? -4.012 6.121 12.594 1 95.75 38 THR B CA 1
ATOM 2655 C C . THR B 1 38 ? -3.561 5.402 11.32 1 95.75 38 THR B C 1
ATOM 2657 O O . THR B 1 38 ? -3.67 4.18 11.227 1 95.75 38 THR B O 1
ATOM 2660 N N . TYR B 1 39 ? -3.211 6.141 10.312 1 96.19 39 TYR B N 1
ATOM 2661 C CA . TYR B 1 39 ? -2.799 5.645 9 1 96.19 39 TYR B CA 1
ATOM 2662 C C . TYR B 1 39 ? -3.988 5.074 8.234 1 96.19 39 TYR B C 1
ATOM 2664 O O . TYR B 1 39 ? -3.814 4.43 7.199 1 96.19 39 TYR B O 1
ATOM 2672 N N . ALA B 1 40 ? -5.176 5.344 8.695 1 97.88 40 ALA B N 1
ATOM 2673 C CA . ALA B 1 40 ? -6.355 4.742 8.078 1 97.88 40 ALA B CA 1
ATOM 2674 C C . ALA B 1 40 ? -6.512 5.207 6.633 1 97.88 40 ALA B C 1
ATOM 2676 O O . ALA B 1 40 ? -6.688 4.387 5.727 1 97.88 40 ALA B O 1
ATOM 2677 N N . LEU B 1 41 ? -6.402 6.461 6.418 1 98.25 41 LEU B N 1
ATOM 2678 C CA . LEU B 1 41 ? -6.605 6.977 5.07 1 98.25 41 LEU B CA 1
ATOM 2679 C C . LEU B 1 41 ? -5.391 6.695 4.191 1 98.25 41 LEU B C 1
ATOM 2681 O O . LEU B 1 41 ? -5.531 6.426 2.996 1 98.25 41 LEU B O 1
ATOM 2685 N N . THR B 1 42 ? -4.199 6.781 4.785 1 97.31 42 THR B N 1
ATOM 2686 C CA . THR B 1 42 ? -2.992 6.41 4.059 1 97.31 42 THR B CA 1
ATOM 2687 C C . THR B 1 42 ? -3.076 4.965 3.572 1 97.31 42 THR B C 1
ATOM 2689 O O . THR B 1 42 ? -2.787 4.676 2.41 1 97.31 42 THR B O 1
ATOM 2692 N N . SER B 1 43 ? -3.449 4.113 4.438 1 98 43 SER B N 1
ATOM 2693 C CA . SER B 1 43 ? -3.564 2.699 4.094 1 98 43 SER B CA 1
ATOM 2694 C C . SER B 1 43 ? -4.629 2.475 3.025 1 98 43 SER B C 1
ATOM 2696 O O . SER B 1 43 ? -4.445 1.66 2.119 1 98 43 SER B O 1
ATOM 2698 N N . ALA B 1 44 ? -5.73 3.156 3.146 1 98.62 44 ALA B N 1
ATOM 2699 C CA . ALA B 1 44 ? -6.77 3.066 2.125 1 98.62 44 ALA B CA 1
ATOM 2700 C C . ALA B 1 44 ? -6.25 3.543 0.771 1 98.62 44 ALA B C 1
ATOM 2702 O O . ALA B 1 44 ? -6.574 2.957 -0.265 1 98.62 44 ALA B O 1
ATOM 2703 N N . ALA B 1 45 ? -5.527 4.598 0.822 1 97.94 45 ALA B N 1
ATOM 2704 C CA . ALA B 1 45 ? -4.938 5.09 -0.419 1 97.94 45 ALA B CA 1
ATOM 2705 C C . ALA B 1 45 ? -3.998 4.055 -1.032 1 97.94 45 ALA B C 1
ATOM 2707 O O . ALA B 1 45 ? -4.039 3.809 -2.24 1 97.94 45 ALA B O 1
ATOM 2708 N N . ARG B 1 46 ? -3.186 3.477 -0.176 1 96.19 46 ARG B N 1
ATOM 2709 C CA . ARG B 1 46 ? -2.275 2.434 -0.64 1 96.19 46 ARG B CA 1
ATOM 2710 C C . ARG B 1 46 ? -3.045 1.265 -1.245 1 96.19 46 ARG B C 1
ATOM 2712 O O . ARG B 1 46 ? -2.584 0.641 -2.203 1 96.19 46 ARG B O 1
ATOM 2719 N N . PHE B 1 47 ? -4.133 0.931 -0.676 1 98.19 47 PHE B N 1
ATOM 2720 C CA . PHE B 1 47 ? -5.008 -0.116 -1.192 1 98.19 47 PHE B CA 1
ATOM 2721 C C . PHE B 1 47 ? -5.465 0.212 -2.607 1 98.19 47 PHE B C 1
ATOM 2723 O O . PHE B 1 47 ? -5.496 -0.665 -3.475 1 98.19 47 PHE B O 1
ATOM 2730 N N . LEU B 1 48 ? -5.777 1.459 -2.879 1 97.81 48 LEU B N 1
ATOM 2731 C CA . LEU B 1 48 ? -6.402 1.878 -4.129 1 97.81 48 LEU B CA 1
ATOM 2732 C C . LEU B 1 48 ? -5.348 2.158 -5.195 1 97.81 48 LEU B C 1
ATOM 2734 O O . LEU B 1 48 ? -5.633 2.068 -6.391 1 97.81 48 LEU B O 1
ATOM 2738 N N . GLU B 1 49 ? -4.188 2.578 -4.762 1 93.06 49 GLU B N 1
ATOM 2739 C CA . GLU B 1 49 ? -3.178 3.035 -5.711 1 93.06 49 GLU B CA 1
ATOM 2740 C C . GLU B 1 49 ? -2.551 1.86 -6.457 1 93.06 49 GLU B C 1
ATOM 2742 O O . GLU B 1 49 ? -2.316 0.8 -5.875 1 93.06 49 GLU B O 1
ATOM 2747 N N . GLY B 1 50 ? -2.408 2.033 -7.727 1 86.5 50 GLY B N 1
ATOM 2748 C CA . GLY B 1 50 ? -1.831 1.034 -8.609 1 86.5 50 GLY B CA 1
ATOM 2749 C C . GLY B 1 50 ? -0.51 1.468 -9.219 1 86.5 50 GLY B C 1
ATOM 2750 O O . GLY B 1 50 ? 0.095 2.445 -8.773 1 86.5 50 GLY B O 1
ATOM 2751 N N . GLU B 1 51 ? -0.045 0.623 -10.039 1 78.75 51 GLU B N 1
ATOM 2752 C CA . GLU B 1 51 ? 1.189 0.896 -10.766 1 78.75 51 GLU B CA 1
ATOM 2753 C C . GLU B 1 51 ? 0.9 1.325 -12.203 1 78.75 51 GLU B C 1
ATOM 2755 O O . GLU B 1 51 ? -0.008 0.792 -12.844 1 78.75 51 GLU B O 1
ATOM 2760 N N . ARG B 1 52 ? 1.592 2.365 -12.547 1 71.94 52 ARG B N 1
ATOM 2761 C CA . ARG B 1 52 ? 1.462 2.824 -13.922 1 71.94 52 ARG B CA 1
ATOM 2762 C C . ARG B 1 52 ? 2.445 2.1 -14.836 1 71.94 52 ARG B C 1
ATOM 2764 O O . ARG B 1 52 ? 3.639 2.027 -14.539 1 71.94 52 ARG B O 1
ATOM 2771 N N . MET B 1 53 ? 1.885 1.561 -15.852 1 66.69 53 MET B N 1
ATOM 2772 C CA . MET B 1 53 ? 2.686 0.877 -16.859 1 66.69 53 MET B CA 1
ATOM 2773 C C . MET B 1 53 ? 3.023 1.818 -18.016 1 66.69 53 MET B C 1
ATOM 2775 O O . MET B 1 53 ? 2.488 2.924 -18.094 1 66.69 53 MET B O 1
ATOM 2779 N N . VAL B 1 54 ? 4.066 1.525 -18.734 1 58.69 54 VAL B N 1
ATOM 2780 C CA . VAL B 1 54 ? 4.625 2.375 -19.766 1 58.69 54 VAL B CA 1
ATOM 2781 C C . VAL B 1 54 ? 3.533 2.744 -20.781 1 58.69 54 VAL B C 1
ATOM 2783 O O . VAL B 1 54 ? 3.523 3.855 -21.312 1 58.69 54 VAL B O 1
ATOM 2786 N N . ASP B 1 55 ? 2.709 1.866 -21.016 1 58.78 55 ASP B N 1
ATOM 2787 C CA . ASP B 1 55 ? 1.702 2.172 -22.031 1 58.78 55 ASP B CA 1
ATOM 2788 C C . ASP B 1 55 ? 0.546 2.971 -21.422 1 58.78 55 ASP B C 1
ATOM 2790 O O . ASP B 1 55 ? -0.483 3.164 -22.078 1 58.78 55 ASP B O 1
ATOM 2794 N N . GLY B 1 56 ? 0.831 3.398 -20.219 1 63.16 56 GLY B N 1
ATOM 2795 C CA . GLY B 1 56 ? -0.184 4.227 -19.594 1 63.16 56 GLY B CA 1
ATOM 2796 C C . GLY B 1 56 ? -1.24 3.418 -18.859 1 63.16 56 GLY B C 1
ATOM 2797 O O . GLY B 1 56 ? -2.121 3.982 -18.203 1 63.16 56 GLY B O 1
ATOM 2798 N N . LEU B 1 57 ? -1.108 2.164 -18.984 1 69.75 57 LEU B N 1
ATOM 2799 C CA . LEU B 1 57 ? -2.064 1.291 -18.312 1 69.75 57 LEU B CA 1
ATOM 2800 C C . LEU B 1 57 ? -1.776 1.22 -16.812 1 69.75 57 LEU B C 1
ATOM 2802 O O . LEU B 1 57 ? -0.616 1.138 -16.406 1 69.75 57 LEU B O 1
ATOM 2806 N N . GLU B 1 58 ? -2.818 1.542 -16.047 1 77.06 58 GLU B N 1
ATOM 2807 C CA . GLU B 1 58 ? -2.711 1.373 -14.609 1 77.06 58 GLU B CA 1
ATOM 2808 C C . GLU B 1 58 ? -3.139 -0.029 -14.18 1 77.06 58 GLU B C 1
ATOM 2810 O O . GLU B 1 58 ? -4.141 -0.555 -14.672 1 77.06 58 GLU B O 1
ATOM 2815 N N . VAL B 1 59 ? -2.256 -0.646 -13.398 1 85.88 59 VAL B N 1
ATOM 2816 C CA . VAL B 1 59 ? -2.568 -1.972 -12.875 1 85.88 59 VAL B CA 1
ATOM 2817 C C . VAL B 1 59 ? -2.723 -1.907 -11.359 1 85.88 59 VAL B C 1
ATOM 2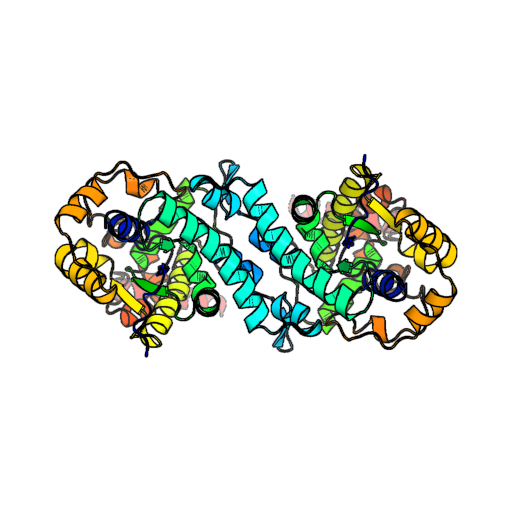819 O O . VAL B 1 59 ? -1.849 -1.387 -10.656 1 85.88 59 VAL B O 1
ATOM 2822 N N . GLY B 1 60 ? -3.846 -2.303 -10.883 1 92.5 60 GLY B N 1
ATOM 2823 C CA . GLY B 1 60 ? -4.176 -2.289 -9.469 1 92.5 60 GLY B CA 1
ATOM 2824 C C . GLY B 1 60 ? -5.562 -2.83 -9.172 1 92.5 60 GLY B C 1
ATOM 2825 O O . GLY B 1 60 ? -6.191 -3.445 -10.039 1 92.5 60 GLY B O 1
ATOM 2826 N N . VAL B 1 61 ? -5.957 -2.66 -8.008 1 97.19 61 VAL B N 1
ATOM 2827 C CA . VAL B 1 61 ? -7.164 -3.324 -7.523 1 97.19 61 VAL B CA 1
ATOM 2828 C C . VAL B 1 61 ? -8.391 -2.734 -8.219 1 97.19 61 VAL B C 1
ATOM 2830 O O . VAL B 1 61 ? -9.352 -3.451 -8.508 1 97.19 61 VAL B O 1
ATOM 2833 N N . VAL B 1 62 ? -8.383 -1.478 -8.508 1 96.25 62 VAL B N 1
ATOM 2834 C CA . VAL B 1 62 ? -9.539 -0.841 -9.141 1 96.25 62 VAL B CA 1
ATOM 2835 C C . VAL B 1 62 ? -9.734 -1.412 -10.547 1 96.25 62 VAL B C 1
ATOM 2837 O O . VAL B 1 62 ? -10.844 -1.791 -10.914 1 96.25 62 VAL B O 1
ATOM 2840 N N . ASN B 1 63 ? -8.672 -1.528 -11.273 1 93.31 63 ASN B N 1
ATOM 2841 C CA . ASN B 1 63 ? -8.742 -2.123 -12.602 1 93.31 63 ASN B CA 1
ATOM 2842 C C . ASN B 1 63 ? -9.047 -3.617 -12.539 1 93.31 63 ASN B C 1
ATOM 2844 O O . ASN B 1 63 ? -9.867 -4.121 -13.305 1 93.31 63 ASN B O 1
ATOM 2848 N N . GLY B 1 64 ? -8.344 -4.273 -11.625 1 94.5 64 GLY B N 1
ATOM 2849 C CA . GLY B 1 64 ? -8.539 -5.711 -11.492 1 94.5 64 GLY B CA 1
ATOM 2850 C C . GLY B 1 64 ? -9.961 -6.09 -11.156 1 94.5 64 GLY B C 1
ATOM 2851 O O . GLY B 1 64 ? -10.539 -6.984 -11.781 1 94.5 64 GLY B O 1
ATOM 2852 N N . LEU B 1 65 ? -10.555 -5.426 -10.234 1 97 65 LEU B N 1
ATOM 2853 C CA . LEU B 1 65 ? -11.938 -5.699 -9.859 1 97 65 LEU B CA 1
ATOM 2854 C C . LEU B 1 65 ? -12.898 -5.188 -10.93 1 97 65 LEU B C 1
ATOM 2856 O O . LEU B 1 65 ? -14.008 -5.711 -11.07 1 97 65 LEU B O 1
ATOM 2860 N N . GLY B 1 66 ? -12.453 -4.156 -11.602 1 95.31 66 GLY B N 1
ATOM 2861 C CA . GLY B 1 66 ? -13.234 -3.697 -12.742 1 95.31 66 GLY B CA 1
ATOM 2862 C C . GLY B 1 66 ? -13.477 -4.781 -13.773 1 95.31 66 GLY B C 1
ATOM 2863 O O . GLY B 1 66 ? -14.57 -4.883 -14.328 1 95.31 66 GLY B O 1
ATOM 2864 N N . PHE B 1 67 ? -12.508 -5.562 -14.023 1 92.19 67 PHE B N 1
ATOM 2865 C CA . PHE B 1 67 ? -12.625 -6.668 -14.969 1 92.19 67 PHE B CA 1
ATOM 2866 C C . PHE B 1 67 ? -13.633 -7.699 -14.484 1 92.19 67 PHE B C 1
ATOM 2868 O O . PHE B 1 67 ? -14.117 -8.516 -15.266 1 92.19 67 PHE B O 1
ATOM 2875 N N . LEU B 1 68 ? -13.945 -7.68 -13.148 1 95.62 68 LEU B N 1
ATOM 2876 C CA . LEU B 1 68 ? -14.914 -8.609 -12.578 1 95.62 68 LEU B CA 1
ATOM 2877 C C . LEU B 1 68 ? -16.312 -7.992 -12.57 1 95.62 68 LEU B C 1
ATOM 2879 O O . LEU B 1 68 ? -17.266 -8.625 -12.117 1 95.62 68 LEU B O 1
ATOM 2883 N N . GLY B 1 69 ? -16.406 -6.738 -12.961 1 95.69 69 GLY B N 1
ATOM 2884 C CA . GLY B 1 69 ? -17.703 -6.109 -13.07 1 95.69 69 GLY B CA 1
ATOM 2885 C C . GLY B 1 69 ? -17.984 -5.102 -11.969 1 95.69 69 GLY B C 1
ATOM 2886 O O . GLY B 1 69 ? -19.062 -4.531 -11.898 1 95.69 69 GLY B O 1
ATOM 2887 N N . PHE B 1 70 ? -17.016 -4.848 -11.18 1 97.75 70 PHE B N 1
ATOM 2888 C CA . PHE B 1 70 ? -17.203 -3.857 -10.125 1 97.75 70 PHE B CA 1
ATOM 2889 C C . PHE B 1 70 ? -16.766 -2.477 -10.586 1 97.75 70 PHE B C 1
ATOM 2891 O O . PHE B 1 70 ? -15.648 -2.307 -11.07 1 97.75 70 PHE B O 1
ATOM 2898 N N . SER B 1 71 ? -17.625 -1.509 -10.406 1 97.81 71 SER B N 1
ATOM 2899 C CA . SER B 1 71 ? -17.266 -0.146 -10.781 1 97.81 71 SER B CA 1
ATOM 2900 C C . SER B 1 71 ? -16.25 0.444 -9.805 1 97.81 71 SER B C 1
ATOM 2902 O O . SER B 1 71 ? -16.172 0.013 -8.648 1 97.81 71 SER B O 1
ATOM 2904 N N . SER B 1 72 ? -15.477 1.371 -10.297 1 96.69 72 SER B N 1
ATOM 2905 C CA . SER B 1 72 ? -14.555 2.092 -9.43 1 96.69 72 SER B CA 1
ATOM 2906 C C . SER B 1 72 ? -15.273 2.691 -8.227 1 96.69 72 SER B C 1
ATOM 2908 O O . SER B 1 72 ? -14.773 2.627 -7.102 1 96.69 72 SER B O 1
ATOM 2910 N N . ASP B 1 73 ? -16.438 3.23 -8.438 1 97.19 73 ASP B N 1
ATOM 2911 C CA . ASP B 1 73 ? -17.219 3.852 -7.367 1 97.19 73 ASP B CA 1
ATOM 2912 C C . ASP B 1 73 ? -17.609 2.828 -6.309 1 97.19 73 ASP B C 1
ATOM 2914 O O . ASP B 1 73 ? -17.625 3.139 -5.113 1 97.19 73 ASP B O 1
ATOM 2918 N N . GLU B 1 74 ? -17.906 1.692 -6.754 1 97.81 74 GLU B N 1
ATOM 2919 C CA . GLU B 1 74 ? -18.281 0.635 -5.82 1 97.81 74 GLU B CA 1
ATOM 2920 C C . GLU B 1 74 ? -17.094 0.221 -4.953 1 97.81 74 GLU B C 1
ATOM 2922 O O . GLU B 1 74 ? -17.234 0.071 -3.736 1 97.81 74 GLU B O 1
ATOM 2927 N N . VAL B 1 75 ? -15.969 0.032 -5.598 1 98.38 75 VAL B N 1
ATOM 2928 C CA . VAL B 1 75 ? -14.766 -0.381 -4.883 1 98.38 75 VAL B CA 1
ATOM 2929 C C . VAL B 1 75 ? -14.367 0.694 -3.873 1 98.38 75 VAL B C 1
ATOM 2931 O O . VAL B 1 75 ? -14.148 0.398 -2.697 1 98.38 75 VAL B O 1
ATOM 2934 N N . VAL B 1 76 ? -14.336 1.967 -4.305 1 98.31 76 VAL B N 1
ATOM 2935 C CA . VAL B 1 76 ? -13.961 3.1 -3.465 1 98.31 76 VAL B CA 1
ATOM 2936 C C . VAL B 1 76 ? -14.977 3.268 -2.336 1 98.31 76 VAL B C 1
ATOM 2938 O O . VAL B 1 76 ? -14.602 3.527 -1.19 1 98.31 76 VAL B O 1
ATOM 2941 N N . GLY B 1 77 ? -16.234 3.102 -2.662 1 98.06 77 GLY B N 1
ATOM 2942 C CA . GLY B 1 77 ? -17.281 3.244 -1.671 1 98.06 77 GLY B CA 1
ATOM 2943 C C . GLY B 1 77 ? -17.188 2.221 -0.554 1 98.06 77 GLY B C 1
ATOM 2944 O O . GLY B 1 77 ? -17.312 2.566 0.623 1 98.06 77 GLY B O 1
ATOM 2945 N N . ARG B 1 78 ? -16.969 0.953 -0.883 1 98.44 78 ARG B N 1
ATOM 2946 C CA . ARG B 1 78 ? -16.859 -0.099 0.123 1 98.44 78 ARG B CA 1
ATOM 2947 C C . ARG B 1 78 ? -15.641 0.114 1.008 1 98.44 78 ARG B C 1
ATOM 2949 O O . ARG B 1 78 ? -15.695 -0.104 2.219 1 98.44 78 ARG B O 1
ATOM 2956 N N . LEU B 1 79 ? -14.57 0.525 0.348 1 98.75 79 LEU B N 1
ATOM 2957 C CA . LEU B 1 79 ? -13.359 0.805 1.11 1 98.75 79 LEU B CA 1
ATOM 2958 C C . LEU B 1 79 ? -13.562 1.991 2.045 1 98.75 79 LEU B C 1
ATOM 2960 O O . LEU B 1 79 ? -13.141 1.96 3.201 1 98.75 79 LEU B O 1
ATOM 2964 N N . ARG B 1 80 ? -14.188 3.07 1.536 1 98.19 80 ARG B N 1
ATOM 2965 C CA . ARG B 1 80 ? -14.516 4.238 2.348 1 98.19 80 ARG B CA 1
ATOM 2966 C C . ARG B 1 80 ? -15.32 3.844 3.578 1 98.19 80 ARG B C 1
ATOM 2968 O O . ARG B 1 80 ? -15.016 4.273 4.691 1 98.19 80 ARG B O 1
ATOM 2975 N N . ASP B 1 81 ? -16.328 3.041 3.342 1 98.06 81 ASP B N 1
ATOM 2976 C CA . ASP B 1 81 ? -17.188 2.613 4.445 1 98.06 81 ASP B CA 1
ATOM 2977 C C . ASP B 1 81 ? -16.375 1.879 5.512 1 98.06 81 ASP B C 1
ATOM 2979 O O . ASP B 1 81 ? -16.609 2.061 6.711 1 98.06 81 ASP B O 1
ATOM 2983 N N . LEU B 1 82 ? -15.492 1.087 5.086 1 98.44 82 LEU B N 1
ATOM 2984 C CA . LEU B 1 82 ? -14.633 0.368 6.02 1 98.44 82 LEU B CA 1
ATOM 2985 C C . LEU B 1 82 ? -13.82 1.34 6.871 1 98.44 82 LEU B C 1
ATOM 2987 O O . LEU B 1 82 ? -13.875 1.286 8.102 1 98.44 82 LEU B O 1
ATOM 2991 N N . VAL B 1 83 ? -13.109 2.256 6.266 1 98.38 83 VAL B N 1
ATOM 2992 C CA . VAL B 1 83 ? -12.18 3.121 6.984 1 98.38 83 VAL B CA 1
ATOM 2993 C C . VAL B 1 83 ? -12.953 4.117 7.844 1 98.38 83 VAL B C 1
ATOM 2995 O O . VAL B 1 83 ? -12.555 4.41 8.977 1 98.38 83 VAL B O 1
ATOM 2998 N N . PHE B 1 84 ? -14.086 4.637 7.301 1 98 84 PHE B N 1
ATOM 2999 C CA . PHE B 1 84 ? -14.898 5.59 8.039 1 98 84 PHE B CA 1
ATOM 3000 C C . PHE B 1 84 ? -15.531 4.93 9.266 1 98 84 PHE B C 1
ATOM 3002 O O . PHE B 1 84 ? -15.75 5.582 10.289 1 98 84 PHE B O 1
ATOM 3009 N N . SER B 1 85 ? -15.82 3.641 9.148 1 98.31 85 SER B N 1
ATOM 3010 C CA . SER B 1 85 ? -16.453 2.959 10.273 1 98.31 85 SER B CA 1
ATOM 3011 C C . SER B 1 85 ? -15.555 2.992 11.508 1 98.31 85 SER B C 1
ATOM 3013 O O . SER B 1 85 ? -16.047 3.172 12.633 1 98.31 85 SER B O 1
ATOM 3015 N N . PHE B 1 86 ? -14.242 2.793 11.352 1 98.31 86 PHE B N 1
ATOM 3016 C CA . PHE B 1 86 ? -13.32 2.891 12.477 1 98.31 86 PHE B CA 1
ATOM 3017 C C . PHE B 1 86 ? -13.359 4.285 13.094 1 98.31 86 PHE B C 1
ATOM 3019 O O . PHE B 1 86 ? -13.344 4.43 14.312 1 98.31 86 PHE B O 1
ATOM 3026 N N . ARG B 1 87 ? -13.438 5.297 12.219 1 97.56 87 ARG B N 1
ATOM 3027 C CA . ARG B 1 87 ? -13.391 6.684 12.672 1 97.56 87 ARG B CA 1
ATOM 3028 C C . ARG B 1 87 ? -14.688 7.07 13.383 1 97.56 87 ARG B C 1
ATOM 3030 O O . ARG B 1 87 ? -14.656 7.715 14.43 1 97.56 87 ARG B O 1
ATOM 3037 N N . ARG B 1 88 ? -15.805 6.629 12.828 1 97.62 88 ARG B N 1
ATOM 3038 C CA . ARG B 1 88 ? -17.109 6.891 13.43 1 97.62 88 ARG B CA 1
ATOM 3039 C C . ARG B 1 88 ? -17.219 6.246 14.805 1 97.62 88 ARG B C 1
ATOM 3041 O O . ARG B 1 88 ? -17.688 6.871 15.758 1 97.62 88 ARG B O 1
ATOM 3048 N N . GLU B 1 89 ? -16.781 5.074 14.867 1 98.19 89 GLU B N 1
ATOM 3049 C CA . GLU B 1 89 ? -16.859 4.34 16.125 1 98.19 89 GLU B CA 1
ATOM 3050 C C . GLU B 1 89 ? -15.977 4.984 17.188 1 98.19 89 GLU B C 1
ATOM 3052 O O . GLU B 1 89 ? -16.375 5.082 18.359 1 98.19 89 GLU B O 1
ATOM 3057 N N . HIS B 1 90 ? -14.812 5.426 16.812 1 97.75 90 HIS B N 1
ATOM 3058 C CA . HIS B 1 90 ? -13.938 6.098 17.75 1 97.75 90 HIS B CA 1
ATOM 3059 C C . HIS B 1 90 ? -14.531 7.422 18.219 1 97.75 90 HIS B C 1
ATOM 3061 O O . HIS B 1 90 ? -14.531 7.723 19.422 1 97.75 90 HIS B O 1
ATOM 3067 N N . ALA B 1 91 ? -14.961 8.203 17.234 1 97.62 91 ALA B N 1
ATOM 3068 C CA . ALA B 1 91 ? -15.578 9.484 17.609 1 97.62 91 ALA B CA 1
ATOM 3069 C C . ALA B 1 91 ? -16.734 9.281 18.578 1 97.62 91 ALA B C 1
ATOM 3071 O O . ALA B 1 91 ? -16.844 10 19.562 1 97.62 91 ALA B O 1
ATOM 3072 N N . ALA B 1 92 ? -17.547 8.281 18.344 1 97.56 92 ALA B N 1
ATOM 3073 C CA . ALA B 1 92 ? -18.672 7.953 19.203 1 97.56 92 ALA B CA 1
ATOM 3074 C C . ALA B 1 92 ? -18.203 7.559 20.594 1 97.56 92 ALA B C 1
ATOM 3076 O O . ALA B 1 92 ? -18.797 7.969 21.609 1 97.56 92 ALA B O 1
ATOM 3077 N N . SER B 1 93 ? -17.172 6.809 20.656 1 97.19 93 SER B N 1
ATOM 3078 C CA . SER B 1 93 ? -16.641 6.363 21.938 1 97.19 93 SER B CA 1
ATOM 3079 C C . SER B 1 93 ? -16.109 7.539 22.75 1 97.19 93 SER B C 1
ATOM 3081 O O . SER B 1 93 ? -16.078 7.484 23.984 1 97.19 93 SER B O 1
ATOM 3083 N N . GLU B 1 94 ? -15.719 8.617 22.078 1 95.81 94 GLU B N 1
ATOM 3084 C CA . GLU B 1 94 ? -15.203 9.812 22.75 1 95.81 94 GLU B CA 1
ATOM 3085 C C . GLU B 1 94 ? -16.328 10.812 23.016 1 95.81 94 GLU B C 1
ATOM 3087 O O . GLU B 1 94 ? -16.078 11.906 23.516 1 95.81 94 GLU B O 1
ATOM 3092 N N . GLY B 1 95 ? -17.531 10.445 22.609 1 96.56 95 GLY B N 1
ATOM 3093 C CA . GLY B 1 95 ? -18.672 11.328 22.812 1 96.56 95 GLY B CA 1
ATOM 3094 C C . GLY B 1 95 ? -18.656 12.539 21.891 1 96.56 95 GLY B C 1
ATOM 3095 O O . GLY B 1 95 ? -19.188 13.594 22.25 1 96.56 95 GLY B O 1
ATOM 3096 N N . LYS B 1 96 ? -17.984 12.445 20.781 1 95.75 96 LYS B N 1
ATOM 3097 C CA . LYS B 1 96 ? -17.859 13.555 19.844 1 95.75 96 LYS B CA 1
ATOM 3098 C C . LYS B 1 96 ? -18.562 13.227 18.516 1 95.75 96 LYS B C 1
ATOM 3100 O O . LYS B 1 96 ? -18.5 12.094 18.047 1 95.75 96 LYS B O 1
ATOM 3105 N N . PRO B 1 97 ? -19.172 14.188 17.906 1 95.81 97 PRO B N 1
ATOM 3106 C CA . PRO B 1 97 ? -19.984 13.898 16.719 1 95.81 97 PRO B CA 1
ATOM 3107 C C . PRO B 1 97 ? -19.156 13.75 15.453 1 95.81 97 PRO B C 1
ATOM 3109 O O . PRO B 1 97 ? -19.594 13.109 14.492 1 95.81 97 PRO B O 1
ATOM 3112 N N . ARG B 1 98 ? -17.938 14.367 15.383 1 97.06 98 ARG B N 1
ATOM 3113 C CA . ARG B 1 98 ? -17.156 14.344 14.164 1 97.06 98 ARG B CA 1
ATOM 3114 C C . ARG B 1 98 ? -15.742 13.82 14.438 1 97.06 98 ARG B C 1
ATOM 3116 O O . ARG B 1 98 ? -15.234 13.945 15.547 1 97.06 98 ARG B O 1
ATOM 3123 N N . TRP B 1 99 ? -15.18 13.164 13.43 1 97.94 99 TRP B N 1
ATOM 3124 C CA . TRP B 1 99 ? -13.805 12.68 13.555 1 97.94 99 TRP B CA 1
ATOM 3125 C C . TRP B 1 99 ? -12.844 13.539 12.734 1 97.94 99 TRP B C 1
ATOM 3127 O O . TRP B 1 99 ? -13.258 14.195 11.781 1 97.94 99 TRP B O 1
ATOM 3137 N N . VAL B 1 100 ? -11.555 13.586 13.172 1 97.75 100 VAL B N 1
ATOM 3138 C CA . VAL B 1 100 ? -10.453 14.219 12.461 1 97.75 100 VAL B CA 1
ATOM 3139 C C . VAL B 1 100 ? -9.375 13.18 12.148 1 97.75 100 VAL B C 1
ATOM 3141 O O . VAL B 1 100 ? -8.977 12.406 13.023 1 97.75 100 VAL B O 1
ATOM 3144 N N . GLU B 1 101 ? -9.008 13.125 10.922 1 97.56 101 GLU B N 1
ATOM 3145 C CA . GLU B 1 101 ? -7.887 12.273 10.539 1 97.56 101 GLU B CA 1
ATOM 3146 C C . GLU B 1 101 ? -6.648 13.102 10.211 1 97.56 101 GLU B C 1
ATOM 3148 O O . GLU B 1 101 ? -6.695 13.984 9.352 1 97.56 101 GLU B O 1
ATOM 3153 N N . LYS B 1 102 ? -5.648 12.789 10.922 1 95.69 102 LYS B N 1
ATOM 3154 C CA . LYS B 1 102 ? -4.344 13.391 10.664 1 95.69 102 LYS B CA 1
ATOM 3155 C C . LYS B 1 102 ? -3.242 12.336 10.656 1 95.69 102 LYS B C 1
ATOM 3157 O O . LYS B 1 102 ? -2.928 11.75 11.695 1 95.69 102 LYS B O 1
ATOM 3162 N N . THR B 1 103 ? -2.754 12.055 9.562 1 94.88 103 THR B N 1
ATOM 3163 C CA . THR B 1 103 ? -1.532 11.289 9.367 1 94.88 103 THR B CA 1
ATOM 3164 C C . THR B 1 103 ? -0.542 12.055 8.492 1 94.88 103 THR B C 1
ATOM 3166 O O . THR B 1 103 ? -0.887 12.5 7.398 1 94.88 103 THR B O 1
ATOM 3169 N N . ALA B 1 104 ? 0.649 12.195 8.945 1 89.12 104 ALA B N 1
ATOM 3170 C CA . ALA B 1 104 ? 1.601 13.125 8.336 1 89.12 104 ALA B CA 1
ATOM 3171 C C . ALA B 1 104 ? 1.817 12.797 6.863 1 89.12 104 ALA B C 1
ATOM 3173 O O . ALA B 1 104 ? 1.865 13.695 6.02 1 89.12 104 ALA B O 1
ATOM 3174 N N . VAL B 1 105 ? 1.861 11.539 6.508 1 93.12 105 VAL B N 1
ATOM 3175 C CA . VAL B 1 105 ? 2.248 11.156 5.152 1 93.12 105 VAL B CA 1
ATOM 3176 C C . VAL B 1 105 ? 1.021 11.164 4.246 1 93.12 105 VAL B C 1
ATOM 3178 O O . VAL B 1 105 ? 1.127 10.891 3.047 1 93.12 105 VAL B O 1
ATOM 3181 N N . ASP B 1 106 ? -0.179 11.508 4.762 1 97.06 106 ASP B N 1
ATOM 3182 C CA . ASP B 1 106 ? -1.386 11.609 3.949 1 97.06 106 ASP B CA 1
ATOM 3183 C C . ASP B 1 106 ? -1.188 12.586 2.791 1 97.06 106 ASP B C 1
ATOM 3185 O O . ASP B 1 106 ? -1.762 12.406 1.715 1 97.06 106 ASP B O 1
ATOM 3189 N N . ALA B 1 107 ? -0.361 13.562 3.016 1 97 107 ALA B N 1
ATOM 3190 C CA . ALA B 1 107 ? -0.133 14.594 2.01 1 97 107 ALA B CA 1
ATOM 3191 C C . ALA B 1 107 ? 0.388 13.984 0.709 1 97 107 ALA B C 1
ATOM 3193 O O . ALA B 1 107 ? 0.099 14.492 -0.378 1 97 107 ALA B O 1
ATOM 3194 N N . PHE B 1 108 ? 1.087 12.906 0.797 1 95.88 108 PHE B N 1
ATOM 3195 C CA . PHE B 1 108 ? 1.673 12.266 -0.378 1 95.88 108 PHE B CA 1
ATOM 3196 C C . PHE B 1 108 ? 0.644 11.406 -1.1 1 95.88 108 PHE B C 1
ATOM 3198 O O . PHE B 1 108 ? 0.903 10.906 -2.195 1 95.88 108 PHE B O 1
ATOM 3205 N N . HIS B 1 109 ? -0.489 11.258 -0.503 1 97.44 109 HIS B N 1
ATOM 3206 C CA . HIS B 1 109 ? -1.587 10.492 -1.083 1 97.44 109 HIS B CA 1
ATOM 3207 C C . HIS B 1 109 ? -2.822 11.367 -1.282 1 97.44 109 HIS B C 1
ATOM 3209 O O . HIS B 1 109 ? -3.945 10.859 -1.33 1 97.44 109 HIS B O 1
ATOM 3215 N N . LEU B 1 110 ? -2.621 12.633 -1.365 1 98.06 110 LEU B N 1
ATOM 3216 C CA . LEU B 1 110 ? -3.684 13.633 -1.31 1 98.06 110 LEU 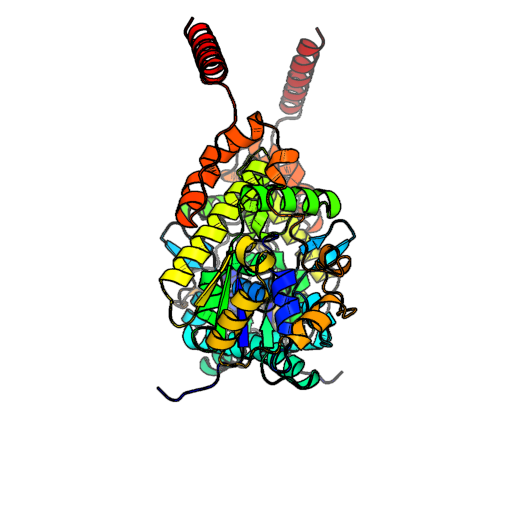B CA 1
ATOM 3217 C C . LEU B 1 110 ? -4.742 13.359 -2.371 1 98.06 110 LEU B C 1
ATOM 3219 O O . LEU B 1 110 ? -5.938 13.305 -2.062 1 98.06 110 LEU B O 1
ATOM 3223 N N . ALA B 1 111 ? -4.41 13.109 -3.613 1 96.81 111 ALA B N 1
ATOM 3224 C CA . ALA B 1 111 ? -5.363 12.914 -4.703 1 96.81 111 ALA B CA 1
ATOM 3225 C C . ALA B 1 111 ? -6.227 11.68 -4.465 1 96.81 111 ALA B C 1
ATOM 3227 O O . ALA B 1 111 ? -7.445 11.719 -4.668 1 96.81 111 ALA B O 1
ATOM 3228 N N . THR B 1 112 ? -5.598 10.625 -4.039 1 97.62 112 THR B N 1
ATOM 3229 C CA . THR B 1 112 ? -6.316 9.375 -3.805 1 97.62 112 THR B CA 1
ATOM 3230 C C . THR B 1 112 ? -7.23 9.5 -2.59 1 97.62 112 THR B C 1
ATOM 3232 O O . THR B 1 112 ? -8.359 8.992 -2.602 1 97.62 112 THR B O 1
ATOM 3235 N N . ILE B 1 113 ? -6.727 10.188 -1.548 1 98.44 113 ILE B N 1
ATOM 3236 C CA . ILE B 1 113 ? -7.535 10.398 -0.353 1 98.44 113 ILE B CA 1
ATOM 3237 C C . ILE B 1 113 ? -8.734 11.281 -0.691 1 98.44 113 ILE B C 1
ATOM 3239 O O . ILE B 1 113 ? -9.844 11.047 -0.21 1 98.44 113 ILE B O 1
ATOM 3243 N N . HIS B 1 114 ? -8.516 12.258 -1.52 1 97.94 114 HIS B N 1
ATOM 3244 C CA . HIS B 1 114 ? -9.625 13.102 -1.956 1 97.94 114 HIS B CA 1
ATOM 3245 C C . HIS B 1 114 ? -10.656 12.289 -2.73 1 97.94 114 HIS B C 1
ATOM 3247 O O . HIS B 1 114 ? -11.867 12.492 -2.559 1 97.94 114 HIS B O 1
ATOM 3253 N N . ARG B 1 115 ? -10.227 11.422 -3.578 1 96.69 115 ARG B N 1
ATOM 3254 C CA . ARG B 1 115 ? -11.133 10.539 -4.312 1 96.69 115 ARG B CA 1
ATOM 3255 C C . ARG B 1 115 ? -11.938 9.664 -3.361 1 96.69 115 ARG B C 1
ATOM 3257 O O . ARG B 1 115 ? -13.133 9.438 -3.576 1 96.69 115 ARG B O 1
ATOM 3264 N N . LEU B 1 116 ? -11.297 9.234 -2.309 1 97.88 116 LEU B N 1
ATOM 3265 C CA . LEU B 1 116 ? -11.906 8.344 -1.324 1 97.88 116 LEU B CA 1
ATOM 3266 C C . LEU B 1 116 ? -12.945 9.086 -0.495 1 97.88 116 LEU B C 1
ATOM 3268 O O . LEU B 1 116 ? -14.047 8.578 -0.278 1 97.88 116 LEU B O 1
ATOM 3272 N N . CYS B 1 117 ? -12.578 10.266 -0.045 1 97 117 CYS B N 1
ATOM 3273 C CA . CYS B 1 117 ? -13.398 10.992 0.921 1 97 117 CYS B CA 1
ATOM 3274 C C . CYS B 1 117 ? -14.406 11.898 0.216 1 97 117 CYS B C 1
ATOM 3276 O O . CYS B 1 117 ? -15.523 12.07 0.694 1 97 117 CYS B O 1
ATOM 3278 N N . ALA B 1 118 ? -14.031 12.367 -0.896 1 90.56 118 ALA B N 1
ATOM 3279 C CA . ALA B 1 118 ? -14.852 13.258 -1.714 1 90.56 118 ALA B CA 1
ATOM 3280 C C . ALA B 1 118 ? -15.516 14.336 -0.857 1 90.56 118 ALA B C 1
ATOM 3282 O O . ALA B 1 118 ? -14.844 15.039 -0.103 1 90.56 118 ALA B O 1
ATOM 3283 N N . ASP B 1 119 ? -16.844 14.469 -0.893 1 91.75 119 ASP B N 1
ATOM 3284 C CA . ASP B 1 119 ? -17.547 15.57 -0.249 1 91.75 119 ASP B CA 1
ATOM 3285 C C . ASP B 1 119 ? -18.109 15.148 1.11 1 91.75 119 ASP B C 1
ATOM 3287 O O . ASP B 1 119 ? -18.938 15.852 1.693 1 91.75 119 ASP B O 1
ATOM 3291 N N . ARG B 1 120 ? -17.562 14.094 1.624 1 94.81 120 ARG B N 1
ATOM 3292 C CA . ARG B 1 120 ? -18.047 13.578 2.9 1 94.81 120 ARG B CA 1
ATOM 3293 C C . ARG B 1 120 ? -17.312 14.219 4.066 1 94.81 120 ARG B C 1
ATOM 3295 O O . ARG B 1 120 ? -17.734 14.109 5.219 1 94.81 120 ARG B O 1
ATOM 3302 N N . VAL B 1 121 ? -16.234 14.906 3.705 1 97.81 121 VAL B N 1
ATOM 3303 C CA . VAL B 1 121 ? -15.406 15.516 4.746 1 97.81 121 VAL B CA 1
ATOM 3304 C C . VAL B 1 121 ? -15.016 16.938 4.336 1 97.81 121 VAL B C 1
ATOM 3306 O O . VAL B 1 121 ? -15.219 17.328 3.186 1 97.81 121 VAL B O 1
ATOM 3309 N N . GLN B 1 122 ? -14.586 17.719 5.281 1 97.75 122 GLN B N 1
ATOM 3310 C CA . GLN B 1 122 ? -13.891 18.984 5.031 1 97.75 122 GLN B CA 1
ATOM 3311 C C . GLN B 1 122 ? -12.375 18.812 5.176 1 97.75 122 GLN B C 1
ATOM 3313 O O . GLN B 1 122 ? -11.914 17.938 5.918 1 97.75 122 GLN B O 1
ATOM 3318 N N . TYR B 1 123 ? -11.664 19.641 4.414 1 98.25 123 TYR B N 1
ATOM 3319 C CA . TYR B 1 123 ? -10.211 19.531 4.41 1 98.25 123 TYR B CA 1
ATOM 3320 C C . TYR B 1 123 ? -9.57 20.766 5.039 1 98.25 123 TYR B C 1
ATOM 3322 O O . TYR B 1 123 ? -9.969 21.891 4.758 1 98.25 123 TYR B O 1
ATOM 3330 N N . VAL B 1 124 ? -8.68 20.562 5.938 1 98.38 124 VAL B N 1
ATOM 3331 C CA . VAL B 1 124 ? -7.855 21.625 6.508 1 98.38 124 VAL B CA 1
ATOM 3332 C C . VAL B 1 124 ? -6.398 21.422 6.102 1 98.38 124 VAL B C 1
ATOM 3334 O O . VAL B 1 124 ? -5.801 20.391 6.406 1 98.38 124 VAL B O 1
ATOM 3337 N N . CYS B 1 125 ? -5.871 22.359 5.43 1 98.5 125 CYS B N 1
ATOM 3338 C CA . CYS B 1 125 ? -4.508 22.312 4.91 1 98.5 125 CYS B CA 1
ATOM 3339 C C . CYS B 1 125 ? -3.605 23.281 5.652 1 98.5 125 CYS B C 1
ATOM 3341 O O . CYS B 1 125 ? -4.02 24.406 5.977 1 98.5 125 CYS B O 1
ATOM 3343 N N . ILE B 1 126 ? -2.391 22.844 5.93 1 97.81 126 ILE B N 1
ATOM 3344 C CA . ILE B 1 126 ? -1.437 23.734 6.582 1 97.81 126 ILE B CA 1
ATOM 3345 C C . ILE B 1 126 ? -0.113 23.734 5.82 1 97.81 126 ILE B C 1
ATOM 3347 O O . ILE B 1 126 ? 0.346 22.672 5.379 1 97.81 126 ILE B O 1
ATOM 3351 N N . VAL B 1 127 ? 0.429 24.875 5.562 1 98.19 127 VAL B N 1
ATOM 3352 C CA . VAL B 1 127 ? 1.743 25.016 4.945 1 98.19 127 VAL B CA 1
ATOM 3353 C C . VAL B 1 127 ? 2.691 25.734 5.902 1 98.19 127 VAL B C 1
ATOM 3355 O O . VAL B 1 127 ? 2.25 26.453 6.805 1 98.19 127 VAL B O 1
ATOM 3358 N N . ARG B 1 128 ? 3.939 25.5 5.762 1 97.5 128 ARG B N 1
ATOM 3359 C CA . ARG B 1 128 ? 5.012 26.031 6.598 1 97.5 128 ARG B CA 1
ATOM 3360 C C . ARG B 1 128 ? 6.262 26.328 5.773 1 97.5 128 ARG B C 1
ATOM 3362 O O . ARG B 1 128 ? 6.469 25.719 4.723 1 97.5 128 ARG B O 1
ATOM 3369 N N . HIS B 1 129 ? 7.066 27.281 6.219 1 97.88 129 HIS B N 1
ATOM 3370 C CA . HIS B 1 129 ? 8.281 27.641 5.5 1 97.88 129 HIS B CA 1
ATOM 3371 C C . HIS B 1 129 ? 9.148 26.406 5.25 1 97.88 129 HIS B C 1
ATOM 3373 O O . HIS B 1 129 ? 9.5 25.688 6.188 1 97.88 129 HIS B O 1
ATOM 3379 N N . GLY B 1 130 ? 9.57 26.25 4 1 98.12 130 GLY B N 1
ATOM 3380 C CA . GLY B 1 130 ? 10.203 25.031 3.547 1 98.12 130 GLY B CA 1
ATOM 3381 C C . GLY B 1 130 ? 11.5 24.719 4.27 1 98.12 130 GLY B C 1
ATOM 3382 O O . GLY B 1 130 ? 11.766 23.562 4.617 1 98.12 130 GLY B O 1
ATOM 3383 N N . LEU B 1 131 ? 12.297 25.703 4.496 1 97.44 131 LEU B N 1
ATOM 3384 C CA . LEU B 1 131 ? 13.594 25.453 5.133 1 97.44 131 LEU B CA 1
ATOM 3385 C C . LEU B 1 131 ? 13.414 25.094 6.598 1 97.44 131 LEU B C 1
ATOM 3387 O O . LEU B 1 131 ? 14.203 24.312 7.148 1 97.44 131 LEU B O 1
ATOM 3391 N N . ASP B 1 132 ? 12.406 25.625 7.23 1 96.38 132 ASP B N 1
ATOM 3392 C CA . ASP B 1 132 ? 12.094 25.172 8.586 1 96.38 132 ASP B CA 1
ATOM 3393 C C . ASP B 1 132 ? 11.664 23.703 8.594 1 96.38 132 ASP B C 1
ATOM 3395 O O . ASP B 1 132 ? 12.039 22.953 9.484 1 96.38 132 ASP B O 1
ATOM 3399 N N . VAL B 1 133 ? 10.875 23.328 7.617 1 96.88 133 VAL B N 1
ATOM 3400 C CA . VAL B 1 133 ? 10.422 21.938 7.508 1 96.88 133 VAL B CA 1
ATOM 3401 C C . VAL B 1 133 ? 11.617 21.031 7.285 1 96.88 133 VAL B C 1
ATOM 3403 O O . VAL B 1 133 ? 11.727 19.969 7.922 1 96.88 133 VAL B O 1
ATOM 3406 N N . VAL B 1 134 ? 12.5 21.422 6.43 1 96.06 134 VAL B N 1
ATOM 3407 C CA . VAL B 1 134 ? 13.695 20.641 6.125 1 96.06 134 VAL B CA 1
ATOM 3408 C C . VAL B 1 134 ? 14.508 20.422 7.395 1 96.06 134 VAL B C 1
ATOM 3410 O O . VAL B 1 134 ? 14.945 19.312 7.68 1 96.06 134 VAL B O 1
ATOM 3413 N N . CYS B 1 135 ? 14.719 21.5 8.18 1 93.81 135 CYS B N 1
ATOM 3414 C CA . CYS B 1 135 ? 15.445 21.406 9.445 1 93.81 135 CYS B CA 1
ATOM 3415 C C . CYS B 1 135 ? 14.742 20.453 10.406 1 93.81 135 CYS B C 1
ATOM 3417 O O . CYS B 1 135 ? 15.391 19.641 11.062 1 93.81 135 CYS B O 1
ATOM 3419 N N . SER B 1 136 ? 13.484 20.625 10.453 1 91.44 136 SER B N 1
ATOM 3420 C CA . SER B 1 136 ? 12.688 19.781 11.344 1 91.44 136 SER B CA 1
ATOM 3421 C C . SER B 1 136 ? 12.758 18.312 10.938 1 91.44 136 SER B C 1
ATOM 3423 O O . SER B 1 136 ? 12.828 17.422 11.789 1 91.44 136 SER B O 1
ATOM 3425 N N . MET B 1 137 ? 12.695 18.062 9.641 1 91 137 MET B N 1
ATOM 3426 C CA . MET B 1 137 ? 12.797 16.688 9.133 1 91 137 MET B CA 1
ATOM 3427 C C . MET B 1 137 ? 14.156 16.094 9.469 1 91 137 MET B C 1
ATOM 3429 O O . MET B 1 137 ? 14.25 14.914 9.828 1 91 137 MET B O 1
ATOM 3433 N N . GLN B 1 138 ? 15.164 16.859 9.312 1 88.69 138 GLN B N 1
ATOM 3434 C CA . GLN B 1 138 ? 16.516 16.406 9.656 1 88.69 138 GLN B CA 1
ATOM 3435 C C . GLN B 1 138 ? 16.594 15.969 11.117 1 88.69 138 GLN B C 1
ATOM 3437 O O . GLN B 1 138 ? 17.172 14.93 11.422 1 88.69 138 GLN B O 1
ATOM 3442 N N . ASP B 1 139 ? 16.031 16.766 11.961 1 86.12 139 ASP B N 1
ATOM 3443 C CA . ASP B 1 139 ? 16.016 16.453 13.383 1 86.12 139 ASP B CA 1
ATOM 3444 C C . ASP B 1 139 ? 15.25 15.156 13.656 1 86.12 139 ASP B C 1
ATOM 3446 O O . ASP B 1 139 ? 15.688 14.32 14.438 1 86.12 139 ASP B O 1
ATOM 3450 N N . TRP B 1 140 ? 14.164 15.062 13.023 1 81.38 140 TRP B N 1
ATOM 3451 C CA . TRP B 1 140 ? 13.289 13.914 13.203 1 81.38 140 TRP B CA 1
ATOM 3452 C C . TRP B 1 140 ? 13.977 12.633 12.75 1 81.38 140 TRP B C 1
ATOM 3454 O O . TRP B 1 140 ? 13.969 11.625 13.461 1 81.38 140 TRP B O 1
ATOM 3464 N N . ILE B 1 141 ? 14.547 12.602 11.602 1 78.12 141 ILE B N 1
ATOM 3465 C CA . ILE B 1 141 ? 15.195 11.422 11.031 1 78.12 141 ILE B CA 1
ATOM 3466 C C . ILE B 1 141 ? 16.438 11.07 11.844 1 78.12 141 ILE B C 1
ATOM 3468 O O . ILE B 1 141 ? 16.75 9.891 12.031 1 78.12 141 ILE B O 1
ATOM 3472 N N . GLY B 1 142 ? 17.156 12.117 12.273 1 76.38 142 GLY B N 1
ATOM 3473 C CA . GLY B 1 142 ? 18.281 11.867 13.148 1 76.38 142 GLY B CA 1
ATOM 3474 C C . GLY B 1 142 ? 17.906 11.102 14.406 1 76.38 142 GLY B C 1
ATOM 3475 O O . GLY B 1 142 ? 18.656 10.227 14.852 1 76.38 142 GLY B O 1
ATOM 3476 N N . LYS B 1 143 ? 16.766 11.359 14.875 1 73.25 143 LYS B N 1
ATOM 3477 C CA . LYS B 1 143 ? 16.312 10.727 16.109 1 73.25 143 LYS B CA 1
ATOM 3478 C C . LYS B 1 143 ? 15.703 9.359 15.828 1 73.25 143 LYS B C 1
ATOM 3480 O O . LYS B 1 143 ? 15.961 8.398 16.547 1 73.25 143 LYS B O 1
ATOM 3485 N N . SER B 1 144 ? 14.883 9.281 14.805 1 70.81 144 SER B N 1
ATOM 3486 C CA . SER B 1 144 ? 14.148 8.062 14.516 1 70.81 144 SER B CA 1
ATOM 34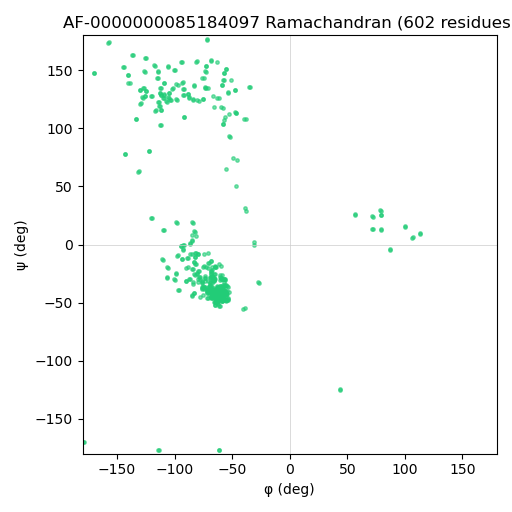87 C C . SER B 1 144 ? 15 7.066 13.734 1 70.81 144 SER B C 1
ATOM 3489 O O . SER B 1 144 ? 14.734 5.863 13.758 1 70.81 144 SER B O 1
ATOM 3491 N N . GLN B 1 145 ? 15.984 7.531 12.977 1 67.25 145 GLN B N 1
ATOM 3492 C CA . GLN B 1 145 ? 16.875 6.77 12.102 1 67.25 145 GLN B CA 1
ATOM 3493 C C . GLN B 1 145 ? 16.094 5.957 11.078 1 67.25 145 GLN B C 1
ATOM 3495 O O . GLN B 1 145 ? 16.453 4.824 10.766 1 67.25 145 GLN B O 1
ATOM 3500 N N . ALA B 1 146 ? 14.906 6.434 10.773 1 71.69 146 ALA B N 1
ATOM 3501 C CA . ALA B 1 146 ? 14.055 5.773 9.789 1 71.69 146 ALA B CA 1
ATOM 3502 C C . ALA B 1 146 ? 13.336 6.793 8.906 1 71.69 146 ALA B C 1
ATOM 3504 O O . ALA B 1 146 ? 13.086 7.922 9.336 1 71.69 146 ALA B O 1
ATOM 3505 N N . TYR B 1 147 ? 13.172 6.359 7.625 1 74.69 147 TYR B N 1
ATOM 3506 C CA . TYR B 1 147 ? 12.414 7.172 6.68 1 74.69 147 TYR B CA 1
ATOM 3507 C C . TYR B 1 147 ? 11.07 6.52 6.359 1 74.69 147 TYR B C 1
ATOM 3509 O O . TYR B 1 147 ? 11.008 5.316 6.098 1 74.69 147 TYR B O 1
ATOM 3517 N N . PRO B 1 148 ? 10.016 7.355 6.5 1 78.5 148 PRO B N 1
ATOM 3518 C CA . PRO B 1 148 ? 8.773 6.793 5.949 1 78.5 148 PRO B CA 1
ATOM 3519 C C . PRO B 1 148 ? 8.914 6.391 4.484 1 78.5 148 PRO B C 1
ATOM 3521 O O . PRO B 1 148 ? 9.719 6.977 3.75 1 78.5 148 PRO B O 1
ATOM 3524 N N . SER B 1 149 ? 8.141 5.387 4.082 1 81.25 149 SER B N 1
ATOM 3525 C CA . SER B 1 149 ? 8.227 4.855 2.725 1 81.25 149 SER B CA 1
ATOM 3526 C C . SER B 1 149 ? 7.996 5.945 1.686 1 81.25 149 SER B C 1
ATOM 3528 O O . SER B 1 149 ? 8.594 5.918 0.605 1 81.25 149 SER B O 1
ATOM 3530 N N . GLU B 1 150 ? 7.234 6.926 2.006 1 87 150 GLU B N 1
ATOM 3531 C CA . GLU B 1 150 ? 6.867 7.996 1.084 1 87 150 GLU B CA 1
ATOM 3532 C C . GLU B 1 150 ? 8.062 8.906 0.793 1 87 150 GLU B C 1
ATOM 3534 O O . GLU B 1 150 ? 8.062 9.633 -0.2 1 87 150 GLU B O 1
ATOM 3539 N N . LEU B 1 151 ? 9.094 8.797 1.629 1 86.94 151 LEU B N 1
ATOM 3540 C CA . LEU B 1 151 ? 10.273 9.633 1.436 1 86.94 151 LEU B CA 1
ATOM 3541 C C . LEU B 1 151 ? 11.359 8.875 0.691 1 86.94 151 LEU B C 1
ATOM 3543 O O . LEU B 1 151 ? 12.344 9.469 0.241 1 86.94 151 LEU B O 1
ATOM 3547 N N . HIS B 1 152 ? 11.164 7.582 0.521 1 81.62 152 HIS B N 1
ATOM 3548 C CA . HIS B 1 152 ? 12.219 6.738 -0.037 1 81.62 152 HIS B CA 1
ATOM 3549 C C . HIS B 1 152 ? 12.609 7.203 -1.435 1 81.62 152 HIS B C 1
ATOM 3551 O O . HIS B 1 152 ? 13.797 7.238 -1.768 1 81.62 152 HIS B O 1
ATOM 3557 N N . ARG B 1 153 ? 11.609 7.539 -2.23 1 83 153 ARG B N 1
ATOM 3558 C CA . ARG B 1 153 ? 11.906 7.969 -3.592 1 83 153 ARG B CA 1
ATOM 3559 C C . ARG B 1 153 ? 12.797 9.211 -3.596 1 83 153 ARG B C 1
ATOM 3561 O O . ARG B 1 153 ? 13.734 9.305 -4.395 1 83 153 ARG B O 1
ATOM 3568 N N . TYR B 1 154 ? 12.531 10.102 -2.734 1 89.5 154 TYR B N 1
ATOM 3569 C CA . TYR B 1 154 ? 13.297 11.344 -2.672 1 89.5 154 TYR B CA 1
ATOM 3570 C C . TYR B 1 154 ? 14.727 11.086 -2.219 1 89.5 154 TYR B C 1
ATOM 3572 O O . TYR B 1 154 ? 15.672 11.68 -2.746 1 89.5 154 TYR B O 1
ATOM 3580 N N . ILE B 1 155 ? 14.852 10.195 -1.271 1 83.25 155 ILE B N 1
ATOM 3581 C CA . ILE B 1 155 ? 16.156 9.844 -0.738 1 83.25 155 ILE B CA 1
ATOM 3582 C C . ILE B 1 155 ? 16.984 9.148 -1.818 1 83.25 155 ILE B C 1
ATOM 3584 O O . ILE B 1 155 ? 18.188 9.406 -1.956 1 83.25 155 ILE B O 1
ATOM 3588 N N . ARG B 1 156 ? 16.375 8.359 -2.545 1 78.19 156 ARG B N 1
ATOM 3589 C CA . ARG B 1 156 ? 17.062 7.629 -3.613 1 78.19 156 ARG B CA 1
ATOM 3590 C C . ARG B 1 156 ? 17.5 8.578 -4.719 1 78.19 156 ARG B C 1
ATOM 3592 O O . ARG B 1 156 ? 18.578 8.391 -5.301 1 78.19 156 ARG B O 1
ATOM 3599 N N . GLU B 1 157 ? 16.672 9.508 -5.016 1 84.62 157 GLU B N 1
ATOM 3600 C CA . GLU B 1 157 ? 16.906 10.391 -6.152 1 84.62 157 GLU B CA 1
ATOM 3601 C C . GLU B 1 157 ? 17.859 11.523 -5.785 1 84.62 157 GLU B C 1
ATOM 3603 O O . GLU B 1 157 ? 18.312 12.266 -6.66 1 84.62 157 GLU B O 1
ATOM 3608 N N . ASN B 1 158 ? 18.125 11.648 -4.48 1 87 158 ASN B N 1
ATOM 3609 C CA . ASN B 1 158 ? 18.984 12.742 -4.016 1 87 158 ASN B CA 1
ATOM 3610 C C . ASN B 1 158 ? 20.094 12.234 -3.107 1 87 158 ASN B C 1
ATOM 3612 O O . ASN B 1 158 ? 19.828 11.648 -2.057 1 87 158 ASN B O 1
ATOM 3616 N N . PRO B 1 159 ? 21.312 12.5 -3.523 1 80.94 159 PRO B N 1
ATOM 3617 C CA . PRO B 1 159 ? 22.438 12.016 -2.721 1 80.94 159 PRO B CA 1
ATOM 3618 C C . PRO B 1 159 ? 22.516 12.672 -1.343 1 80.94 159 PRO B C 1
ATOM 3620 O O . PRO B 1 159 ? 23.031 12.078 -0.398 1 80.94 159 PRO B O 1
ATOM 3623 N N . ARG B 1 160 ? 22.047 13.883 -1.229 1 88.56 160 ARG B N 1
ATOM 3624 C CA . ARG B 1 160 ? 22.078 14.594 0.045 1 88.56 160 ARG B CA 1
ATOM 3625 C C . ARG B 1 160 ? 20.688 14.641 0.685 1 88.56 160 ARG B C 1
ATOM 3627 O O . ARG B 1 160 ? 19.734 15.117 0.073 1 88.56 160 ARG B O 1
ATOM 3634 N N . PRO B 1 161 ? 20.594 14.289 1.926 1 89.94 161 PRO B N 1
ATOM 3635 C CA . PRO B 1 161 ? 19.281 14.156 2.578 1 89.94 161 PRO B CA 1
ATOM 3636 C C . PRO B 1 161 ? 18.5 15.461 2.602 1 89.94 161 PRO B C 1
ATOM 3638 O O . PRO B 1 161 ? 17.281 15.461 2.418 1 89.94 161 PRO B O 1
ATOM 3641 N N . LEU B 1 162 ? 19.188 16.578 2.822 1 94.12 162 LEU B N 1
ATOM 3642 C CA . LEU B 1 162 ? 18.5 17.859 2.912 1 94.12 162 LEU B CA 1
ATOM 3643 C C . LEU B 1 162 ? 17.812 18.203 1.59 1 94.12 162 LEU B C 1
ATOM 3645 O O . LEU B 1 162 ? 16.734 18.797 1.578 1 94.12 162 LEU B O 1
ATOM 3649 N N . HIS B 1 163 ? 18.469 17.812 0.506 1 95 163 HIS B N 1
ATOM 3650 C CA . HIS B 1 163 ? 17.875 18.016 -0.81 1 95 163 HIS B CA 1
ATOM 3651 C C . HIS B 1 163 ? 16.625 17.156 -0.987 1 95 163 HIS B C 1
ATOM 3653 O O . HIS B 1 163 ? 15.633 17.594 -1.573 1 95 163 HIS B O 1
ATOM 3659 N N . ALA B 1 164 ? 16.703 15.953 -0.486 1 93.56 164 ALA B N 1
ATOM 3660 C CA . ALA B 1 164 ? 15.562 15.047 -0.537 1 93.56 164 ALA B CA 1
ATOM 3661 C C . ALA B 1 164 ? 14.367 15.617 0.226 1 93.56 164 ALA B C 1
ATOM 3663 O O . ALA B 1 164 ? 13.242 15.609 -0.272 1 93.56 164 ALA B O 1
ATOM 3664 N N . PHE B 1 165 ? 14.68 16.172 1.407 1 96.19 165 PHE B N 1
ATOM 3665 C CA . PHE B 1 165 ? 13.625 16.734 2.238 1 96.19 165 PHE B CA 1
ATOM 3666 C C . PHE B 1 165 ? 13.016 17.969 1.574 1 96.19 165 PHE B C 1
ATOM 3668 O O . PHE B 1 165 ? 11.797 18.156 1.612 1 96.19 165 PHE B O 1
ATOM 3675 N N . ALA B 1 166 ? 13.867 18.734 0.974 1 97.62 166 ALA B N 1
ATOM 3676 C CA . ALA B 1 166 ? 13.398 19.938 0.276 1 97.62 166 ALA B CA 1
ATOM 3677 C C . ALA B 1 166 ? 12.477 19.562 -0.883 1 97.62 166 ALA B C 1
ATOM 3679 O O . ALA B 1 166 ? 11.43 20.188 -1.064 1 97.62 166 ALA B O 1
ATOM 3680 N N . ARG B 1 167 ? 12.867 18.594 -1.613 1 97.5 167 ARG B N 1
ATOM 3681 C CA . ARG B 1 167 ? 12.062 18.172 -2.756 1 97.5 167 ARG B CA 1
ATOM 3682 C C . ARG B 1 167 ? 10.734 17.578 -2.301 1 97.5 167 ARG B C 1
ATOM 3684 O O . ARG B 1 167 ? 9.695 17.828 -2.914 1 97.5 167 ARG B O 1
ATOM 3691 N N . ALA B 1 168 ? 10.781 16.797 -1.271 1 96.69 168 ALA B N 1
ATOM 3692 C CA . ALA B 1 168 ? 9.555 16.25 -0.701 1 96.69 168 ALA B CA 1
ATOM 3693 C C . ALA B 1 168 ? 8.609 17.375 -0.265 1 96.69 168 ALA B C 1
ATOM 3695 O O . ALA B 1 168 ? 7.402 17.312 -0.521 1 96.69 168 ALA B O 1
ATOM 3696 N N . TRP B 1 169 ? 9.18 18.359 0.396 1 98.19 169 TRP B N 1
ATOM 3697 C CA . TRP B 1 169 ? 8.391 19.5 0.825 1 98.19 169 TRP B CA 1
ATOM 3698 C C . TRP B 1 169 ? 7.746 20.203 -0.371 1 98.19 169 TRP B C 1
ATOM 3700 O O . TRP B 1 169 ? 6.562 20.547 -0.333 1 98.19 169 TRP B O 1
ATOM 3710 N N . VAL B 1 170 ? 8.5 20.422 -1.395 1 98.5 170 VAL B N 1
ATOM 3711 C CA . VAL B 1 170 ? 8.016 21.094 -2.59 1 98.5 170 VAL B CA 1
ATOM 3712 C C . VAL B 1 170 ? 6.836 20.328 -3.182 1 98.5 170 VAL B C 1
ATOM 3714 O O . VAL B 1 170 ? 5.777 20.906 -3.447 1 98.5 170 VAL B O 1
ATOM 3717 N N . ASP B 1 171 ? 7.02 19.047 -3.326 1 97.94 171 ASP B N 1
ATOM 3718 C CA . ASP B 1 171 ? 5.984 18.219 -3.951 1 97.94 171 ASP B CA 1
ATOM 3719 C C . ASP B 1 171 ? 4.715 18.203 -3.104 1 97.94 171 ASP B C 1
ATOM 3721 O O . ASP B 1 171 ? 3.615 18.438 -3.615 1 97.94 171 ASP B O 1
ATOM 3725 N N . ALA B 1 172 ? 4.855 17.953 -1.838 1 98.06 172 ALA B N 1
ATOM 3726 C CA . ALA B 1 172 ? 3.705 17.891 -0.942 1 98.06 172 ALA B CA 1
ATOM 3727 C C . ALA B 1 172 ? 2.994 19.234 -0.862 1 98.06 172 ALA B C 1
ATOM 3729 O O . ALA B 1 172 ? 1.767 19.297 -0.963 1 98.06 172 ALA B O 1
ATOM 3730 N N . THR B 1 173 ? 3.773 20.266 -0.699 1 98.62 173 THR B N 1
ATOM 3731 C CA . THR B 1 173 ? 3.211 21.594 -0.524 1 98.62 173 THR B CA 1
ATOM 3732 C C . THR B 1 173 ? 2.514 22.062 -1.8 1 98.62 173 THR B C 1
ATOM 3734 O O . THR B 1 173 ? 1.409 22.609 -1.748 1 98.62 173 THR B O 1
ATOM 3737 N N . ASN B 1 174 ? 3.133 21.859 -2.912 1 98.62 174 ASN B N 1
ATOM 3738 C CA . ASN B 1 174 ? 2.49 22.25 -4.164 1 98.62 174 ASN B CA 1
ATOM 3739 C C . ASN B 1 174 ? 1.19 21.484 -4.387 1 98.62 174 ASN B C 1
ATOM 3741 O O . ASN B 1 174 ? 0.203 22.062 -4.859 1 98.62 174 ASN B O 1
ATOM 3745 N N . ALA B 1 175 ? 1.193 20.25 -4.059 1 98.44 175 ALA B N 1
ATOM 3746 C CA . ALA B 1 175 ? -0.033 19.453 -4.172 1 98.44 175 ALA B CA 1
ATOM 3747 C C . ALA B 1 175 ? -1.129 20.016 -3.271 1 98.44 175 ALA B C 1
ATOM 3749 O O . ALA B 1 175 ? -2.291 20.109 -3.678 1 98.44 175 ALA B O 1
ATOM 3750 N N . ILE B 1 176 ? -0.753 20.391 -2.123 1 98.56 176 ILE B N 1
ATOM 3751 C CA . ILE B 1 176 ? -1.691 20.938 -1.149 1 98.56 176 ILE B CA 1
ATOM 3752 C C . ILE B 1 176 ? -2.232 22.281 -1.648 1 98.56 176 ILE B C 1
ATOM 3754 O O . ILE B 1 176 ? -3.438 22.531 -1.585 1 98.56 176 ILE B O 1
ATOM 3758 N N . LEU B 1 177 ? -1.345 23.109 -2.158 1 98.62 177 LEU B N 1
ATOM 3759 C CA . LEU B 1 177 ? -1.755 24.406 -2.684 1 98.62 177 LEU B CA 1
ATOM 3760 C C . LEU B 1 177 ? -2.701 24.25 -3.867 1 98.62 177 LEU B C 1
ATOM 3762 O O . LEU B 1 177 ? -3.746 24.891 -3.93 1 98.62 177 LEU B O 1
ATOM 3766 N N . ASP B 1 178 ? -2.357 23.359 -4.77 1 98.56 178 ASP B N 1
ATOM 3767 C CA . ASP B 1 178 ? -3.215 23.078 -5.918 1 98.56 178 ASP B CA 1
ATOM 3768 C C . ASP B 1 178 ? -4.59 22.594 -5.473 1 98.56 178 ASP B C 1
ATOM 3770 O O . ASP B 1 178 ? -5.613 23.016 -6.016 1 98.56 178 ASP B O 1
ATOM 3774 N N . PHE B 1 179 ? -4.57 21.781 -4.531 1 98.25 179 PHE B N 1
ATOM 3775 C CA . PHE B 1 179 ? -5.805 21.203 -4.027 1 98.25 179 PHE B CA 1
ATOM 3776 C C . PHE B 1 179 ? -6.695 22.266 -3.404 1 98.25 179 PHE B C 1
ATOM 3778 O O . PHE B 1 179 ? -7.883 22.359 -3.723 1 98.25 179 PHE B O 1
ATOM 3785 N N . ALA B 1 180 ? -6.129 23.031 -2.504 1 97.94 180 ALA B N 1
ATOM 3786 C CA . ALA B 1 180 ? -6.895 24.078 -1.83 1 97.94 180 ALA B CA 1
ATOM 3787 C C . ALA B 1 180 ? -7.461 25.078 -2.834 1 97.94 180 ALA B C 1
ATOM 3789 O O . ALA B 1 180 ? -8.602 25.516 -2.697 1 97.94 180 ALA B O 1
ATOM 3790 N N . GLU B 1 181 ? -6.688 25.375 -3.814 1 97.5 181 GLU B N 1
ATOM 3791 C CA . GLU B 1 181 ? -7.113 26.328 -4.844 1 97.5 181 GLU B CA 1
ATOM 3792 C C . GLU B 1 181 ? -8.266 25.75 -5.672 1 97.5 181 GLU B C 1
ATOM 3794 O O . GLU B 1 181 ? -9.188 26.484 -6.047 1 97.5 181 GLU B O 1
ATOM 3799 N N . SER B 1 182 ? -8.211 24.5 -5.902 1 97.19 182 SER B N 1
ATOM 3800 C CA . SER B 1 182 ? -9.203 23.844 -6.754 1 97.19 182 SER B CA 1
ATOM 3801 C C . SER B 1 182 ? -10.477 23.531 -5.973 1 97.19 182 SER B C 1
ATOM 3803 O O . SER B 1 182 ? -11.516 23.234 -6.566 1 97.19 182 SER B O 1
ATOM 3805 N N . ASN B 1 183 ? -10.367 23.562 -4.648 1 96.88 183 ASN B N 1
ATOM 3806 C CA . ASN B 1 183 ? -11.5 23.203 -3.801 1 96.88 183 ASN B CA 1
ATOM 3807 C C . ASN B 1 183 ? -11.727 24.25 -2.705 1 96.88 183 ASN B C 1
ATOM 3809 O O . ASN B 1 183 ? -11.781 23.906 -1.521 1 96.88 183 ASN B O 1
ATOM 3813 N N . PRO B 1 184 ? -12.031 25.484 -3.07 1 95.19 184 PRO B N 1
ATOM 3814 C CA . PRO B 1 184 ? -12.109 26.562 -2.086 1 95.19 184 PRO B CA 1
ATOM 3815 C C . PRO B 1 184 ? -13.289 26.391 -1.125 1 95.19 184 PRO B C 1
ATOM 3817 O O . PRO B 1 184 ? -13.242 26.891 0.002 1 95.19 184 PRO B O 1
ATOM 3820 N N . GLU B 1 185 ? -14.328 25.656 -1.496 1 94.69 185 GLU B N 1
ATOM 3821 C CA . GLU B 1 185 ? -15.492 25.484 -0.633 1 94.69 185 GLU B CA 1
ATOM 3822 C C . GLU B 1 185 ? -15.266 24.359 0.374 1 94.69 185 GLU B C 1
ATOM 3824 O O . GLU B 1 185 ? -15.883 24.328 1.438 1 94.69 185 GLU B O 1
ATOM 3829 N N . ASP B 1 186 ? -14.32 23.484 0.043 1 96.06 186 ASP B N 1
ATOM 3830 C CA . ASP B 1 186 ? -14.156 22.281 0.852 1 96.06 186 ASP B CA 1
ATOM 3831 C C . ASP B 1 186 ? -12.844 22.312 1.637 1 96.06 186 ASP B C 1
ATOM 3833 O O . ASP B 1 186 ? -12.656 21.531 2.572 1 96.06 186 ASP B O 1
ATOM 3837 N N . ALA B 1 187 ? -11.961 23.266 1.275 1 97.88 187 ALA B N 1
ATOM 3838 C CA . ALA B 1 187 ? -10.633 23.266 1.878 1 97.88 187 ALA B CA 1
ATOM 3839 C C . ALA B 1 187 ? -10.297 24.625 2.475 1 97.88 187 ALA B C 1
ATOM 3841 O O . ALA B 1 187 ? -10.578 25.672 1.865 1 97.88 187 ALA B O 1
ATOM 3842 N N . CYS B 1 188 ? -9.773 24.609 3.67 1 98.06 188 CYS B N 1
ATOM 3843 C CA . CYS B 1 188 ? -9.227 25.781 4.34 1 98.06 188 CYS B CA 1
ATOM 3844 C C . CYS B 1 188 ? -7.711 25.703 4.434 1 98.06 188 CYS B C 1
ATOM 3846 O O . CYS B 1 188 ? -7.16 24.703 4.902 1 98.06 188 CYS B O 1
ATOM 3848 N N . LEU B 1 189 ? -7.062 26.719 3.971 1 98.12 189 LEU B N 1
ATOM 3849 C CA . LEU B 1 189 ? -5.602 26.75 3.969 1 98.12 189 LEU B CA 1
ATOM 3850 C C . LEU B 1 189 ? -5.078 27.656 5.082 1 98.12 189 LEU B C 1
ATOM 3852 O O . LEU B 1 189 ? -5.461 28.828 5.168 1 98.12 189 LEU B O 1
ATOM 3856 N N . LEU B 1 190 ? -4.234 27.109 5.941 1 97.56 190 LEU B N 1
ATOM 3857 C CA . LEU B 1 190 ? -3.584 27.844 7.023 1 97.56 190 LEU B CA 1
ATOM 3858 C C . LEU B 1 190 ? -2.076 27.906 6.801 1 97.56 190 LEU B C 1
ATOM 3860 O O . LEU B 1 190 ? -1.497 27.016 6.168 1 97.56 190 LEU B O 1
ATOM 3864 N N . GLN B 1 191 ? -1.511 28.969 7.27 1 96.94 191 GLN B N 1
ATOM 3865 C CA . GLN B 1 191 ? -0.06 29.094 7.363 1 96.94 191 GLN B CA 1
ATOM 3866 C C . GLN B 1 191 ? 0.413 28.953 8.805 1 96.94 191 GLN B C 1
ATOM 3868 O O . GLN B 1 191 ? -0.083 29.641 9.695 1 96.94 191 GLN B O 1
ATOM 3873 N N . TYR B 1 192 ? 1.335 28.062 8.969 1 95.75 192 TYR B N 1
ATOM 3874 C CA . TYR B 1 192 ? 1.788 27.719 10.312 1 95.75 192 TYR B CA 1
ATOM 3875 C C . TYR B 1 192 ? 2.217 28.953 11.078 1 95.75 192 TYR B C 1
ATOM 3877 O O . TYR B 1 192 ? 1.827 29.141 12.227 1 95.75 192 TYR B O 1
ATOM 3885 N N . GLU B 1 193 ? 2.988 29.812 10.469 1 94.75 193 GLU B N 1
ATOM 3886 C CA . GLU B 1 193 ? 3.527 31.016 11.102 1 94.75 193 GLU B CA 1
ATOM 3887 C C . GLU B 1 193 ? 2.41 31.953 11.539 1 94.75 193 GLU B C 1
ATOM 3889 O O . GLU B 1 193 ? 2.477 32.562 12.617 1 94.75 193 GLU B O 1
ATOM 3894 N N . ASN B 1 194 ? 1.374 32.062 10.766 1 94.19 194 ASN B N 1
ATOM 3895 C CA . ASN B 1 194 ? 0.229 32.906 11.133 1 94.19 194 ASN B CA 1
ATOM 3896 C C . ASN B 1 194 ? -0.545 32.281 12.305 1 94.19 194 ASN B C 1
ATOM 3898 O O . ASN B 1 194 ? -0.99 33 13.195 1 94.19 194 ASN B O 1
ATOM 3902 N N . LEU B 1 195 ? -0.712 30.969 12.297 1 92.75 195 LEU B N 1
ATOM 3903 C CA . LEU B 1 195 ? -1.438 30.266 13.344 1 92.75 195 LEU B CA 1
ATOM 3904 C C . LEU B 1 195 ? -0.764 30.469 14.703 1 92.75 195 LEU B C 1
ATOM 3906 O O . LEU B 1 195 ? -1.433 30.75 15.695 1 92.75 195 LEU B O 1
ATOM 3910 N N . VAL B 1 196 ? 0.567 30.328 14.742 1 90.25 196 VAL B N 1
ATOM 3911 C CA . VAL B 1 196 ? 1.273 30.422 16.016 1 90.25 196 VAL B CA 1
ATOM 3912 C C . VAL B 1 196 ? 1.377 31.875 16.453 1 90.25 196 VAL B C 1
ATOM 3914 O O . VAL B 1 196 ? 1.371 32.188 17.641 1 90.25 196 VAL B O 1
ATOM 3917 N N . ALA B 1 197 ? 1.47 32.844 15.508 1 90.81 197 ALA B N 1
ATOM 3918 C CA . ALA B 1 197 ? 1.574 34.25 15.812 1 90.81 197 ALA B CA 1
ATOM 3919 C C . ALA B 1 197 ? 0.259 34.812 16.359 1 90.81 197 ALA B C 1
ATOM 3921 O O . ALA B 1 197 ? 0.257 35.656 17.25 1 90.81 197 ALA B O 1
ATOM 3922 N N . ASP B 1 198 ? -0.821 34.344 15.844 1 90.12 198 ASP B N 1
ATOM 3923 C CA . ASP B 1 198 ? -2.156 34.75 16.266 1 90.12 198 ASP B CA 1
ATOM 3924 C C . ASP B 1 198 ? -3.129 33.562 16.25 1 90.12 198 ASP B C 1
ATOM 3926 O O . ASP B 1 198 ? -4.012 33.5 15.383 1 90.12 198 ASP B O 1
ATOM 3930 N N . PRO B 1 199 ? -3.043 32.719 17.25 1 89 199 PRO B N 1
ATOM 3931 C CA . PRO B 1 199 ? -3.857 31.516 17.281 1 89 199 PRO B CA 1
ATOM 3932 C C . PRO B 1 199 ? -5.355 31.812 17.328 1 89 199 PRO B C 1
ATOM 3934 O O . PRO B 1 199 ? -6.141 31.141 16.656 1 89 199 PRO B O 1
ATOM 3937 N N . ASN B 1 200 ? -5.758 32.844 18.078 1 88.12 200 ASN B N 1
ATOM 3938 C CA . ASN B 1 200 ? -7.176 33.125 18.266 1 88.12 200 ASN B CA 1
ATOM 3939 C C . ASN B 1 200 ? -7.867 33.469 16.953 1 88.12 200 ASN B C 1
ATOM 3941 O O . ASN B 1 200 ? -8.891 32.875 16.609 1 88.12 200 ASN B O 1
ATOM 3945 N N . SER B 1 201 ? -7.312 34.406 16.203 1 92.12 201 SER B N 1
ATOM 3946 C CA . SER B 1 201 ? -7.926 34.844 14.953 1 92.12 201 SER B CA 1
ATOM 3947 C C . SER B 1 201 ? -7.953 33.688 13.945 1 92.12 201 SER B C 1
ATOM 3949 O O . SER B 1 201 ? -8.945 33.5 13.242 1 92.12 201 SER B O 1
ATOM 3951 N N . ASN B 1 202 ? -6.938 32.938 13.844 1 93.44 202 ASN B N 1
ATOM 3952 C CA . ASN B 1 202 ? -6.852 31.844 12.883 1 93.44 202 ASN B CA 1
ATOM 3953 C C . ASN B 1 202 ? -7.789 30.688 13.25 1 93.44 202 ASN B C 1
ATOM 3955 O O . ASN B 1 202 ? -8.438 30.109 12.375 1 93.44 202 ASN B O 1
ATOM 3959 N N . LEU B 1 203 ? -7.898 30.406 14.492 1 92.06 203 LEU B N 1
ATOM 3960 C CA . LEU B 1 203 ? -8.789 29.328 14.93 1 92.06 203 LEU B CA 1
ATOM 3961 C C . LEU B 1 203 ? -10.25 29.734 14.781 1 92.06 203 LEU B C 1
ATOM 3963 O O . LEU B 1 203 ? -11.094 28.906 14.438 1 92.06 203 LEU B O 1
ATOM 3967 N N . ALA B 1 204 ? -10.5 31 15.117 1 92.88 204 ALA B N 1
ATOM 3968 C CA . ALA B 1 204 ? -11.859 31.484 14.898 1 92.88 204 ALA B CA 1
ATOM 3969 C C . ALA B 1 204 ? -12.281 31.297 13.445 1 92.88 204 ALA B C 1
ATOM 3971 O O . ALA B 1 204 ? -13.391 30.828 13.172 1 92.88 204 ALA B O 1
ATOM 3972 N N . ALA B 1 205 ? -11.438 31.672 12.547 1 95.5 205 ALA B N 1
ATOM 3973 C CA . ALA B 1 205 ? -11.719 31.531 11.117 1 95.5 205 ALA B CA 1
ATOM 3974 C C . ALA B 1 205 ? -11.859 30.062 10.734 1 95.5 205 ALA B C 1
ATOM 3976 O O . ALA B 1 205 ? -12.742 29.688 9.953 1 95.5 205 ALA B O 1
ATOM 3977 N N . LEU B 1 206 ? -11.031 29.203 11.25 1 96 206 LEU B N 1
ATOM 3978 C CA . LEU B 1 206 ? -11.07 27.781 10.969 1 96 206 LEU B CA 1
ATOM 3979 C C . LEU B 1 206 ? -12.383 27.172 11.438 1 96 206 LEU B C 1
ATOM 3981 O O . LEU B 1 206 ? -13.031 26.422 10.695 1 96 206 LEU B O 1
ATOM 3985 N N . PHE B 1 207 ? -12.758 27.453 12.664 1 94.75 207 PHE B N 1
ATOM 3986 C CA . PHE B 1 207 ? -13.961 26.859 13.211 1 94.75 207 PHE B CA 1
ATOM 3987 C C . PHE B 1 207 ? -15.203 27.391 12.508 1 94.75 207 PHE B C 1
ATOM 3989 O O . PHE B 1 207 ? -16.188 26.672 12.344 1 94.75 207 PHE B O 1
ATOM 3996 N N . GLU B 1 208 ? -15.141 28.688 12.086 1 95.19 208 GLU B N 1
ATOM 3997 C CA . GLU B 1 208 ? -16.219 29.188 11.227 1 95.19 208 GLU B CA 1
ATOM 3998 C C . GLU B 1 208 ? -16.328 28.375 9.945 1 95.19 208 GLU B C 1
ATOM 4000 O O . GLU B 1 208 ? -17.422 27.984 9.547 1 95.19 208 GLU B O 1
ATOM 4005 N N . PHE B 1 209 ? -15.289 28.109 9.297 1 96.5 209 PHE B N 1
ATOM 4006 C CA . PHE B 1 209 ? -15.242 27.281 8.102 1 96.5 209 PHE B CA 1
ATOM 4007 C C . PHE B 1 209 ? -15.82 25.891 8.375 1 96.5 209 PHE B C 1
ATOM 4009 O O . PHE B 1 209 ? -16.531 25.328 7.539 1 96.5 209 PHE B O 1
ATOM 4016 N N . LEU B 1 210 ? -15.5 25.344 9.57 1 96.12 210 LEU B N 1
ATOM 4017 C CA . LEU B 1 210 ? -15.914 24 9.938 1 96.12 210 LEU B CA 1
ATOM 4018 C C . LEU B 1 210 ? -17.359 23.984 10.398 1 96.12 210 LEU B C 1
ATOM 4020 O O . LEU B 1 210 ? -17.922 22.922 10.664 1 96.12 210 LEU B O 1
ATOM 4024 N N . GLY B 1 211 ? -17.969 25.141 10.57 1 94.88 211 GLY B N 1
ATOM 4025 C CA . GLY B 1 211 ? -19.344 25.234 11.016 1 94.88 211 GLY B CA 1
ATOM 4026 C C . GLY B 1 211 ? -19.5 25.031 12.508 1 94.88 211 GLY B C 1
ATOM 4027 O O . GLY B 1 211 ? -20.5 24.484 12.961 1 94.88 211 GLY B O 1
ATOM 4028 N N . GLU B 1 212 ? -18.453 25.406 13.219 1 93.38 212 GLU B N 1
ATOM 4029 C CA . GLU B 1 212 ? -18.438 25.25 14.672 1 93.38 212 GLU B CA 1
ATOM 4030 C C . GLU B 1 212 ? -18.125 26.578 15.367 1 93.38 212 GLU B C 1
ATOM 4032 O O . GLU B 1 212 ? -17.516 27.469 14.773 1 93.38 212 GLU B O 1
ATOM 4037 N N . ASP B 1 213 ? -18.484 26.625 16.656 1 91.19 213 ASP B N 1
ATOM 4038 C CA . ASP B 1 213 ? -18.141 27.797 17.453 1 91.19 213 ASP B CA 1
ATOM 4039 C C . ASP B 1 213 ? -16.719 27.703 17.984 1 91.19 213 ASP B C 1
ATOM 4041 O O . ASP B 1 213 ? -16.25 26.625 18.359 1 91.19 213 ASP B O 1
ATOM 4045 N N . TYR B 1 214 ? -16.109 28.828 17.859 1 87.75 214 TYR B N 1
ATOM 4046 C CA . TYR B 1 214 ? -14.797 28.906 18.484 1 87.75 214 TYR B CA 1
ATOM 4047 C C . TYR B 1 214 ? -14.914 29.125 19.984 1 87.75 214 TYR B C 1
ATOM 4049 O O . TYR B 1 214 ? -15.633 30.016 20.438 1 87.75 214 TYR B O 1
ATOM 4057 N N . VAL B 1 215 ? -14.297 28.203 20.688 1 77.88 215 VAL B N 1
ATOM 4058 C CA . VAL B 1 215 ? -14.266 28.297 22.141 1 77.88 215 VAL B CA 1
ATOM 4059 C C . VAL B 1 215 ? -12.836 28.562 22.609 1 77.88 215 VAL B C 1
ATOM 4061 O O . VAL B 1 215 ? -12.055 27.625 22.797 1 77.88 215 VAL B O 1
ATOM 4064 N N . ALA B 1 216 ? -12.516 29.75 22.969 1 73.5 216 ALA B N 1
ATOM 4065 C CA . ALA B 1 216 ? -11.156 30.141 23.328 1 73.5 216 ALA B CA 1
ATOM 4066 C C . ALA B 1 216 ? -10.633 29.328 24.5 1 73.5 216 ALA B C 1
ATOM 4068 O O . ALA B 1 216 ? -9.445 29 24.562 1 73.5 216 ALA B O 1
ATOM 4069 N N . ALA B 1 217 ? -11.5 29.078 25.391 1 66.12 217 ALA B N 1
ATOM 4070 C CA . ALA B 1 217 ? -11.117 28.328 26.578 1 66.12 217 ALA B CA 1
ATOM 4071 C C . ALA B 1 217 ? -10.594 26.938 26.203 1 66.12 217 ALA B C 1
ATOM 4073 O O . ALA B 1 217 ? -9.789 26.359 26.938 1 66.12 217 ALA B O 1
ATOM 4074 N N . SER B 1 218 ? -11.062 26.453 25.125 1 63.72 218 SER B N 1
ATOM 4075 C CA . SER B 1 218 ? -10.641 25.125 24.656 1 63.72 218 SER B CA 1
ATOM 4076 C C . SER B 1 218 ? -9.172 25.141 24.234 1 63.72 218 SER B C 1
ATOM 4078 O O . SER B 1 218 ? -8.492 24.125 24.312 1 63.72 218 SER B O 1
ATOM 4080 N N . LEU B 1 219 ? -8.719 26.266 23.844 1 66.56 219 LEU B N 1
ATOM 4081 C CA . LEU B 1 219 ? -7.332 26.406 23.406 1 66.56 219 LEU B CA 1
ATOM 4082 C C . LEU B 1 219 ? -6.371 26.094 24.547 1 66.56 219 LEU B C 1
ATOM 4084 O O . LEU B 1 219 ? -5.379 25.391 24.359 1 66.56 219 LEU B O 1
ATOM 4088 N N . SER B 1 220 ? -6.719 26.703 25.625 1 63.22 220 SER B N 1
ATOM 4089 C CA . SER B 1 220 ? -5.867 26.484 26.781 1 63.22 220 SER B CA 1
ATOM 4090 C C . SER B 1 220 ? -5.844 25.016 27.188 1 63.22 220 SER B C 1
ATOM 4092 O O . SER B 1 220 ? -4.793 24.484 27.562 1 63.22 220 SER B O 1
ATOM 4094 N N . THR B 1 221 ? -6.898 24.406 27.094 1 61.38 221 THR B N 1
ATOM 4095 C CA . THR B 1 221 ? -7.008 22.984 27.438 1 61.38 221 THR B CA 1
ATOM 4096 C C . THR B 1 221 ? -6.219 22.141 26.453 1 61.38 221 THR B C 1
ATOM 4098 O O . THR B 1 221 ? -5.582 21.156 26.844 1 61.38 221 THR B O 1
ATOM 4101 N N . ALA B 1 222 ? -6.316 22.453 25.234 1 61.81 222 ALA B N 1
ATOM 4102 C CA . ALA B 1 222 ? -5.645 21.703 24.172 1 61.81 222 ALA B CA 1
ATOM 4103 C C . ALA B 1 222 ? -4.141 21.641 24.406 1 61.81 222 ALA B C 1
ATOM 4105 O O . ALA B 1 222 ? -3.498 20.625 24.109 1 61.81 222 ALA B O 1
ATOM 4106 N N . LEU B 1 223 ? -3.641 22.625 24.969 1 61.91 223 LEU B N 1
ATOM 4107 C CA . LEU B 1 223 ? -2.195 22.766 25.109 1 61.91 223 LEU B CA 1
ATOM 4108 C C . LEU B 1 223 ? -1.708 22.141 26.406 1 61.91 223 LEU B C 1
ATOM 4110 O O . LEU B 1 223 ? -0.514 21.875 26.578 1 61.91 223 LEU B O 1
ATOM 4114 N N . THR B 1 224 ? -2.615 21.953 27.375 1 57.53 224 THR B N 1
ATOM 4115 C CA . THR B 1 224 ? -2.217 21.391 28.672 1 57.53 224 THR B CA 1
ATOM 4116 C C . THR B 1 224 ? -2.547 19.906 28.734 1 57.53 224 THR B C 1
ATOM 4118 O O . THR B 1 224 ? -1.992 19.188 29.562 1 57.53 224 THR B O 1
ATOM 4121 N N . GLY B 1 225 ? -3.512 19.531 28.094 1 53.72 225 GLY B N 1
ATOM 4122 C CA . GLY B 1 225 ? -4.008 18.188 28.297 1 53.72 225 GLY B CA 1
ATOM 4123 C C . GLY B 1 225 ? -3.027 17.109 27.859 1 53.72 225 GLY B C 1
ATOM 4124 O O . GLY B 1 225 ? -2.158 17.375 27.031 1 53.72 225 GLY B O 1
ATOM 4125 N N . LYS B 1 226 ? -2.561 16.25 28.812 1 47.28 226 LYS B N 1
ATOM 4126 C CA . LYS B 1 226 ? -1.722 15.055 28.672 1 47.28 226 LYS B CA 1
ATOM 4127 C C . LYS B 1 226 ? -2.209 14.156 27.547 1 47.28 226 LYS B C 1
ATOM 4129 O O . LYS B 1 226 ? -3.098 13.328 27.734 1 47.28 226 LYS B O 1
ATOM 4134 N N . ASP B 1 227 ? -2.445 14.594 26.406 1 48.34 227 ASP B N 1
ATOM 4135 C CA . ASP B 1 227 ? -3.17 13.828 25.406 1 48.34 227 ASP B CA 1
ATOM 4136 C C . ASP B 1 227 ? -2.406 12.562 25.031 1 48.34 227 ASP B C 1
ATOM 4138 O O . ASP B 1 227 ? -1.2 12.469 25.266 1 48.34 227 ASP B O 1
ATOM 4142 N N . SER B 1 228 ? -3.156 11.555 24.516 1 45.75 228 SER B N 1
ATOM 4143 C CA . SER B 1 228 ? -3.01 10.188 24.031 1 45.75 228 SER B CA 1
ATOM 4144 C C . SER B 1 228 ? -1.922 10.078 22.969 1 45.75 228 SER B C 1
ATOM 4146 O O . SER B 1 228 ? -1.885 10.883 22.031 1 45.75 228 SER B O 1
ATOM 4148 N N . LYS B 1 229 ? -0.884 9.43 23.266 1 44.12 229 LYS B N 1
ATOM 4149 C CA . LYS B 1 229 ? 0.385 9.094 22.625 1 44.12 229 LYS B CA 1
ATOM 4150 C C . LYS B 1 229 ? 0.17 8.617 21.188 1 44.12 229 LYS B C 1
ATOM 4152 O O . LYS B 1 229 ? -0.485 7.598 20.969 1 44.12 229 LYS B O 1
ATOM 4157 N N . GLY B 1 230 ? -0.134 9.398 20.344 1 43.66 230 GLY B N 1
ATOM 4158 C CA . GLY B 1 230 ? 0.165 8.836 19.047 1 43.66 230 GLY B CA 1
ATOM 4159 C C . GLY B 1 230 ? 1.65 8.789 18.734 1 43.66 230 GLY B C 1
ATOM 4160 O O . GLY B 1 230 ? 2.447 9.445 19.406 1 43.66 230 GLY B O 1
ATOM 4161 N N . PHE B 1 231 ? 2.15 7.879 18.016 1 41.22 231 PHE B N 1
ATOM 4162 C CA . PHE B 1 231 ? 3.551 7.562 17.766 1 41.22 231 PHE B CA 1
ATOM 4163 C C . PHE B 1 231 ? 4.371 8.836 17.594 1 41.22 231 PHE B C 1
ATOM 4165 O O . PHE B 1 231 ? 5.492 8.93 18.094 1 41.22 231 PHE B O 1
ATOM 4172 N N . SER B 1 232 ? 4.031 9.695 16.719 1 42.97 232 SER B N 1
ATOM 4173 C CA . SER B 1 232 ? 4.887 10.812 16.328 1 42.97 232 SER B CA 1
ATOM 4174 C C . SER B 1 232 ? 4.719 12 17.266 1 42.97 232 SER B C 1
ATOM 4176 O O . SER B 1 232 ? 5.281 13.07 17.016 1 42.97 232 SER B O 1
ATOM 4178 N N . ASP B 1 233 ? 3.945 11.805 18.219 1 45.09 233 ASP B N 1
ATOM 4179 C CA . ASP B 1 233 ? 3.609 12.984 19.016 1 45.09 233 ASP B CA 1
ATOM 4180 C C . ASP B 1 233 ? 4.711 13.289 20.031 1 45.09 233 ASP B C 1
ATOM 4182 O O . ASP B 1 233 ? 4.523 14.109 20.938 1 45.09 233 ASP B O 1
ATOM 4186 N N . TRP B 1 234 ? 5.719 12.695 20.016 1 39.44 234 TRP B N 1
ATOM 4187 C CA . TRP B 1 234 ? 6.715 12.891 21.062 1 39.44 234 TRP B CA 1
ATOM 4188 C C . TRP B 1 234 ? 7.164 14.352 21.125 1 39.44 234 TRP B C 1
ATOM 4190 O O . TRP B 1 234 ? 7.457 14.875 22.188 1 39.44 234 TRP B O 1
ATOM 4200 N N . LYS B 1 235 ? 7.266 15 20.094 1 42.69 235 LYS B N 1
ATOM 4201 C CA . LYS B 1 235 ? 7.812 16.344 20.234 1 42.69 235 LYS B CA 1
ATOM 4202 C C . LYS B 1 235 ? 6.754 17.328 20.719 1 42.69 235 LYS B C 1
ATOM 4204 O O . LYS B 1 235 ? 7.074 18.328 21.375 1 42.69 235 LYS B O 1
ATOM 4209 N N . SER B 1 236 ? 5.586 17.094 20.344 1 41.34 236 SER B N 1
ATOM 4210 C CA . SER B 1 236 ? 4.602 18.094 20.734 1 41.34 236 SER B CA 1
ATOM 4211 C C . SER B 1 236 ? 4.238 17.984 22.203 1 41.34 236 SER B C 1
ATOM 4213 O O . SER B 1 236 ? 3.592 18.875 22.766 1 41.34 236 SER B O 1
ATOM 4215 N N . PHE B 1 237 ? 4.531 16.828 22.75 1 40.88 237 PHE B N 1
ATOM 4216 C CA . PHE B 1 237 ? 4.059 16.656 24.109 1 40.88 237 PHE B CA 1
ATOM 4217 C C . PHE B 1 237 ? 4.785 17.594 25.062 1 40.88 237 PHE B C 1
ATOM 4219 O O . PHE B 1 237 ? 4.25 17.969 26.109 1 40.88 237 PHE B O 1
ATOM 4226 N N . ALA B 1 238 ? 5.891 18 24.641 1 40.03 238 ALA B N 1
ATOM 4227 C CA . ALA B 1 238 ? 6.609 18.688 25.703 1 40.03 238 ALA B CA 1
ATOM 4228 C C . ALA B 1 238 ? 6.191 20.156 25.797 1 40.03 238 ALA B C 1
ATOM 4230 O O . ALA B 1 238 ? 6.699 20.906 26.641 1 40.03 238 ALA B O 1
ATOM 4231 N N . ARG B 1 239 ? 5.406 20.625 24.828 1 45.94 239 ARG B N 1
ATOM 4232 C CA . ARG B 1 239 ? 5.406 22.078 24.984 1 45.94 239 ARG B CA 1
ATOM 4233 C C . ARG B 1 239 ? 4.035 22.594 25.422 1 45.94 239 ARG B C 1
ATOM 4235 O O . ARG B 1 239 ? 3.012 22.156 24.891 1 45.94 239 ARG B O 1
ATOM 4242 N N . SER B 1 240 ? 3.912 23.203 26.656 1 45.03 240 SER B N 1
ATOM 4243 C CA . SER B 1 240 ? 2.787 23.812 27.359 1 45.03 240 SER B CA 1
ATOM 4244 C C . SER B 1 240 ? 2.195 24.969 26.562 1 45.03 240 SER B C 1
ATOM 4246 O O . SER B 1 240 ? 1.092 25.438 26.844 1 45.03 240 SER B O 1
ATOM 4248 N N . ALA B 1 241 ? 2.889 25.531 25.609 1 52.06 241 ALA B N 1
ATOM 4249 C CA . ALA B 1 241 ? 2.391 26.688 24.875 1 52.06 241 ALA B CA 1
ATOM 4250 C C . ALA B 1 241 ? 2.691 26.578 23.391 1 52.06 241 ALA B C 1
ATOM 4252 O O . ALA B 1 241 ? 3.602 25.859 22.984 1 52.06 241 ALA B O 1
ATOM 4253 N N . ILE B 1 242 ? 1.632 27 22.625 1 59.06 242 ILE B N 1
ATOM 4254 C CA . ILE B 1 242 ? 1.941 27.219 21.219 1 59.06 242 ILE B CA 1
ATOM 4255 C C . ILE B 1 242 ? 3.156 28.141 21.094 1 59.06 242 ILE B C 1
ATOM 4257 O O . ILE B 1 242 ? 3.115 29.297 21.531 1 59.06 242 ILE B O 1
ATOM 4261 N N . GLU B 1 243 ? 4.367 27.562 21 1 62.94 243 GLU B N 1
ATOM 4262 C CA . GLU B 1 243 ? 5.57 28.375 20.891 1 62.94 243 GLU B CA 1
ATOM 4263 C C . GLU B 1 243 ? 6.016 28.516 19.438 1 62.94 243 GLU B C 1
ATOM 4265 O O . GLU B 1 243 ? 5.758 27.625 18.609 1 62.94 243 GLU B O 1
ATOM 4270 N N . ASP B 1 244 ? 6.398 29.781 19.109 1 71.88 244 ASP B N 1
ATOM 4271 C CA . ASP B 1 244 ? 6.914 30.109 17.781 1 71.88 244 ASP B CA 1
ATOM 4272 C C . ASP B 1 244 ? 8.406 29.797 17.688 1 71.88 244 ASP B C 1
ATOM 4274 O O . ASP B 1 244 ? 9.078 30.25 16.75 1 71.88 244 ASP B O 1
ATOM 4278 N N . ALA B 1 245 ? 8.875 28.984 18.578 1 70.69 245 ALA B N 1
ATOM 4279 C CA . ALA B 1 245 ? 10.312 28.75 18.641 1 70.69 245 ALA B CA 1
ATOM 4280 C C . ALA B 1 245 ? 10.82 28.062 17.391 1 70.69 245 ALA B C 1
ATOM 4282 O O . ALA B 1 245 ? 12 28.172 17.031 1 70.69 245 ALA B O 1
ATOM 4283 N N . SER B 1 246 ? 9.922 27.484 16.703 1 81.5 246 SER B N 1
ATOM 4284 C CA . SER B 1 246 ? 10.336 26.719 15.547 1 81.5 246 SER B CA 1
ATOM 4285 C C . SER B 1 246 ? 10.266 27.547 14.273 1 81.5 246 SER B C 1
ATOM 4287 O O . SER B 1 246 ? 10.703 27.109 13.211 1 81.5 246 SER B O 1
ATOM 4289 N N . VAL B 1 247 ? 9.828 28.766 14.414 1 90 247 VAL B N 1
ATOM 4290 C CA . VAL B 1 247 ? 9.719 29.641 13.25 1 90 247 VAL B CA 1
ATOM 4291 C C . VAL B 1 247 ? 11.07 30.297 12.969 1 90 247 VAL B C 1
ATOM 4293 O O . VAL B 1 247 ? 11.664 30.922 13.844 1 90 247 VAL B O 1
ATOM 4296 N N . GLY B 1 248 ? 11.539 30.141 11.797 1 92.38 248 GLY B N 1
ATOM 4297 C CA . GLY B 1 248 ? 12.773 30.781 11.367 1 92.38 248 GLY B CA 1
ATOM 4298 C C . GLY B 1 248 ? 14.023 30.062 11.867 1 92.38 248 GLY B C 1
ATOM 4299 O O . GLY B 1 248 ? 15.125 30.609 11.797 1 92.38 248 GLY B O 1
ATOM 4300 N N . ARG B 1 249 ? 13.867 28.906 12.359 1 91.56 249 ARG B N 1
ATOM 4301 C CA . ARG B 1 249 ? 14.984 28.141 12.898 1 91.56 249 ARG B CA 1
ATOM 4302 C C . ARG B 1 249 ? 16.047 27.891 11.836 1 91.56 249 ARG B C 1
ATOM 4304 O O . ARG B 1 249 ? 17.234 27.828 12.148 1 91.56 249 ARG B O 1
ATOM 4311 N N . TRP B 1 250 ? 15.641 27.812 10.586 1 94.75 250 TRP B N 1
ATOM 4312 C CA . TRP B 1 250 ? 16.562 27.5 9.508 1 94.75 250 TRP B CA 1
ATOM 4313 C C . TRP B 1 250 ? 17.672 28.547 9.414 1 94.75 250 TRP B C 1
ATOM 4315 O O . TRP B 1 250 ? 18.797 28.25 8.984 1 94.75 250 TRP B O 1
ATOM 4325 N N . LYS B 1 251 ? 17.422 29.781 9.859 1 93.12 251 LYS B N 1
ATOM 4326 C CA . LYS B 1 251 ? 18.375 30.891 9.766 1 93.12 251 LYS B CA 1
ATOM 4327 C C . LYS B 1 251 ? 19.578 30.656 10.68 1 93.12 251 LYS B C 1
ATOM 4329 O O . LYS B 1 251 ? 20.656 31.188 10.422 1 93.12 251 LYS B O 1
ATOM 4334 N N . THR B 1 252 ? 19.375 29.875 11.711 1 91.31 252 THR B N 1
ATOM 4335 C CA . THR B 1 252 ? 20.453 29.656 12.672 1 91.31 252 THR B CA 1
ATOM 4336 C C . THR B 1 252 ? 21.047 28.25 12.5 1 91.31 252 THR B C 1
ATOM 4338 O O . THR B 1 252 ? 22.188 28 12.891 1 91.31 252 THR B O 1
ATOM 4341 N N . VAL B 1 253 ? 20.375 27.406 11.922 1 91.19 253 VAL B N 1
ATOM 4342 C CA . VAL B 1 253 ? 20.781 26 11.875 1 91.19 253 VAL B CA 1
ATOM 4343 C C . VAL B 1 253 ? 21.516 25.719 10.57 1 91.19 253 VAL B C 1
ATOM 4345 O O . VAL B 1 253 ? 22.5 24.984 10.555 1 91.19 253 VAL B O 1
ATOM 4348 N N . LEU B 1 254 ? 21.109 26.266 9.453 1 93.62 254 LEU B N 1
ATOM 4349 C CA . LEU B 1 254 ? 21.672 25.938 8.148 1 93.62 254 LEU B CA 1
ATOM 4350 C C . LEU B 1 254 ? 22.797 26.891 7.789 1 93.62 254 LEU B C 1
ATOM 4352 O O . LEU B 1 254 ? 22.719 28.094 8.062 1 93.62 254 LEU B O 1
ATOM 4356 N N . SER B 1 255 ? 23.828 26.375 7.223 1 93 255 SER B N 1
ATOM 4357 C CA . SER B 1 255 ? 24.891 27.219 6.695 1 93 255 SER B CA 1
ATOM 4358 C C . SER B 1 255 ? 24.422 28.016 5.488 1 93 255 SER B C 1
ATOM 4360 O O . SER B 1 255 ? 23.438 27.641 4.836 1 93 255 SER B O 1
ATOM 4362 N N . ARG B 1 256 ? 25.109 29.062 5.25 1 91.38 256 ARG B N 1
ATOM 4363 C CA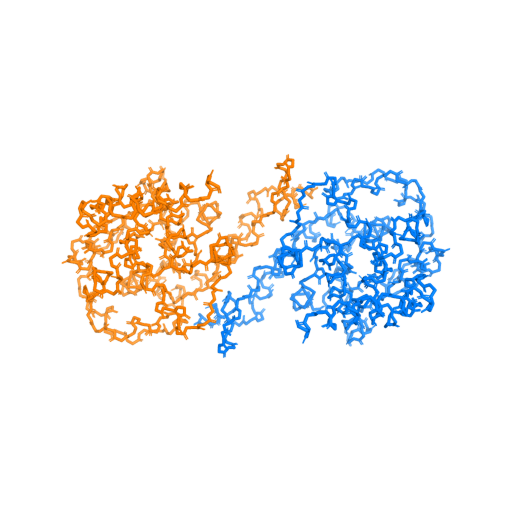 . ARG B 1 256 ? 24.797 29.891 4.102 1 91.38 256 ARG B CA 1
ATOM 4364 C C . ARG B 1 256 ? 24.891 29.109 2.801 1 91.38 256 ARG B C 1
ATOM 4366 O O . ARG B 1 256 ? 24.094 29.297 1.888 1 91.38 256 ARG B O 1
ATOM 4373 N N . GLU B 1 257 ? 25.875 28.25 2.76 1 91.69 257 GLU B N 1
ATOM 4374 C CA . GLU B 1 257 ? 26.078 27.422 1.579 1 91.69 257 GLU B CA 1
ATOM 4375 C C . GLU B 1 257 ? 24.891 26.469 1.367 1 91.69 257 GLU B C 1
ATOM 4377 O O . GLU B 1 257 ? 24.406 26.328 0.245 1 91.69 257 GLU B O 1
ATOM 4382 N N . THR B 1 258 ? 24.469 25.875 2.41 1 94.25 258 THR B N 1
ATOM 4383 C CA . THR B 1 258 ? 23.344 24.969 2.336 1 94.25 258 THR B CA 1
ATOM 4384 C C . THR B 1 258 ? 22.078 25.703 1.904 1 94.25 258 THR B C 1
ATOM 4386 O O . THR B 1 258 ? 21.312 25.188 1.072 1 94.25 258 THR B O 1
ATOM 4389 N N . VAL B 1 259 ? 21.891 26.875 2.434 1 95.31 259 VAL B N 1
ATOM 4390 C CA . VAL B 1 259 ? 20.734 27.672 2.084 1 95.31 259 VAL B CA 1
ATOM 4391 C C . VAL B 1 259 ? 20.75 28 0.594 1 95.31 259 VAL B C 1
ATOM 4393 O O . VAL B 1 259 ? 19.734 27.922 -0.086 1 95.31 259 VAL B O 1
ATOM 4396 N N . MET B 1 260 ? 21.875 28.359 0.104 1 93.25 260 MET B N 1
ATOM 4397 C CA . MET B 1 260 ? 22.016 28.672 -1.313 1 93.25 260 MET B CA 1
ATOM 4398 C C . MET B 1 260 ? 21.672 27.469 -2.18 1 93.25 260 MET B C 1
ATOM 4400 O O . MET B 1 260 ? 20.984 27.609 -3.189 1 93.25 260 MET B O 1
ATOM 4404 N N . GLU B 1 261 ? 22.156 26.406 -1.786 1 93.75 261 GLU B N 1
ATOM 4405 C CA . GLU B 1 261 ? 21.906 25.172 -2.543 1 93.75 261 GLU B CA 1
ATOM 4406 C C . GLU B 1 261 ? 20.406 24.844 -2.555 1 93.75 261 GLU B C 1
ATOM 4408 O O . GLU B 1 261 ? 19.875 24.453 -3.59 1 93.75 261 GLU B O 1
ATOM 4413 N N . LEU B 1 262 ? 19.781 24.984 -1.45 1 96.94 262 LEU B N 1
ATOM 4414 C CA . LEU B 1 262 ? 18.375 24.594 -1.313 1 96.94 262 LEU B CA 1
ATOM 4415 C C . LEU B 1 262 ? 17.453 25.656 -1.915 1 96.94 262 LEU B C 1
ATOM 4417 O O . LEU B 1 262 ? 16.312 25.359 -2.252 1 96.94 262 LEU B O 1
ATOM 4421 N N . SER B 1 263 ? 18 26.875 -1.999 1 95.75 263 SER B N 1
ATOM 4422 C CA . SER B 1 263 ? 17.172 28 -2.453 1 95.75 263 SER B CA 1
ATOM 4423 C C . SER B 1 263 ? 16.594 27.734 -3.836 1 95.75 263 SER B C 1
ATOM 4425 O O . SER B 1 263 ? 15.438 28.062 -4.105 1 95.75 263 SER B O 1
ATOM 4427 N N . GLU B 1 264 ? 17.312 27.062 -4.715 1 94.62 264 GLU B N 1
ATOM 4428 C CA . GLU B 1 264 ? 16.844 26.766 -6.066 1 94.62 264 GLU B CA 1
ATOM 4429 C C . GLU B 1 264 ? 15.664 25.797 -6.043 1 94.62 264 GLU B C 1
ATOM 4431 O O . GLU B 1 264 ? 14.797 25.844 -6.914 1 94.62 264 GLU B O 1
ATOM 4436 N N . ILE B 1 265 ? 15.664 25 -5.074 1 97.19 265 ILE B N 1
ATOM 4437 C CA . ILE B 1 265 ? 14.641 23.969 -4.957 1 97.19 265 ILE B CA 1
ATOM 4438 C C . ILE B 1 265 ? 13.383 24.547 -4.32 1 97.19 265 ILE B C 1
ATOM 4440 O O . ILE B 1 265 ? 12.281 24.359 -4.828 1 97.19 265 ILE B O 1
ATOM 4444 N N . VAL B 1 266 ? 13.523 25.375 -3.291 1 98.31 266 VAL B N 1
ATOM 4445 C CA . VAL B 1 266 ? 12.383 25.688 -2.436 1 98.31 266 VAL B CA 1
ATOM 4446 C C . VAL B 1 266 ? 11.766 27.031 -2.85 1 98.31 266 VAL B C 1
ATOM 4448 O O . VAL B 1 266 ? 10.586 27.281 -2.6 1 98.31 266 VAL B O 1
ATOM 4451 N N . ASN B 1 267 ? 12.484 27.938 -3.465 1 97.94 267 ASN B N 1
ATOM 4452 C CA . ASN B 1 267 ? 12.07 29.328 -3.67 1 97.94 267 ASN B CA 1
ATOM 4453 C C . ASN B 1 267 ? 10.805 29.422 -4.516 1 97.94 267 ASN B C 1
ATOM 4455 O O . ASN B 1 267 ? 9.906 30.203 -4.219 1 97.94 267 ASN B O 1
ATOM 4459 N N . PRO B 1 268 ? 10.711 28.672 -5.586 1 98.19 268 PRO B N 1
ATOM 4460 C CA . PRO B 1 268 ? 9.469 28.781 -6.363 1 98.19 268 PRO B CA 1
ATOM 4461 C C . PRO B 1 268 ? 8.219 28.516 -5.523 1 98.19 268 PRO B C 1
ATOM 4463 O O . PRO B 1 268 ? 7.23 29.234 -5.645 1 98.19 268 PRO B O 1
ATOM 4466 N N . THR B 1 269 ? 8.273 27.531 -4.691 1 98.62 269 THR B N 1
ATOM 4467 C CA . THR B 1 269 ? 7.129 27.188 -3.85 1 98.62 269 THR B CA 1
ATOM 4468 C C . THR B 1 269 ? 6.969 28.203 -2.721 1 98.62 269 THR B C 1
ATOM 4470 O O . THR B 1 269 ? 5.844 28.562 -2.357 1 98.62 269 THR B O 1
ATOM 4473 N N . LEU B 1 270 ? 8.094 28.688 -2.154 1 98.06 270 LEU B N 1
ATOM 4474 C CA . LEU B 1 270 ? 8.023 29.734 -1.15 1 98.06 270 LEU B CA 1
ATOM 4475 C C . LEU B 1 270 ? 7.273 30.953 -1.689 1 98.06 270 LEU B C 1
ATOM 4477 O O . LEU B 1 270 ? 6.398 31.5 -1.014 1 98.06 270 LEU B O 1
ATOM 4481 N N . ARG B 1 271 ? 7.555 31.312 -2.887 1 97.25 271 ARG B N 1
ATOM 4482 C CA . ARG B 1 271 ? 6.906 32.469 -3.516 1 97.25 271 ARG B CA 1
ATOM 4483 C C . ARG B 1 271 ? 5.41 32.219 -3.689 1 97.25 271 ARG B C 1
ATOM 4485 O O . ARG B 1 271 ? 4.602 33.125 -3.473 1 97.25 271 ARG B O 1
ATOM 4492 N N . ARG B 1 272 ? 5.066 31.016 -4.051 1 97.56 272 ARG B N 1
ATOM 4493 C CA . ARG B 1 272 ? 3.662 30.656 -4.246 1 97.56 272 ARG B CA 1
ATOM 4494 C C . ARG B 1 272 ? 2.869 30.828 -2.953 1 97.56 272 ARG B C 1
ATOM 4496 O O . ARG B 1 272 ? 1.693 31.203 -2.984 1 97.56 272 ARG B O 1
ATOM 4503 N N . ILE B 1 273 ? 3.49 30.547 -1.859 1 97.62 273 ILE B N 1
ATOM 4504 C CA . ILE B 1 273 ? 2.82 30.609 -0.567 1 97.62 273 ILE B CA 1
ATOM 4505 C C . ILE B 1 273 ? 2.738 32.062 -0.113 1 97.62 273 ILE B C 1
ATOM 4507 O O . ILE B 1 273 ? 1.854 32.438 0.667 1 97.62 273 ILE B O 1
ATOM 4511 N N . GLY B 1 274 ? 3.717 32.875 -0.575 1 96.19 274 GLY B N 1
ATOM 4512 C CA . GLY B 1 274 ? 3.764 34.281 -0.183 1 96.19 274 GLY B CA 1
ATOM 4513 C C . GLY B 1 274 ? 4.961 34.625 0.687 1 96.19 274 GLY B C 1
ATOM 4514 O O . GLY B 1 274 ? 5.008 35.688 1.299 1 96.19 274 GLY B O 1
ATOM 4515 N N . TYR B 1 275 ? 5.879 33.688 0.789 1 96.12 275 TYR B N 1
ATOM 4516 C CA . TYR B 1 275 ? 7.113 33.969 1.513 1 96.12 275 TYR B CA 1
ATOM 4517 C C . TYR B 1 275 ? 8.094 34.719 0.637 1 96.12 275 TYR B C 1
ATOM 4519 O O . TYR B 1 275 ? 8.039 34.625 -0.592 1 96.12 275 TYR B O 1
ATOM 4527 N N . GLU B 1 276 ? 9.023 35.438 1.304 1 94.5 276 GLU B N 1
ATOM 4528 C CA . GLU B 1 276 ? 10.18 35.969 0.591 1 94.5 276 GLU B CA 1
ATOM 4529 C C . GLU B 1 276 ? 11.148 34.875 0.19 1 94.5 276 GLU B C 1
ATOM 4531 O O . GLU B 1 276 ? 11.414 33.969 0.969 1 94.5 276 GLU B O 1
ATOM 4536 N N . PRO B 1 277 ? 11.617 34.938 -1.062 1 95.31 277 PRO B N 1
ATOM 4537 C CA . PRO B 1 277 ? 12.641 33.969 -1.435 1 95.31 277 PRO B CA 1
ATOM 4538 C C . PRO B 1 277 ? 13.867 34.031 -0.528 1 95.31 277 PRO B C 1
ATOM 4540 O O . PRO B 1 277 ? 14.227 35.094 -0.037 1 95.31 277 PRO B O 1
ATOM 4543 N N . VAL B 1 278 ? 14.469 32.875 -0.333 1 94.75 278 VAL B N 1
ATOM 4544 C CA . VAL B 1 278 ? 15.672 32.844 0.489 1 94.75 278 VAL B CA 1
ATOM 4545 C C . VAL B 1 278 ? 16.906 33 -0.396 1 94.75 278 VAL B C 1
ATOM 4547 O O . VAL B 1 278 ? 16.922 32.531 -1.535 1 94.75 278 VAL B O 1
ATOM 4550 N N . VAL B 1 279 ? 17.875 33.875 0.007 1 86.44 279 VAL B N 1
ATOM 4551 C CA . VAL B 1 279 ? 19.109 34.125 -0.731 1 86.44 279 VAL B CA 1
ATOM 4552 C C . VAL B 1 279 ? 20.312 33.688 0.114 1 86.44 279 VAL B C 1
ATOM 4554 O O . VAL B 1 279 ? 20.297 33.844 1.34 1 86.44 279 VAL B O 1
ATOM 4557 N N . GLY B 1 280 ? 21.031 32.75 -0.273 1 70.25 280 GLY B N 1
ATOM 4558 C CA . GLY B 1 280 ? 22.25 32.469 0.467 1 70.25 280 GLY B CA 1
ATOM 4559 C C . GLY B 1 280 ? 23.203 33.625 0.573 1 70.25 280 GLY B C 1
ATOM 4560 O O . GLY B 1 280 ? 23.156 34.531 -0.258 1 70.25 280 GLY B O 1
ATOM 4561 N N . GLY B 1 281 ? 23.438 34.312 1.614 1 55.94 281 GLY B N 1
ATOM 4562 C CA . GLY B 1 281 ? 24.297 35.438 1.852 1 55.94 281 GLY B CA 1
ATOM 4563 C C . GLY B 1 281 ? 25.547 35.438 0.987 1 55.94 281 GLY B C 1
ATOM 4564 O O . GLY B 1 281 ? 26.531 36.094 1.322 1 55.94 281 GLY B O 1
ATOM 4565 N N . GLY B 1 282 ? 25.906 34.562 0.039 1 46.72 282 GLY B N 1
ATOM 4566 C CA . GLY B 1 282 ? 27.219 34.969 -0.459 1 46.72 282 GLY B CA 1
ATOM 4567 C C . GLY B 1 282 ? 27.234 36.375 -1.018 1 46.72 282 GLY B C 1
ATOM 4568 O O . GLY B 1 282 ? 26.203 36.906 -1.458 1 46.72 282 GLY B O 1
ATOM 4569 N N . THR B 1 283 ? 28 37.25 -0.436 1 43.56 283 THR B N 1
ATOM 4570 C CA . THR B 1 283 ? 28.281 38.531 -1.092 1 43.56 283 THR B CA 1
ATOM 4571 C C . THR B 1 283 ? 28.375 38.344 -2.605 1 43.56 283 THR B C 1
ATOM 4573 O O . THR B 1 283 ? 28.703 37.281 -3.086 1 43.56 283 THR B O 1
ATOM 4576 N N . GLN B 1 284 ? 27.797 39.156 -3.502 1 45.62 284 GLN B N 1
ATOM 4577 C CA . GLN B 1 284 ? 28.062 39.156 -4.938 1 45.62 284 GLN B CA 1
ATOM 4578 C C . GLN B 1 284 ? 29.469 38.656 -5.246 1 45.62 284 GLN B C 1
ATOM 4580 O O . GLN B 1 284 ? 29.688 38 -6.262 1 45.62 284 GLN B O 1
ATOM 4585 N N . ASP B 1 285 ? 30.375 38.938 -4.348 1 47.06 285 ASP B N 1
ATOM 4586 C CA . ASP B 1 285 ? 31.797 38.625 -4.484 1 47.06 285 ASP B CA 1
ATOM 4587 C C . ASP B 1 285 ? 32.062 37.156 -4.305 1 47.06 285 ASP B C 1
ATOM 4589 O O . ASP B 1 285 ? 32.812 36.562 -5.07 1 47.06 285 ASP B O 1
ATOM 4593 N N . GLU B 1 286 ? 31.422 36.469 -3.473 1 46.31 286 GLU B N 1
ATOM 4594 C CA . GLU B 1 286 ? 31.734 35.062 -3.242 1 46.31 286 GLU B CA 1
ATOM 4595 C C . GLU B 1 286 ? 31.047 34.188 -4.258 1 46.31 286 GLU B C 1
ATOM 4597 O O . GLU B 1 286 ? 31.609 33.156 -4.703 1 46.31 286 GLU B O 1
ATOM 4602 N N . ALA B 1 287 ? 29.938 34.469 -4.707 1 46.56 287 ALA B N 1
ATOM 4603 C CA . ALA B 1 287 ? 29.297 33.844 -5.852 1 46.56 287 ALA B CA 1
ATOM 4604 C C . ALA B 1 287 ? 30.078 34.094 -7.137 1 46.56 287 ALA B C 1
ATOM 4606 O O . ALA B 1 287 ? 30.25 33.188 -7.957 1 46.56 287 ALA B O 1
ATOM 4607 N N . GLN B 1 288 ? 30.609 35.344 -7.281 1 47.06 288 GLN B N 1
ATOM 4608 C CA . GLN B 1 288 ? 31.5 35.656 -8.383 1 47.06 288 GLN B CA 1
ATOM 4609 C C . GLN B 1 288 ? 32.812 34.875 -8.266 1 47.06 288 GLN B C 1
ATOM 4611 O O . GLN B 1 288 ? 33.375 34.469 -9.273 1 47.06 288 GLN B O 1
ATOM 4616 N N . LYS B 1 289 ? 33.219 34.594 -7.047 1 51.22 289 LYS B N 1
ATOM 4617 C CA . LYS B 1 289 ? 34.438 33.844 -6.816 1 51.22 289 LYS B CA 1
ATOM 4618 C C . LYS B 1 289 ? 34.219 32.3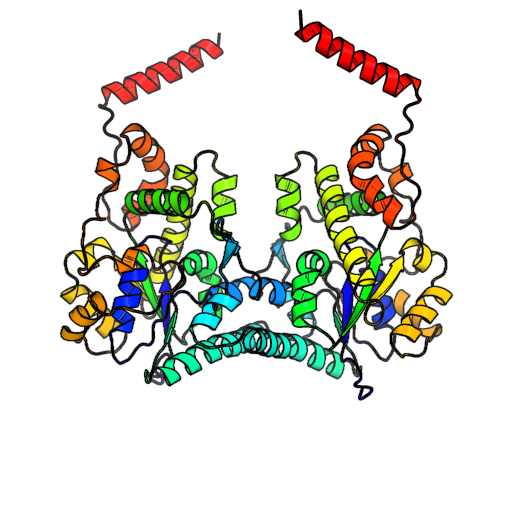44 -7.121 1 51.22 289 LYS B C 1
ATOM 4620 O O . LYS B 1 289 ? 35.062 31.703 -7.734 1 51.22 289 LYS B O 1
ATOM 4625 N N . ARG B 1 290 ? 33.125 31.812 -6.852 1 47.12 290 ARG B N 1
ATOM 4626 C CA . ARG B 1 290 ? 32.812 30.406 -7.113 1 47.12 290 ARG B CA 1
ATOM 4627 C C . ARG B 1 290 ? 32.5 30.188 -8.586 1 47.12 290 ARG B C 1
ATOM 4629 O O . ARG B 1 290 ? 32.906 29.188 -9.18 1 47.12 290 ARG B O 1
ATOM 4636 N N . ARG B 1 291 ? 31.734 31.016 -9.148 1 50.47 291 ARG B N 1
ATOM 4637 C CA . ARG B 1 291 ? 31.562 30.984 -10.602 1 50.47 291 ARG B CA 1
ATOM 4638 C C . ARG B 1 291 ? 32.906 31.109 -11.305 1 50.47 291 ARG B C 1
ATOM 4640 O O . ARG B 1 291 ? 33.188 30.406 -12.281 1 50.47 291 ARG B O 1
ATOM 4647 N N . ARG B 1 292 ? 33.719 32 -10.766 1 49.28 292 ARG B N 1
ATOM 4648 C CA . ARG B 1 292 ? 35.094 32.156 -11.297 1 49.28 292 ARG B CA 1
ATOM 4649 C C . ARG B 1 292 ? 35.875 30.875 -11.047 1 49.28 292 ARG B C 1
ATOM 4651 O O . ARG B 1 292 ? 36.656 30.453 -11.906 1 49.28 292 ARG B O 1
ATOM 4658 N N . TYR B 1 293 ? 35.75 30.203 -9.93 1 49.84 293 TYR B N 1
ATOM 4659 C CA . TYR B 1 293 ? 36.438 28.969 -9.586 1 49.84 293 TYR B CA 1
ATOM 4660 C C . TYR B 1 293 ? 35.906 27.812 -10.422 1 49.84 293 TYR B C 1
ATOM 4662 O O . TYR B 1 293 ? 36.688 27.016 -10.953 1 49.84 293 TYR B O 1
ATOM 4670 N N . GLU B 1 294 ? 34.688 27.672 -10.625 1 50.47 294 GLU B N 1
ATOM 4671 C CA . GLU B 1 294 ? 34.062 26.641 -11.453 1 50.47 294 GLU B CA 1
ATOM 4672 C C . GLU B 1 294 ? 34.406 26.859 -12.93 1 50.47 294 GLU B C 1
ATOM 4674 O O . GLU B 1 294 ? 34.656 25.891 -13.656 1 50.47 294 GLU B O 1
ATOM 4679 N N . ILE B 1 295 ? 34.375 28.094 -13.367 1 52.47 295 ILE B N 1
ATOM 4680 C CA . ILE B 1 295 ? 34.844 28.438 -14.703 1 52.47 295 ILE B CA 1
ATOM 4681 C C . ILE B 1 295 ? 36.344 28.109 -14.805 1 52.47 295 ILE B C 1
ATOM 4683 O O . ILE B 1 295 ? 36.781 27.547 -15.812 1 52.47 295 ILE B O 1
ATOM 4687 N N . GLY B 1 296 ? 37 28.344 -13.711 1 49.53 296 GLY B N 1
ATOM 4688 C CA . GLY B 1 296 ? 38.406 27.969 -13.633 1 49.53 296 GLY B CA 1
ATOM 4689 C C . GLY B 1 296 ? 38.625 26.469 -13.703 1 49.53 296 GLY B C 1
ATOM 4690 O O . GLY B 1 296 ? 39.5 26 -14.43 1 49.53 296 GLY B O 1
ATOM 4691 N N . LEU B 1 297 ? 37.844 25.812 -13.016 1 52.62 297 LEU B N 1
ATOM 4692 C CA . LEU B 1 297 ? 37.969 24.359 -13.023 1 52.62 297 LEU B CA 1
ATOM 4693 C C . LEU B 1 297 ? 37.531 23.781 -14.367 1 52.62 297 LEU B C 1
ATOM 4695 O O . LEU B 1 297 ? 38.156 22.859 -14.875 1 52.62 297 LEU B O 1
ATOM 4699 N N . ALA B 1 298 ? 36.531 24.281 -14.961 1 50 298 ALA B N 1
ATOM 4700 C CA . ALA B 1 298 ? 36.062 23.875 -16.281 1 50 298 ALA B CA 1
ATOM 4701 C C . ALA B 1 298 ? 37.094 24.219 -17.344 1 50 298 ALA B C 1
ATOM 4703 O O . ALA B 1 298 ? 37.344 23.422 -18.266 1 50 298 ALA B O 1
ATOM 4704 N N . LEU B 1 299 ? 37.688 25.328 -17.203 1 51.66 299 LEU B N 1
ATOM 4705 C CA . LEU B 1 299 ? 38.719 25.75 -18.141 1 51.66 299 LEU B CA 1
ATOM 4706 C C . LEU B 1 299 ? 39.969 24.859 -18.016 1 51.66 299 LEU B C 1
ATOM 4708 O O . LEU B 1 299 ? 40.625 24.594 -19.016 1 51.66 299 LEU B O 1
ATOM 4712 N N . GLN B 1 300 ? 40.156 24.344 -16.875 1 45.31 300 GLN B N 1
ATOM 4713 C CA . GLN B 1 300 ? 41.281 23.422 -16.703 1 45.31 300 GLN B CA 1
ATOM 4714 C C . GLN B 1 300 ? 41 22.062 -17.359 1 45.31 300 GLN B C 1
ATOM 4716 O O . GLN B 1 300 ? 41.906 21.406 -17.875 1 45.31 300 GLN B O 1
ATOM 4721 N N . LYS B 1 301 ? 39.781 21.719 -17.359 1 46.34 301 LYS B N 1
ATOM 4722 C CA . LYS B 1 301 ? 39.438 20.438 -17.984 1 46.34 301 LYS B CA 1
ATOM 4723 C C . LYS B 1 301 ? 39.406 20.547 -19.5 1 46.34 301 LYS B C 1
ATOM 4725 O O . LYS B 1 301 ? 39.438 19.531 -20.203 1 46.34 301 LYS B O 1
ATOM 4730 N N . LEU B 1 302 ? 39.094 21.641 -20.031 1 41.59 302 LEU B N 1
ATOM 4731 C CA . LEU B 1 302 ? 39.156 21.891 -21.469 1 41.59 302 LEU B CA 1
ATOM 4732 C C . LEU B 1 302 ? 40.625 21.969 -21.922 1 41.59 302 LEU B C 1
ATOM 4734 O O . LEU B 1 302 ? 40.906 22 -23.125 1 41.59 302 LEU B O 1
ATOM 4738 N N . LYS B 1 303 ? 41.531 21.953 -21.016 1 35.81 303 LYS B N 1
ATOM 4739 C CA . LYS B 1 303 ? 42.906 21.781 -21.484 1 35.81 303 LYS B CA 1
ATOM 4740 C C . LYS B 1 303 ? 43.281 20.312 -21.469 1 35.81 303 LYS B C 1
ATOM 4742 O O . LYS B 1 303 ? 42.938 19.578 -20.531 1 35.81 303 LYS B O 1
#